Protein AF-M5EJL4-F1 (afdb_monomer)

Organism: NCBI:txid1297569

Foldseek 3Di:
DPQAAPLCVDPAPFSNVLRPFSANEDEDDPVLLVVLVVVQAKEKEWEDHDQDLLQVVLCVQARNDPVNRVLPSVHHSYYYYYCLQCVVLVLLQQLLCVVVVADDDPRWIFIGGSLRQTQDTYHDAGCPDPPNGHHPSVVSVVVSVCCVPPVVVSVVSSVVSNVVSCCVQVVVDDPDPPDPVNLVVLLVVLLVQFDLQQAAGDWPWGFLPLVNLVSLVVCCVVPVPVSSVSSSLNNLVQLLQELQAQPQQAAGAGTHRTRSNHHGQRKGFLQSLLSLLQSLLVNCVVPVDCLSVVRNVSNVSNQVPPQQAPQLFGFGIFHQDFPSDGCQLRADDLVRLCVQQPPCSVVVCLQWDFDADPPRPDHTGIGGDPNSSVVCSVCVVVVVVSSVSVVVVSVVGGGTDTRRKRFLLSSLSNLLSLLSNCQSVVPVVSLVSSVSNLCVQVVCDDPLATFRIDDPPDTHDHAWLSNLLSSLSSLVSSCVRPVDCVSVVVSVSSVVVQCVFAQDPVRAGRRHGPVVVVVSPDPDPPDPPPPDDDDDDDDDDDDDDDDDDYDDDDDDDDDDDDDDDDDDDDDDDDDDDDDDDDDDDDDDDDDDDDDDDDDDYDDDDDDDDDDDDDDDDDDDDDDDDDDDDPPVVVVVVVVVVVVVVVVCVVCVVPDPPDDPDSRPSNVVSVVVVVVVVVVVVVVVVVVPDDDDD

pLDDT: mean 76.11, std 28.87, range [20.58, 98.94]

Solvent-accessible surface area (backbone atoms only — not comparable to full-atom values): 39638 Å² total; per-residue (Å²): 123,92,85,51,45,48,21,71,75,51,86,49,66,47,45,37,75,54,30,83,30,73,31,42,34,31,56,84,44,74,63,54,44,50,48,18,48,74,69,70,25,38,28,38,38,41,36,34,50,74,38,42,58,57,37,51,53,45,35,65,61,32,43,57,31,62,72,51,14,50,52,46,58,72,62,32,44,38,31,42,41,44,35,85,82,36,47,71,57,45,53,53,53,44,46,43,40,42,74,72,72,44,80,74,60,66,23,29,34,38,37,19,43,29,87,67,38,51,63,51,68,54,39,84,62,46,56,55,67,50,96,92,39,68,15,40,61,59,50,52,54,51,51,50,49,42,52,72,76,39,41,72,61,47,51,52,50,11,52,53,45,45,54,50,38,51,44,65,72,68,56,74,64,74,93,68,79,88,51,79,61,56,54,49,54,52,28,53,56,51,57,72,51,43,27,89,88,55,17,36,53,66,52,61,66,29,51,78,54,58,72,58,43,50,43,20,42,52,38,18,76,72,74,63,43,59,69,34,41,50,49,40,52,45,20,52,54,36,42,69,26,14,26,20,24,38,85,58,61,34,42,43,26,59,28,11,62,34,52,73,23,44,50,43,46,47,20,30,39,40,51,60,40,17,47,47,39,40,52,28,47,54,49,21,76,75,65,70,45,58,60,33,51,52,52,37,55,36,27,50,52,26,40,69,72,72,31,57,29,83,73,49,28,40,24,42,33,31,20,17,37,20,92,89,32,72,34,59,60,78,39,46,50,72,69,57,47,35,72,74,49,47,85,52,30,68,59,51,54,67,40,40,43,73,46,68,60,94,92,58,88,67,63,23,34,52,26,36,53,76,68,19,47,56,50,40,56,74,43,38,82,71,44,50,64,56,30,51,53,52,37,63,58,46,70,74,48,65,68,44,52,66,42,57,38,33,35,36,34,43,40,14,42,33,25,22,24,29,11,49,43,14,50,77,71,72,34,63,71,38,32,51,49,19,52,41,21,49,49,43,57,64,68,59,42,53,94,88,35,46,40,32,35,33,47,91,91,49,67,42,74,70,42,39,40,29,27,32,23,23,40,23,40,18,22,47,27,42,23,74,53,69,69,46,63,67,28,51,56,49,22,52,52,30,51,52,43,38,51,68,50,20,40,48,98,88,69,49,71,38,58,55,43,60,69,67,46,52,73,72,74,52,93,75,83,82,67,84,79,81,78,86,74,88,80,81,83,87,80,90,83,90,83,88,87,88,90,86,92,87,86,89,84,89,85,87,82,89,87,86,88,85,88,88,85,89,79,87,84,83,85,89,82,91,84,87,84,81,91,78,91,78,88,84,88,82,84,88,80,88,80,91,87,88,86,84,91,90,92,85,91,82,86,92,81,88,79,89,76,91,77,82,86,81,89,88,82,87,82,91,83,90,83,92,84,81,91,84,70,90,65,60,63,60,57,53,55,50,53,51,52,52,52,50,54,52,51,52,63,63,54,73,76,71,74,82,82,87,67,92,65,54,73,63,46,58,60,55,48,52,54,60,47,56,58,50,55,59,46,51,60,51,52,64,60,56,76,76,68,86,84,85,134

Structure (mmCIF, N/CA/C/O backbone):
data_AF-M5EJL4-F1
#
_entry.id   AF-M5EJL4-F1
#
loop_
_atom_site.group_PDB
_atom_site.id
_atom_site.type_symbol
_atom_site.label_atom_id
_atom_site.label_alt_id
_atom_site.label_comp_id
_atom_site.label_asym_id
_atom_site.label_entity_id
_atom_site.label_seq_id
_atom_site.pdbx_PDB_ins_code
_atom_site.Cartn_x
_atom_site.Cartn_y
_atom_site.Cartn_z
_atom_site.occupancy
_atom_site.B_iso_or_equiv
_atom_site.auth_seq_id
_atom_site.auth_comp_id
_atom_site.auth_asym_id
_atom_site.auth_atom_id
_atom_site.pdbx_PDB_model_num
ATOM 1 N N . MET A 1 1 ? 9.506 -12.009 -35.880 1.00 48.28 1 MET A N 1
ATOM 2 C CA . MET A 1 1 ? 9.032 -12.085 -34.481 1.00 48.28 1 MET A CA 1
ATOM 3 C C . MET A 1 1 ? 7.639 -12.688 -34.507 1.00 48.28 1 MET A C 1
ATOM 5 O O . MET A 1 1 ? 6.907 -12.284 -35.407 1.00 48.28 1 MET A O 1
ATOM 9 N N . PRO A 1 2 ? 7.227 -13.588 -33.595 1.00 48.16 2 PRO A N 1
ATOM 10 C CA . PRO A 1 2 ? 5.810 -13.626 -33.257 1.00 48.16 2 PRO A CA 1
ATOM 11 C C . PRO A 1 2 ? 5.522 -12.269 -32.605 1.00 48.16 2 PRO A C 1
ATOM 13 O O . PRO A 1 2 ? 5.999 -11.966 -31.515 1.00 48.16 2 PRO A O 1
ATOM 16 N N . ALA A 1 3 ? 4.928 -11.379 -33.389 1.00 67.50 3 ALA A N 1
ATOM 17 C CA . ALA A 1 3 ? 4.811 -9.958 -33.106 1.00 67.50 3 ALA A CA 1
ATOM 18 C C . ALA A 1 3 ? 3.478 -9.714 -32.407 1.00 67.50 3 ALA A C 1
ATOM 20 O O . ALA A 1 3 ? 2.516 -9.297 -33.041 1.00 67.50 3 ALA A O 1
ATOM 21 N N . GLN A 1 4 ? 3.391 -10.081 -31.132 1.00 84.50 4 GLN A N 1
ATOM 22 C CA . GLN A 1 4 ? 2.156 -9.899 -30.384 1.00 84.50 4 GLN A CA 1
ATOM 23 C C . GLN A 1 4 ? 2.423 -9.655 -28.906 1.00 84.50 4 GLN A C 1
ATOM 25 O O . GLN A 1 4 ? 3.462 -10.029 -28.359 1.00 84.50 4 GLN A O 1
ATOM 30 N N . ASN A 1 5 ? 1.464 -8.990 -28.284 1.00 93.00 5 ASN A N 1
ATOM 31 C CA . ASN A 1 5 ? 1.371 -8.830 -26.848 1.00 93.00 5 ASN A CA 1
ATOM 32 C C . ASN A 1 5 ? 0.999 -10.181 -26.209 1.00 93.00 5 ASN A C 1
ATOM 34 O O . ASN A 1 5 ? 0.073 -10.845 -26.670 1.00 93.00 5 ASN A O 1
ATOM 38 N N . LEU A 1 6 ? 1.742 -10.605 -25.184 1.00 93.81 6 LEU A N 1
ATOM 39 C CA . LEU A 1 6 ? 1.560 -11.897 -24.509 1.00 93.81 6 LEU A CA 1
ATOM 40 C C . LEU A 1 6 ? 0.909 -11.772 -23.125 1.00 93.81 6 LEU A C 1
ATOM 42 O O . LEU A 1 6 ? 0.733 -12.775 -22.439 1.00 93.81 6 LEU A O 1
ATOM 46 N N . LEU A 1 7 ? 0.531 -10.564 -22.692 1.00 94.06 7 LEU A N 1
ATOM 47 C CA . LEU A 1 7 ? 0.044 -10.354 -21.324 1.00 94.06 7 LEU A CA 1
ATOM 48 C C . LEU A 1 7 ? -1.355 -10.932 -21.059 1.00 94.06 7 LEU A C 1
ATOM 50 O O . LEU A 1 7 ? -1.731 -11.089 -19.901 1.00 94.06 7 LEU A O 1
ATOM 54 N N . ALA A 1 8 ? -2.112 -11.296 -22.099 1.00 90.31 8 ALA A N 1
ATOM 55 C CA . ALA A 1 8 ? -3.403 -11.974 -21.945 1.00 90.31 8 ALA A CA 1
ATOM 56 C C . ALA A 1 8 ? -3.281 -13.338 -21.233 1.00 90.31 8 ALA A C 1
ATOM 58 O O . ALA A 1 8 ? -4.242 -13.814 -20.629 1.00 90.31 8 ALA A O 1
ATOM 59 N N . GLU A 1 9 ? -2.104 -13.968 -21.293 1.00 86.50 9 GLU A N 1
ATOM 60 C CA . GLU A 1 9 ? -1.839 -15.280 -20.692 1.00 86.50 9 GLU A CA 1
ATOM 61 C C . GLU A 1 9 ? -1.398 -15.189 -19.220 1.00 86.50 9 GLU A C 1
ATOM 63 O O . GLU A 1 9 ? -1.403 -16.193 -18.501 1.00 86.50 9 GLU A O 1
ATOM 68 N N . GLU A 1 10 ? -1.044 -13.993 -18.744 1.00 89.69 10 GLU A N 1
ATOM 69 C CA . GLU A 1 10 ? -0.500 -13.784 -17.402 1.00 89.69 10 GLU A CA 1
ATOM 70 C C . GLU A 1 10 ? -1.554 -14.005 -16.304 1.00 89.69 10 GLU A C 1
ATOM 72 O O . GLU A 1 10 ? -2.768 -13.985 -16.529 1.00 89.69 10 GLU A O 1
ATOM 77 N N . ALA A 1 11 ? -1.108 -14.262 -15.074 1.00 84.06 11 ALA A N 1
ATOM 78 C CA . ALA A 1 11 ? -2.011 -14.401 -13.928 1.00 84.06 11 ALA A CA 1
ATOM 79 C C . ALA A 1 11 ? -2.431 -13.045 -13.345 1.00 84.06 11 ALA A C 1
ATOM 81 O O . ALA A 1 11 ? -3.593 -12.891 -12.968 1.00 84.06 11 ALA A O 1
ATOM 82 N N . SER A 1 12 ? -1.504 -12.086 -13.327 1.00 88.75 12 SER A N 1
ATOM 83 C CA . SER A 1 12 ? -1.696 -10.744 -12.782 1.00 88.75 12 SER A CA 1
ATOM 84 C C . SER A 1 12 ? -2.814 -9.968 -13.500 1.00 88.75 12 SER A C 1
ATOM 86 O O . SER A 1 12 ? -2.739 -9.789 -14.722 1.00 88.75 12 SER A O 1
ATOM 88 N N . PRO A 1 13 ? -3.804 -9.431 -12.757 1.00 86.19 13 PRO A N 1
ATOM 89 C CA . PRO A 1 13 ? -4.762 -8.455 -13.274 1.00 86.19 13 PRO A CA 1
ATOM 90 C C . PRO A 1 13 ? -4.081 -7.233 -13.885 1.00 86.19 13 PRO A C 1
ATOM 92 O O . PRO A 1 13 ? -4.457 -6.820 -14.977 1.00 86.19 13 PRO A O 1
ATOM 95 N N . TYR A 1 14 ? -3.039 -6.707 -13.231 1.00 89.94 14 TYR A N 1
ATOM 96 C CA . TYR A 1 14 ? -2.269 -5.571 -13.737 1.00 89.94 14 TYR A CA 1
ATOM 97 C C . TYR A 1 14 ? -1.687 -5.856 -15.124 1.00 89.94 14 TYR A C 1
ATOM 99 O O . TYR A 1 14 ? -1.794 -5.042 -16.033 1.00 89.94 14 TYR A O 1
ATOM 107 N N . LEU A 1 15 ? -1.093 -7.033 -15.330 1.00 92.38 15 LEU A N 1
ATOM 108 C CA . LEU A 1 15 ? -0.556 -7.385 -16.645 1.00 92.38 15 LEU A CA 1
ATOM 109 C C . LEU A 1 15 ? -1.674 -7.550 -17.684 1.00 92.38 15 LEU A C 1
ATOM 111 O O . LEU A 1 15 ? -1.563 -7.013 -18.787 1.00 92.38 15 LEU A O 1
ATOM 115 N N . GLN A 1 16 ? -2.771 -8.221 -17.325 1.00 90.50 16 GLN A N 1
ATOM 116 C CA . GLN A 1 16 ? -3.914 -8.419 -18.223 1.00 90.50 16 GLN A CA 1
ATOM 117 C C . GLN A 1 16 ? -4.580 -7.101 -18.647 1.00 90.50 16 GLN A C 1
ATOM 119 O O . GLN A 1 16 ? -5.009 -7.005 -19.799 1.00 90.50 16 GLN A O 1
ATOM 124 N N . GLN A 1 17 ? -4.614 -6.078 -17.784 1.00 88.25 17 GLN A N 1
ATOM 125 C CA . GLN A 1 17 ? -5.116 -4.736 -18.126 1.00 88.25 17 GLN A CA 1
ATOM 126 C C . GLN A 1 17 ? -4.400 -4.138 -19.347 1.00 88.25 17 GLN A C 1
ATOM 128 O O . GLN A 1 17 ? -5.000 -3.385 -20.104 1.00 88.25 17 GLN A O 1
ATOM 133 N N . HIS A 1 18 ? -3.146 -4.526 -19.597 1.00 92.06 18 HIS A N 1
ATOM 134 C CA . HIS A 1 18 ? -2.348 -4.042 -20.726 1.00 92.06 18 HIS A CA 1
ATOM 135 C C . HIS A 1 18 ? -2.277 -5.019 -21.905 1.00 92.06 18 HIS A C 1
ATOM 137 O O . HIS A 1 18 ? -1.461 -4.841 -22.813 1.00 92.06 18 HIS A O 1
ATOM 143 N N . SER A 1 19 ? -3.090 -6.078 -21.903 1.00 92.56 19 SER A N 1
ATOM 144 C CA . SER A 1 19 ? -3.091 -7.096 -22.964 1.00 92.56 19 SER A CA 1
ATOM 145 C C . SER A 1 19 ? -3.595 -6.574 -24.315 1.00 92.56 19 SER A C 1
ATOM 147 O O . SER A 1 19 ? -3.202 -7.109 -25.351 1.00 92.56 19 SER A O 1
ATOM 149 N N . GLY A 1 20 ? -4.408 -5.511 -24.311 1.00 91.81 20 GLY A N 1
ATOM 150 C CA . GLY A 1 20 ? -4.917 -4.849 -25.517 1.00 91.81 20 GLY A CA 1
ATOM 151 C C . GLY A 1 20 ? -3.953 -3.843 -26.153 1.00 91.81 20 GLY A C 1
ATOM 152 O O . GLY A 1 20 ? -4.202 -3.382 -27.263 1.00 91.81 20 GLY A O 1
ATOM 153 N N . ASN A 1 21 ? -2.852 -3.498 -25.480 1.00 93.56 21 ASN A N 1
ATOM 154 C CA . ASN A 1 21 ? -1.930 -2.475 -25.964 1.00 93.56 21 ASN A CA 1
ATOM 155 C C . ASN A 1 21 ? -1.222 -2.919 -27.261 1.00 93.56 21 ASN A C 1
ATOM 157 O O . ASN A 1 21 ? -0.803 -4.080 -27.345 1.00 93.56 21 ASN A O 1
ATOM 161 N N . PRO A 1 22 ? -0.962 -1.996 -28.213 1.00 95.25 22 PRO A N 1
ATOM 162 C CA . PRO A 1 22 ? -0.206 -2.280 -29.440 1.00 95.25 22 PRO A CA 1
ATOM 163 C C . PRO A 1 22 ? 1.269 -2.641 -29.182 1.00 95.25 22 PRO A C 1
ATOM 165 O O . PRO A 1 22 ? 1.970 -3.161 -30.055 1.00 95.25 22 PRO A O 1
ATOM 168 N N . VAL A 1 23 ? 1.780 -2.391 -27.975 1.00 96.06 23 VAL A N 1
ATOM 169 C CA . VAL A 1 23 ? 3.121 -2.817 -27.563 1.00 96.06 23 VAL A CA 1
ATOM 170 C C . VAL A 1 23 ? 3.174 -4.344 -27.434 1.00 96.06 23 VAL A C 1
ATOM 172 O O . VAL A 1 23 ? 2.362 -4.960 -26.750 1.00 96.06 23 VAL A O 1
ATOM 175 N N . HIS A 1 24 ? 4.190 -4.969 -28.030 1.00 95.38 24 HIS A N 1
ATOM 176 C CA . HIS A 1 24 ? 4.459 -6.404 -27.930 1.00 95.38 24 HIS A CA 1
ATOM 177 C C . HIS A 1 24 ? 5.048 -6.747 -26.555 1.00 95.38 24 HIS A C 1
ATOM 179 O O . HIS A 1 24 ? 6.243 -7.029 -26.431 1.00 95.38 24 HIS A O 1
ATOM 185 N N . TRP A 1 25 ? 4.233 -6.665 -25.509 1.00 96.50 25 TRP A N 1
ATOM 186 C CA . TRP A 1 25 ? 4.647 -6.941 -24.140 1.00 96.50 25 TRP A CA 1
ATOM 187 C C . TRP A 1 25 ? 4.894 -8.428 -23.877 1.00 96.50 25 TRP A C 1
ATOM 189 O O . TRP A 1 25 ? 4.195 -9.301 -24.390 1.00 96.50 25 TRP A O 1
ATOM 199 N N . ARG A 1 26 ? 5.871 -8.700 -23.008 1.00 94.38 26 ARG A N 1
ATOM 200 C CA . ARG A 1 26 ? 6.121 -10.000 -22.371 1.00 94.38 26 ARG A CA 1
ATOM 201 C C . ARG A 1 26 ? 6.043 -9.842 -20.858 1.00 94.38 26 ARG A C 1
ATOM 203 O O . ARG A 1 26 ? 6.503 -8.825 -20.336 1.00 94.38 26 ARG A O 1
ATOM 210 N N . GLY A 1 27 ? 5.569 -10.865 -20.155 1.00 94.31 27 GLY A N 1
ATOM 211 C CA . GLY A 1 27 ? 5.864 -11.006 -18.733 1.00 94.31 27 GLY A CA 1
ATOM 212 C C . GLY A 1 27 ? 7.345 -11.319 -18.507 1.00 94.31 27 GLY A C 1
ATOM 213 O O . GLY A 1 27 ? 8.050 -11.833 -19.389 1.00 94.31 27 GLY A O 1
ATOM 214 N N . TRP A 1 28 ? 7.851 -11.016 -17.312 1.00 93.56 28 TRP A N 1
ATOM 215 C CA . TRP A 1 28 ? 9.226 -11.366 -16.964 1.00 93.56 28 TRP A CA 1
ATOM 216 C C . TRP A 1 28 ? 9.410 -12.881 -16.886 1.00 93.56 28 TRP A C 1
ATOM 218 O O . TRP A 1 28 ? 8.968 -13.538 -15.940 1.00 93.56 28 TRP A O 1
ATOM 228 N N . SER A 1 29 ? 10.167 -13.434 -17.831 1.00 91.31 29 SER A N 1
ATOM 229 C CA . SER A 1 29 ? 10.441 -14.867 -17.903 1.00 91.31 29 SER A CA 1
ATOM 230 C C . SER A 1 29 ? 11.840 -15.162 -18.458 1.00 91.31 29 SER A C 1
ATOM 232 O O . SER A 1 29 ? 12.418 -14.340 -19.175 1.00 91.31 29 SER A O 1
ATOM 234 N N . PRO A 1 30 ? 12.400 -16.358 -18.187 1.00 91.25 30 PRO A N 1
ATOM 235 C CA . PRO A 1 30 ? 13.624 -16.807 -18.849 1.00 91.25 30 PRO A CA 1
ATOM 236 C C . PRO A 1 30 ? 13.524 -16.782 -20.381 1.00 91.25 30 PRO A C 1
ATOM 238 O O . PRO A 1 30 ? 14.517 -16.491 -21.039 1.00 91.25 30 PRO A O 1
ATOM 241 N N . ALA A 1 31 ? 12.336 -17.044 -20.941 1.00 91.94 31 ALA A N 1
ATOM 242 C CA . ALA A 1 31 ? 12.094 -16.993 -22.380 1.00 91.94 31 ALA A CA 1
ATOM 243 C C . ALA A 1 31 ? 12.228 -15.564 -22.931 1.00 91.94 31 ALA A C 1
ATOM 245 O O . ALA A 1 31 ? 12.939 -15.367 -23.912 1.00 91.94 31 ALA A O 1
ATOM 246 N N . ALA A 1 32 ? 11.648 -14.564 -22.255 1.00 92.62 32 ALA A N 1
ATOM 247 C CA . ALA A 1 32 ? 11.776 -13.159 -22.649 1.00 92.62 32 ALA A CA 1
ATOM 248 C C . ALA A 1 32 ? 13.238 -12.673 -22.609 1.00 92.62 32 ALA A C 1
ATOM 250 O O . ALA A 1 32 ? 13.697 -11.984 -23.519 1.00 92.62 32 ALA A O 1
ATOM 251 N N . LEU A 1 33 ? 14.004 -13.081 -21.589 1.00 93.31 33 LEU A N 1
ATOM 252 C CA . LEU A 1 33 ? 15.433 -12.755 -21.491 1.00 93.31 33 LEU A CA 1
ATOM 253 C C . LEU A 1 33 ? 16.276 -13.487 -22.548 1.00 93.31 33 LEU A C 1
ATOM 255 O O . LEU A 1 33 ? 17.233 -12.928 -23.076 1.00 93.31 33 LEU A O 1
ATOM 259 N N . ALA A 1 34 ? 15.955 -14.744 -22.863 1.00 94.25 34 ALA A N 1
ATOM 260 C CA . ALA A 1 34 ? 16.632 -15.493 -23.923 1.00 94.25 34 ALA A CA 1
ATOM 261 C C . ALA A 1 34 ? 16.348 -14.902 -25.310 1.00 94.25 34 ALA A C 1
ATOM 263 O O . ALA A 1 34 ? 17.242 -14.852 -26.156 1.00 94.25 34 ALA A O 1
ATOM 264 N N . GLU A 1 35 ? 15.129 -14.414 -25.532 1.00 93.12 35 GLU A N 1
ATOM 265 C CA . GLU A 1 35 ? 14.766 -13.694 -26.746 1.00 93.12 35 GLU A CA 1
ATOM 266 C C . GLU A 1 35 ? 15.583 -12.407 -26.895 1.00 93.12 35 GLU A C 1
ATOM 268 O O . GLU A 1 35 ? 16.179 -12.202 -27.951 1.00 93.12 35 GLU A O 1
ATOM 273 N N . ALA A 1 36 ? 15.700 -11.594 -25.838 1.00 94.94 36 ALA A N 1
ATOM 274 C CA . ALA A 1 36 ? 16.528 -10.386 -25.862 1.00 94.94 36 ALA A CA 1
ATOM 275 C C . ALA A 1 36 ? 17.982 -10.686 -26.252 1.00 94.94 36 ALA A C 1
ATOM 277 O O . ALA A 1 36 ? 18.530 -10.012 -27.126 1.00 94.94 36 ALA A O 1
ATOM 278 N N . ARG A 1 37 ? 18.579 -11.747 -25.687 1.00 94.81 37 ARG A N 1
ATOM 279 C CA . ARG A 1 37 ? 19.933 -12.207 -26.049 1.00 94.81 37 ARG A CA 1
ATOM 280 C C . ARG A 1 37 ? 20.033 -12.685 -27.492 1.00 94.81 37 ARG A C 1
ATOM 282 O O . ARG A 1 37 ? 20.996 -12.358 -28.172 1.00 94.81 37 ARG A O 1
ATOM 289 N N . THR A 1 38 ? 19.049 -13.450 -27.959 1.00 94.88 38 THR A N 1
ATOM 290 C CA . THR A 1 38 ? 19.046 -14.010 -29.321 1.00 94.88 38 THR A CA 1
ATOM 291 C C . THR A 1 38 ? 18.912 -12.911 -30.372 1.00 94.88 38 THR A C 1
ATOM 293 O O . THR A 1 38 ? 19.555 -12.972 -31.416 1.00 94.88 38 THR A O 1
ATOM 296 N N . LEU A 1 39 ? 18.088 -11.900 -30.093 1.00 92.81 39 LEU A N 1
ATOM 297 C CA . LEU A 1 39 ? 17.897 -10.738 -30.961 1.00 92.81 39 LEU A CA 1
ATOM 298 C C . LEU A 1 39 ? 19.001 -9.688 -30.811 1.00 92.81 39 LEU A C 1
ATOM 300 O O . LEU A 1 39 ? 19.045 -8.754 -31.605 1.00 92.81 39 LEU A O 1
ATOM 304 N N . ASP A 1 40 ? 19.842 -9.819 -29.787 1.00 93.12 40 ASP A N 1
ATOM 305 C CA . ASP A 1 40 ? 20.853 -8.843 -29.398 1.00 93.12 40 ASP A CA 1
ATOM 306 C C . ASP A 1 40 ? 20.292 -7.419 -29.200 1.00 93.12 40 ASP A C 1
ATOM 308 O O . ASP A 1 40 ? 20.901 -6.405 -29.558 1.00 93.12 40 ASP A O 1
ATOM 312 N N . ARG A 1 41 ? 19.081 -7.346 -28.634 1.00 94.12 41 ARG A N 1
ATOM 313 C CA . ARG A 1 41 ? 18.324 -6.101 -28.454 1.00 94.12 41 ARG A CA 1
ATOM 314 C C . ARG A 1 41 ? 18.199 -5.719 -26.983 1.00 94.12 41 ARG A C 1
ATOM 316 O O . ARG A 1 41 ? 17.976 -6.598 -26.147 1.00 94.12 41 ARG A O 1
ATOM 323 N N . PRO A 1 42 ? 18.303 -4.418 -26.657 1.00 97.06 42 PRO A N 1
ATOM 324 C CA . PRO A 1 42 ? 18.094 -3.950 -25.297 1.00 97.06 42 PRO A CA 1
ATOM 325 C C . PRO A 1 42 ? 16.658 -4.230 -24.841 1.00 97.06 42 PRO A C 1
ATOM 327 O O . PRO A 1 42 ? 15.724 -4.317 -25.645 1.00 97.06 42 PRO A O 1
ATOM 330 N N . ILE A 1 43 ? 16.488 -4.360 -23.530 1.00 98.00 43 ILE A N 1
ATOM 331 C CA . ILE A 1 43 ? 15.188 -4.565 -22.895 1.00 98.00 43 ILE A CA 1
ATOM 332 C C . ILE A 1 43 ? 14.670 -3.215 -22.412 1.00 98.00 43 ILE A C 1
ATOM 334 O O . ILE A 1 43 ? 15.406 -2.468 -21.766 1.00 98.00 43 ILE A O 1
ATOM 338 N N . LEU A 1 44 ? 13.396 -2.940 -22.677 1.00 98.00 44 LEU A N 1
ATOM 339 C CA . LEU A 1 44 ? 12.644 -1.890 -21.999 1.00 98.00 44 LEU A CA 1
ATOM 340 C C . LEU A 1 44 ? 11.762 -2.571 -20.956 1.00 98.00 44 LEU A C 1
ATOM 342 O O . LEU A 1 44 ? 10.831 -3.304 -21.292 1.00 98.00 44 LEU A O 1
ATOM 346 N N . LEU A 1 45 ? 12.103 -2.363 -19.689 1.00 97.62 45 LEU A N 1
ATOM 347 C CA . LEU A 1 45 ? 11.399 -2.904 -18.538 1.00 97.62 45 LEU A CA 1
ATOM 348 C C . LEU A 1 45 ? 10.470 -1.834 -17.958 1.00 97.62 45 LEU A C 1
ATOM 350 O O . LEU A 1 45 ? 10.937 -0.775 -17.546 1.00 97.62 45 LEU A O 1
ATOM 354 N N . SER A 1 46 ? 9.174 -2.134 -17.886 1.00 96.88 46 SER A N 1
ATOM 355 C CA . SER A 1 46 ? 8.168 -1.319 -17.199 1.00 96.88 46 SER A CA 1
ATOM 356 C C . SER A 1 46 ? 7.644 -2.075 -15.978 1.00 96.88 46 SER A C 1
ATOM 358 O O . SER A 1 46 ? 7.072 -3.156 -16.124 1.00 96.88 46 SER A O 1
ATOM 360 N N . VAL A 1 47 ? 7.835 -1.521 -14.781 1.00 95.75 47 VAL A N 1
ATOM 361 C CA . VAL A 1 47 ? 7.336 -2.093 -13.522 1.00 95.75 47 VAL A CA 1
ATOM 362 C C . VAL A 1 47 ? 6.246 -1.193 -12.940 1.00 95.75 47 VAL A C 1
ATOM 364 O O . VAL A 1 47 ? 6.425 0.022 -12.837 1.00 95.75 47 VAL A O 1
ATOM 367 N N . GLY A 1 48 ? 5.126 -1.794 -12.547 1.00 93.31 48 GLY A N 1
ATOM 368 C CA . GLY A 1 48 ? 3.984 -1.123 -11.926 1.00 93.31 48 GLY A CA 1
ATOM 369 C C . GLY A 1 48 ? 3.076 -2.130 -11.223 1.00 93.31 48 GLY A C 1
ATOM 370 O O . GLY A 1 48 ? 3.510 -3.245 -10.944 1.00 93.31 48 GLY A O 1
ATOM 371 N N . TYR A 1 49 ? 1.854 -1.728 -10.889 1.00 89.94 49 TYR A N 1
ATOM 372 C CA . TYR A 1 49 ? 0.849 -2.562 -10.222 1.00 89.94 49 TYR A CA 1
ATOM 373 C C . TYR A 1 49 ? -0.544 -1.921 -10.373 1.00 89.94 49 TYR A C 1
ATOM 375 O O . TYR A 1 49 ? -0.639 -0.772 -10.805 1.00 89.94 49 TYR A O 1
ATOM 383 N N . ALA A 1 50 ? -1.608 -2.666 -10.059 1.00 84.75 50 ALA A N 1
ATOM 384 C CA . ALA A 1 50 ? -2.967 -2.390 -10.546 1.00 84.75 50 ALA A CA 1
ATOM 385 C C . ALA A 1 50 ? -3.640 -1.119 -10.007 1.00 84.75 50 ALA A C 1
ATOM 387 O O . ALA A 1 50 ? -4.541 -0.614 -10.657 1.00 84.75 50 ALA A O 1
ATOM 388 N N . ALA A 1 51 ? -3.246 -0.621 -8.835 1.00 80.38 51 ALA A N 1
ATOM 389 C CA . ALA A 1 51 ? -3.868 0.553 -8.207 1.00 80.38 51 ALA A CA 1
ATOM 390 C C . ALA A 1 51 ? -3.080 1.866 -8.442 1.00 80.38 51 ALA A C 1
ATOM 392 O O . ALA A 1 51 ? -3.404 2.927 -7.908 1.00 80.38 51 ALA A O 1
ATOM 393 N N . CYS A 1 52 ? -2.020 1.792 -9.253 1.00 83.56 52 CYS A N 1
ATOM 394 C CA . CYS A 1 52 ? -1.088 2.883 -9.510 1.00 83.56 52 CYS A CA 1
ATOM 395 C C . CYS A 1 52 ? -1.626 3.883 -10.549 1.00 83.56 52 CYS A C 1
ATOM 397 O O . CYS A 1 52 ? -1.481 3.653 -11.753 1.00 83.56 52 CYS A O 1
ATOM 399 N N . HIS A 1 53 ? -2.092 5.052 -10.101 1.00 81.38 53 HIS A N 1
ATOM 400 C CA . HIS A 1 53 ? -2.557 6.139 -10.979 1.00 81.38 53 HIS A CA 1
ATOM 401 C C . HIS A 1 53 ? -1.553 6.499 -12.095 1.00 81.38 53 HIS A C 1
ATOM 403 O O . HIS A 1 53 ? -1.847 6.404 -13.285 1.00 81.38 53 HIS A O 1
ATOM 409 N N . TRP A 1 54 ? -0.302 6.824 -11.745 1.00 84.69 54 TRP A N 1
ATOM 410 C CA . TRP A 1 54 ? 0.712 7.211 -12.740 1.00 84.69 54 TRP A CA 1
ATOM 411 C C . TRP A 1 54 ? 1.057 6.094 -13.732 1.00 84.69 54 TRP A C 1
ATOM 413 O O . TRP A 1 54 ? 1.543 6.363 -14.834 1.00 84.69 54 TRP A O 1
ATOM 423 N N . CYS A 1 55 ? 0.821 4.835 -13.356 1.00 85.56 55 CYS A N 1
ATOM 424 C CA . CYS A 1 55 ? 0.990 3.702 -14.251 1.00 85.56 55 CYS A CA 1
ATOM 425 C C . CYS A 1 55 ? -0.126 3.671 -15.308 1.00 85.56 55 CYS A C 1
ATOM 427 O O . CYS A 1 55 ? 0.175 3.382 -16.468 1.00 85.56 55 CYS A O 1
ATOM 429 N N . HIS A 1 56 ? -1.366 4.009 -14.933 1.00 81.50 56 HIS A N 1
ATOM 430 C CA . HIS A 1 56 ? -2.490 4.180 -15.860 1.00 81.50 56 HIS A CA 1
ATOM 431 C C . HIS A 1 56 ? -2.284 5.385 -16.773 1.00 81.50 56 HIS A C 1
ATOM 433 O O . HIS A 1 56 ? -2.366 5.235 -17.990 1.00 81.50 56 HIS A O 1
ATOM 439 N N . VAL A 1 57 ? -1.889 6.538 -16.221 1.00 84.50 57 VAL A N 1
ATOM 440 C CA . VAL A 1 57 ? -1.575 7.744 -17.009 1.00 84.50 57 VAL A CA 1
ATOM 441 C C . VAL A 1 57 ? -0.529 7.435 -18.080 1.00 84.50 57 VAL A C 1
ATOM 443 O O . VAL A 1 57 ? -0.744 7.694 -19.262 1.00 84.50 57 VAL A O 1
ATOM 446 N N . MET A 1 58 ? 0.588 6.802 -17.702 1.00 89.25 58 MET A N 1
ATOM 447 C CA . MET A 1 58 ? 1.623 6.438 -18.672 1.00 89.25 58 MET A CA 1
ATOM 448 C C . MET A 1 58 ? 1.128 5.414 -19.702 1.00 89.25 58 MET A C 1
ATOM 450 O O . MET A 1 58 ? 1.531 5.469 -20.866 1.00 89.25 58 MET A O 1
ATOM 454 N N . ALA A 1 59 ? 0.268 4.478 -19.301 1.00 87.81 59 ALA A N 1
ATOM 455 C CA . ALA A 1 59 ? -0.291 3.499 -20.219 1.00 87.81 59 ALA A CA 1
ATOM 456 C C . ALA A 1 59 ? -1.198 4.141 -21.272 1.00 87.81 59 ALA A C 1
ATOM 458 O O . ALA A 1 59 ? -0.951 3.924 -22.459 1.00 87.81 59 ALA A O 1
ATOM 459 N N . HIS A 1 60 ? -2.145 4.978 -20.852 1.00 87.56 60 HIS A N 1
ATOM 460 C CA . HIS A 1 60 ? -3.051 5.693 -21.747 1.00 87.56 60 HIS A CA 1
ATOM 461 C C . HIS A 1 60 ? -2.311 6.677 -22.655 1.00 87.56 60 HIS A C 1
ATOM 463 O O . HIS A 1 60 ? -2.523 6.698 -23.866 1.00 87.56 60 HIS A O 1
ATOM 469 N N . GLU A 1 61 ? -1.388 7.470 -22.104 1.00 89.69 61 GLU A N 1
ATOM 470 C CA . GLU A 1 61 ? -0.665 8.457 -22.907 1.00 89.69 61 GLU A CA 1
ATOM 471 C C . GLU A 1 61 ? 0.330 7.822 -23.884 1.00 89.69 61 GLU A C 1
ATOM 473 O O . GLU A 1 61 ? 0.532 8.344 -24.982 1.00 89.69 61 GLU A O 1
ATOM 478 N N . SER A 1 62 ? 1.001 6.737 -23.481 1.00 91.31 62 SER A N 1
ATOM 479 C CA . SER A 1 62 ? 2.152 6.199 -24.217 1.00 91.31 62 SER A CA 1
ATOM 480 C C . SER A 1 62 ? 1.951 4.774 -24.716 1.00 91.31 62 SER A C 1
ATOM 482 O O . SER A 1 62 ? 2.168 4.513 -25.894 1.00 91.31 62 SER A O 1
ATOM 484 N N . PHE A 1 63 ? 1.570 3.825 -23.861 1.00 92.56 63 PHE A N 1
ATOM 485 C CA . PHE A 1 63 ? 1.558 2.408 -24.249 1.00 92.56 63 PHE A CA 1
ATOM 486 C C . PHE A 1 63 ? 0.369 2.012 -25.133 1.00 92.56 63 PHE A C 1
ATOM 488 O O . PHE A 1 63 ? 0.435 0.965 -25.773 1.00 92.56 63 PHE A O 1
ATOM 495 N N . GLU A 1 64 ? -0.704 2.798 -25.148 1.00 93.12 64 GLU A N 1
ATOM 496 C CA . GLU A 1 64 ? -1.870 2.624 -26.030 1.00 93.12 64 GLU A CA 1
ATOM 497 C C . GLU A 1 64 ? -1.712 3.344 -27.374 1.00 93.12 64 GLU A C 1
ATOM 499 O O . GLU A 1 64 ? -2.471 3.101 -28.307 1.00 93.12 64 GLU A O 1
ATOM 504 N N . ASN A 1 65 ? -0.707 4.212 -27.503 1.00 95.50 65 ASN A N 1
ATOM 505 C CA . ASN A 1 65 ? -0.471 4.978 -28.715 1.00 95.50 65 ASN A CA 1
ATOM 506 C C . ASN A 1 65 ? 0.338 4.170 -29.747 1.00 95.50 65 ASN A C 1
ATOM 508 O O . ASN A 1 65 ? 1.463 3.748 -29.468 1.00 95.50 65 ASN A O 1
ATOM 512 N N . ASP A 1 66 ? -0.197 4.023 -30.962 1.00 95.06 66 ASP A N 1
ATOM 513 C CA . ASP A 1 66 ? 0.428 3.235 -32.035 1.00 95.06 66 ASP A CA 1
ATOM 514 C C . ASP A 1 66 ? 1.819 3.742 -32.445 1.00 95.06 66 ASP A C 1
ATOM 516 O O . ASP A 1 66 ? 2.720 2.933 -32.675 1.00 95.06 66 ASP A O 1
ATOM 520 N N . ASP A 1 67 ? 2.042 5.060 -32.488 1.00 94.81 67 ASP A N 1
ATOM 521 C CA . ASP A 1 67 ? 3.337 5.629 -32.888 1.00 94.81 67 ASP A CA 1
ATOM 522 C C . ASP A 1 67 ? 4.420 5.327 -31.845 1.00 94.81 67 ASP A C 1
ATOM 524 O O . ASP A 1 67 ? 5.539 4.918 -32.176 1.00 94.81 67 ASP A O 1
ATOM 528 N N . VAL A 1 68 ? 4.084 5.490 -30.562 1.00 95.69 68 VAL A N 1
ATOM 529 C CA . VAL A 1 68 ? 4.981 5.152 -29.450 1.00 95.69 68 VAL A CA 1
ATOM 530 C C . VAL A 1 68 ? 5.255 3.648 -29.438 1.00 95.69 68 VAL A C 1
ATOM 532 O O . VAL A 1 68 ? 6.415 3.231 -29.359 1.00 95.69 68 VAL A O 1
ATOM 535 N N . ALA A 1 69 ? 4.212 2.827 -29.579 1.00 96.06 69 ALA A N 1
ATOM 536 C CA . ALA A 1 69 ? 4.333 1.377 -29.603 1.00 96.06 69 ALA A CA 1
ATOM 537 C C . ALA A 1 69 ? 5.165 0.876 -30.789 1.00 96.06 69 ALA A C 1
ATOM 539 O O . ALA A 1 69 ? 5.983 -0.030 -30.618 1.00 96.06 69 ALA A O 1
ATOM 540 N N . ALA A 1 70 ? 5.042 1.493 -31.966 1.00 95.50 70 ALA A N 1
ATOM 541 C CA . ALA A 1 70 ? 5.863 1.173 -33.128 1.00 95.50 70 ALA A CA 1
ATOM 542 C C . ALA A 1 70 ? 7.358 1.379 -32.836 1.00 95.50 70 ALA A C 1
ATOM 544 O O . ALA A 1 70 ? 8.178 0.516 -33.165 1.00 95.50 70 ALA A O 1
ATOM 545 N N . VAL A 1 71 ? 7.724 2.474 -32.160 1.00 96.75 71 VAL A N 1
ATOM 546 C CA . VAL A 1 71 ? 9.111 2.731 -31.739 1.00 96.75 71 VAL A CA 1
ATOM 547 C C . VAL A 1 71 ? 9.561 1.707 -30.693 1.00 96.75 71 VAL A C 1
ATOM 549 O O . VAL A 1 71 ? 10.616 1.091 -30.865 1.00 96.75 71 VAL A O 1
ATOM 552 N N . MET A 1 72 ? 8.750 1.444 -29.663 1.00 97.06 72 MET A N 1
ATOM 553 C CA . MET A 1 72 ? 9.051 0.433 -28.638 1.00 97.06 72 MET A CA 1
ATOM 554 C C . MET A 1 72 ? 9.302 -0.946 -29.260 1.00 97.06 72 MET A C 1
ATOM 556 O O . MET A 1 72 ? 10.321 -1.587 -29.002 1.00 97.06 72 MET A O 1
ATOM 560 N N . ASN A 1 73 ? 8.389 -1.399 -30.118 1.00 96.38 73 ASN A N 1
ATOM 561 C CA . ASN A 1 73 ? 8.431 -2.706 -30.771 1.00 96.38 73 ASN A CA 1
ATOM 562 C C . ASN A 1 73 ? 9.584 -2.826 -31.773 1.00 96.38 73 ASN A C 1
ATOM 564 O O . ASN A 1 73 ? 10.114 -3.922 -31.983 1.00 96.38 73 ASN A O 1
ATOM 568 N N . ARG A 1 74 ? 10.008 -1.714 -32.382 1.00 95.19 74 ARG A N 1
ATOM 569 C CA . ARG A 1 74 ? 11.153 -1.675 -33.297 1.00 95.19 74 ARG A CA 1
ATOM 570 C C . ARG A 1 74 ? 12.490 -1.729 -32.565 1.00 95.19 74 ARG A C 1
ATOM 572 O O . ARG A 1 74 ? 13.400 -2.378 -33.073 1.00 95.19 74 ARG A O 1
ATOM 579 N N . LEU A 1 75 ? 12.607 -1.079 -31.408 1.00 96.44 75 LEU A N 1
ATOM 580 C CA . LEU A 1 75 ? 13.895 -0.867 -30.739 1.00 96.44 75 LEU A CA 1
ATOM 581 C C . LEU A 1 75 ? 14.175 -1.860 -29.598 1.00 96.44 75 LEU A C 1
ATOM 583 O O . LEU A 1 75 ? 15.295 -2.352 -29.477 1.00 96.44 75 LEU A O 1
ATOM 587 N N . PHE A 1 76 ? 13.165 -2.259 -28.819 1.00 97.38 76 PHE A N 1
ATOM 588 C CA . PHE A 1 76 ? 13.372 -3.009 -27.572 1.00 97.38 76 PHE A CA 1
ATOM 589 C C . PHE A 1 76 ? 12.670 -4.366 -27.536 1.00 97.38 76 PHE A C 1
ATOM 591 O O . PHE A 1 76 ? 11.719 -4.610 -28.278 1.00 97.38 76 PHE A O 1
ATOM 598 N N . VAL A 1 77 ? 13.137 -5.255 -26.660 1.00 97.25 77 VAL A N 1
ATOM 599 C CA . VAL A 1 77 ? 12.294 -6.330 -26.124 1.00 97.25 77 VAL A CA 1
ATOM 600 C C . VAL A 1 77 ? 11.541 -5.757 -24.927 1.00 97.25 77 VAL A C 1
ATOM 602 O O . VAL A 1 77 ? 12.142 -5.430 -23.907 1.00 97.25 77 VAL A O 1
ATOM 605 N N . ASN A 1 78 ? 10.228 -5.590 -25.076 1.00 97.56 78 ASN A N 1
ATOM 606 C CA . ASN A 1 78 ? 9.389 -4.933 -24.077 1.00 97.56 78 ASN A CA 1
ATOM 607 C C . ASN A 1 78 ? 8.940 -5.947 -23.019 1.00 97.56 78 ASN A C 1
ATOM 609 O O . ASN A 1 78 ? 8.286 -6.941 -23.349 1.00 97.56 78 ASN A O 1
ATOM 613 N N . ILE A 1 79 ? 9.287 -5.697 -21.755 1.00 97.38 79 ILE A N 1
ATOM 614 C CA . ILE A 1 79 ? 8.926 -6.544 -20.613 1.00 97.38 79 ILE A CA 1
ATOM 615 C C . ILE A 1 79 ? 8.133 -5.717 -19.604 1.00 97.38 79 ILE A C 1
ATOM 617 O O . ILE A 1 79 ? 8.580 -4.648 -19.188 1.00 97.38 79 ILE A O 1
ATOM 621 N N . LYS A 1 80 ? 6.974 -6.230 -19.189 1.00 96.62 80 LYS A N 1
ATOM 622 C CA . LYS A 1 80 ? 6.134 -5.622 -18.156 1.00 96.62 80 LYS A CA 1
ATOM 623 C C . LYS A 1 80 ? 6.104 -6.499 -16.911 1.00 96.62 80 LYS A C 1
ATOM 625 O O . LYS A 1 80 ? 6.074 -7.726 -17.010 1.00 96.62 80 LYS A O 1
ATOM 630 N N . VAL A 1 81 ? 6.166 -5.869 -15.742 1.00 96.00 81 VAL A N 1
ATOM 631 C CA . VAL A 1 81 ? 6.241 -6.556 -14.450 1.00 96.00 81 VAL A CA 1
ATOM 632 C C . VAL A 1 81 ? 5.260 -5.947 -13.469 1.00 96.00 81 VAL A C 1
ATOM 634 O O . VAL A 1 81 ? 5.241 -4.736 -13.263 1.00 96.00 81 VAL A O 1
ATOM 637 N N . ASP A 1 82 ? 4.492 -6.824 -12.836 1.00 94.88 82 ASP A N 1
ATOM 638 C CA . ASP A 1 82 ? 3.732 -6.511 -11.640 1.00 94.88 82 ASP A CA 1
ATOM 639 C C . ASP A 1 82 ? 4.659 -6.578 -10.417 1.00 94.88 82 ASP A C 1
ATOM 641 O O . ASP A 1 82 ? 5.187 -7.645 -10.084 1.00 94.88 82 ASP A O 1
ATOM 645 N N . ARG A 1 83 ? 4.889 -5.440 -9.752 1.00 93.12 83 ARG A N 1
ATOM 646 C CA . ARG A 1 83 ? 5.756 -5.380 -8.565 1.00 93.12 83 ARG A CA 1
ATOM 647 C C . ARG A 1 83 ? 5.202 -6.156 -7.378 1.00 93.12 83 ARG A C 1
ATOM 649 O O . ARG A 1 83 ? 5.974 -6.512 -6.495 1.00 93.12 83 ARG A O 1
ATOM 656 N N . GLU A 1 84 ? 3.892 -6.367 -7.319 1.00 91.62 84 GLU A N 1
ATOM 657 C CA . GLU A 1 84 ? 3.259 -7.086 -6.219 1.00 91.62 84 GLU A CA 1
ATOM 658 C C . GLU A 1 84 ? 3.459 -8.586 -6.368 1.00 91.62 84 GLU A C 1
ATOM 660 O O . GLU A 1 84 ? 3.602 -9.275 -5.374 1.00 91.62 84 GLU A O 1
ATOM 665 N N . GLU A 1 85 ? 3.527 -9.089 -7.601 1.00 91.81 85 GLU A N 1
ATOM 666 C CA . GLU A 1 85 ? 3.860 -10.488 -7.864 1.00 91.81 85 GLU A CA 1
ATOM 667 C C . GLU A 1 85 ? 5.369 -10.739 -7.883 1.00 91.81 85 GLU A C 1
ATOM 669 O O . GLU A 1 85 ? 5.823 -11.839 -7.566 1.00 91.81 85 GLU A O 1
ATOM 674 N N . ARG A 1 86 ? 6.159 -9.733 -8.281 1.00 91.81 86 ARG A N 1
ATOM 675 C CA . ARG A 1 86 ? 7.618 -9.819 -8.420 1.00 91.81 86 ARG A CA 1
ATOM 676 C C . ARG A 1 86 ? 8.348 -8.676 -7.706 1.00 91.81 86 ARG A C 1
ATOM 678 O O . ARG A 1 86 ? 9.139 -7.960 -8.336 1.00 91.81 86 ARG A O 1
ATOM 685 N N . PRO A 1 87 ? 8.173 -8.528 -6.379 1.00 90.75 87 PRO A N 1
ATOM 686 C CA . PRO A 1 87 ? 8.870 -7.492 -5.617 1.00 90.75 87 PRO A CA 1
ATOM 687 C C . PRO A 1 87 ? 10.391 -7.714 -5.606 1.00 90.75 87 PRO A C 1
ATOM 689 O O . PRO A 1 87 ? 11.158 -6.777 -5.404 1.00 90.75 87 PRO A O 1
ATOM 692 N N . ASP A 1 88 ? 10.848 -8.941 -5.888 1.00 88.25 88 ASP A N 1
ATOM 693 C CA . ASP A 1 88 ? 12.261 -9.273 -6.070 1.00 88.25 88 ASP A CA 1
ATOM 694 C C . ASP A 1 88 ? 12.894 -8.560 -7.276 1.00 88.25 88 ASP A C 1
ATOM 696 O O . ASP A 1 88 ? 14.062 -8.183 -7.225 1.00 88.25 88 ASP A O 1
ATOM 700 N N . ILE A 1 89 ? 12.139 -8.386 -8.363 1.00 90.88 89 ILE A N 1
ATOM 701 C CA . ILE A 1 89 ? 12.583 -7.661 -9.560 1.00 90.88 89 ILE A CA 1
ATOM 702 C C . ILE A 1 89 ? 12.548 -6.163 -9.291 1.00 90.88 89 ILE A C 1
ATOM 704 O O . ILE A 1 89 ? 13.532 -5.465 -9.535 1.00 90.88 89 ILE A O 1
ATOM 708 N N . ASP A 1 90 ? 11.420 -5.693 -8.766 1.00 91.50 90 ASP A N 1
ATOM 709 C CA . ASP A 1 90 ? 11.190 -4.295 -8.425 1.00 91.50 90 ASP A CA 1
ATOM 710 C C . ASP A 1 90 ? 12.307 -3.750 -7.521 1.00 91.50 90 ASP A C 1
ATOM 712 O O . ASP A 1 90 ? 12.928 -2.740 -7.841 1.00 91.50 90 ASP A O 1
ATOM 716 N N . GLN A 1 91 ? 12.675 -4.479 -6.461 1.00 87.44 91 GLN A N 1
ATOM 717 C CA . GLN A 1 91 ? 13.727 -4.056 -5.534 1.00 87.44 91 GLN A CA 1
ATOM 718 C C . GLN A 1 91 ? 15.102 -3.901 -6.206 1.00 87.44 91 GLN A C 1
ATOM 720 O O . GLN A 1 91 ? 15.835 -2.964 -5.883 1.00 87.44 91 GLN A O 1
ATOM 725 N N . ILE A 1 92 ? 15.461 -4.797 -7.133 1.00 87.81 92 ILE A N 1
ATOM 726 C CA . ILE A 1 92 ? 16.738 -4.735 -7.861 1.00 87.81 92 ILE A CA 1
ATOM 727 C C . ILE A 1 92 ? 16.795 -3.467 -8.706 1.00 87.81 92 ILE A C 1
ATOM 729 O O . ILE A 1 92 ? 17.774 -2.720 -8.655 1.00 87.81 92 ILE A O 1
ATOM 733 N N . TYR A 1 93 ? 15.742 -3.217 -9.479 1.00 92.06 93 TYR A N 1
ATOM 734 C CA . TYR A 1 93 ? 15.736 -2.117 -10.431 1.00 92.06 93 TYR A CA 1
ATOM 735 C C . TYR A 1 93 ? 15.460 -0.764 -9.778 1.00 92.06 93 TYR A C 1
ATOM 737 O O . TYR A 1 93 ? 16.040 0.231 -10.206 1.00 92.06 93 TYR A O 1
ATOM 745 N N . MET A 1 94 ? 14.701 -0.726 -8.683 1.00 89.69 94 MET A N 1
ATOM 746 C CA . MET A 1 94 ? 14.577 0.466 -7.846 1.00 89.69 94 MET A CA 1
ATOM 747 C C . MET A 1 94 ? 15.922 0.823 -7.201 1.00 89.69 94 MET A C 1
ATOM 749 O O . MET A 1 94 ? 16.328 1.981 -7.224 1.00 89.69 94 MET A O 1
ATOM 753 N N . ALA A 1 95 ? 16.667 -0.168 -6.690 1.00 86.69 95 ALA A N 1
ATOM 754 C CA . ALA A 1 95 ? 18.015 0.065 -6.170 1.00 86.69 95 ALA A CA 1
ATOM 755 C C . ALA A 1 95 ? 18.968 0.576 -7.263 1.00 86.69 95 ALA A C 1
ATOM 757 O O . ALA A 1 95 ? 19.759 1.480 -7.001 1.00 86.69 95 ALA A O 1
ATOM 758 N N . ALA A 1 96 ? 18.866 0.046 -8.487 1.00 88.50 96 ALA A N 1
ATOM 759 C CA . ALA A 1 96 ? 19.631 0.539 -9.629 1.00 88.50 96 ALA A CA 1
ATOM 760 C C . ALA A 1 96 ? 19.297 2.003 -9.956 1.00 88.50 96 ALA A C 1
ATOM 762 O O . ALA A 1 96 ? 20.211 2.798 -10.161 1.00 88.50 96 ALA A O 1
ATOM 763 N N . LEU A 1 97 ? 18.010 2.368 -9.957 1.00 90.31 97 LEU A N 1
ATOM 764 C CA . LEU A 1 97 ? 17.551 3.737 -10.191 1.00 90.31 97 LEU A CA 1
ATOM 765 C C . LEU A 1 97 ? 18.099 4.709 -9.135 1.00 90.31 97 LEU A C 1
ATOM 767 O O . LEU A 1 97 ? 18.717 5.714 -9.485 1.00 90.31 97 LEU A O 1
ATOM 771 N N . SER A 1 98 ? 17.982 4.364 -7.851 1.00 86.56 98 SER A N 1
ATOM 772 C CA . SER A 1 98 ? 18.535 5.179 -6.762 1.00 86.56 98 SER A CA 1
ATOM 773 C C . SER A 1 98 ? 20.057 5.328 -6.856 1.00 86.56 98 SER A C 1
ATOM 775 O O . SER A 1 98 ? 20.592 6.404 -6.600 1.00 86.56 98 SER A O 1
ATOM 777 N N . SER A 1 99 ? 20.777 4.281 -7.271 1.00 86.12 99 SER A N 1
ATOM 778 C CA . SER A 1 99 ? 22.227 4.347 -7.497 1.00 86.12 99 SER A CA 1
ATOM 779 C C . SER A 1 99 ? 22.628 5.254 -8.666 1.00 86.12 99 SER A C 1
ATOM 781 O O . SER A 1 99 ? 23.770 5.709 -8.701 1.00 86.12 99 SER A O 1
ATOM 783 N N . MET A 1 100 ? 21.710 5.555 -9.590 1.00 86.19 100 MET A N 1
ATOM 784 C CA . MET A 1 100 ? 21.901 6.566 -10.637 1.00 86.19 100 MET A CA 1
ATOM 785 C C . MET A 1 100 ? 21.595 7.996 -10.153 1.00 86.19 100 MET A C 1
ATOM 787 O O . MET A 1 100 ? 21.801 8.943 -10.906 1.00 86.19 100 MET A O 1
ATOM 791 N N . GLY A 1 101 ? 21.162 8.169 -8.898 1.00 84.88 101 GLY A N 1
ATOM 792 C CA . GLY A 1 101 ? 20.817 9.467 -8.312 1.00 84.88 101 GLY A CA 1
ATOM 793 C C . GLY A 1 101 ? 19.392 9.934 -8.615 1.00 84.88 101 GLY A C 1
ATOM 794 O O . GLY A 1 101 ? 19.056 11.077 -8.312 1.00 84.88 101 GLY A O 1
ATOM 795 N N . GLU A 1 102 ? 18.563 9.068 -9.197 1.00 84.62 102 GLU A N 1
ATOM 796 C CA . GLU A 1 102 ? 17.168 9.360 -9.515 1.00 84.62 102 GLU A CA 1
ATOM 797 C C . GLU A 1 102 ? 16.244 9.050 -8.331 1.00 84.62 102 GLU A C 1
ATOM 799 O O . GLU A 1 102 ? 16.489 8.137 -7.533 1.00 84.62 102 GLU A O 1
ATOM 804 N N . GLN A 1 103 ? 15.147 9.802 -8.232 1.00 78.88 103 GLN A N 1
ATOM 805 C CA . GLN A 1 103 ? 14.093 9.511 -7.263 1.00 78.88 103 GLN A CA 1
ATOM 806 C C . GLN A 1 103 ? 13.321 8.258 -7.690 1.00 78.88 103 GLN A C 1
ATOM 808 O O . GLN A 1 103 ? 12.886 8.140 -8.836 1.00 78.88 103 GLN A O 1
ATOM 813 N N . GLY A 1 104 ? 13.154 7.324 -6.753 1.00 81.94 104 GLY A N 1
ATOM 814 C CA . GLY A 1 104 ? 12.379 6.106 -6.969 1.00 81.94 104 GLY A CA 1
ATOM 815 C C . GLY A 1 104 ? 10.873 6.367 -7.012 1.00 81.94 104 GLY A C 1
ATOM 816 O O . GLY A 1 104 ? 10.380 7.331 -6.432 1.00 81.94 104 GLY A O 1
ATOM 817 N N . GLY A 1 105 ? 10.140 5.487 -7.688 1.00 85.75 105 GLY A N 1
ATOM 818 C CA . GLY A 1 105 ? 8.686 5.553 -7.794 1.00 85.75 105 GLY A CA 1
ATOM 819 C C . GLY A 1 105 ? 8.160 4.694 -8.936 1.00 85.75 105 GLY A C 1
ATOM 820 O O . GLY A 1 105 ? 8.937 4.161 -9.731 1.00 85.75 105 GLY A O 1
ATOM 821 N N . TRP A 1 106 ? 6.837 4.572 -9.011 1.00 89.75 106 TRP A N 1
ATOM 822 C CA . TRP A 1 106 ? 6.151 3.871 -10.094 1.00 89.75 106 TRP A CA 1
ATOM 823 C C . TRP A 1 106 ? 5.337 4.863 -10.937 1.00 89.75 106 TRP A C 1
ATOM 825 O O . TRP A 1 106 ? 4.814 5.824 -10.373 1.00 89.75 106 TRP A O 1
ATOM 835 N N . PRO A 1 107 ? 5.237 4.666 -12.265 1.00 91.88 107 PRO A N 1
ATOM 836 C CA . PRO A 1 107 ? 5.813 3.570 -13.046 1.00 91.88 107 PRO A CA 1
ATOM 837 C C . PRO A 1 107 ? 7.342 3.650 -13.088 1.00 91.88 107 PRO A C 1
ATOM 839 O O . PRO A 1 107 ? 7.909 4.730 -13.211 1.00 91.88 107 PRO A O 1
ATOM 842 N N . LEU A 1 108 ? 8.007 2.503 -12.967 1.00 94.50 108 LEU A N 1
ATOM 843 C CA . LEU A 1 108 ? 9.460 2.392 -13.082 1.00 94.50 108 LEU A CA 1
ATOM 844 C C . LEU A 1 108 ? 9.798 1.953 -14.508 1.00 94.50 108 LEU A C 1
ATOM 846 O O . LEU A 1 108 ? 9.357 0.888 -14.945 1.00 94.50 108 LEU A O 1
ATOM 850 N N . THR A 1 109 ? 10.591 2.752 -15.220 1.00 95.69 109 THR A N 1
ATOM 851 C CA . THR A 1 109 ? 10.967 2.513 -16.618 1.00 95.69 109 THR A CA 1
ATOM 852 C C . THR A 1 109 ? 12.479 2.373 -16.737 1.00 95.69 109 THR A C 1
ATOM 854 O O . THR A 1 109 ? 13.223 3.340 -16.582 1.00 95.69 109 THR A O 1
ATOM 857 N N . MET A 1 110 ? 12.950 1.166 -17.040 1.00 96.19 110 MET A N 1
ATOM 858 C CA . MET A 1 110 ? 14.373 0.831 -17.067 1.00 96.19 110 MET A CA 1
ATOM 859 C C . MET A 1 110 ? 14.807 0.301 -18.427 1.00 96.19 110 MET A C 1
ATOM 861 O O . MET A 1 110 ? 14.107 -0.489 -19.057 1.00 96.19 110 MET A O 1
ATOM 865 N N . PHE A 1 111 ? 16.011 0.682 -18.840 1.00 96.62 111 PHE A N 1
ATOM 866 C CA . PHE A 1 111 ? 16.662 0.193 -20.046 1.00 96.62 111 PHE A CA 1
ATOM 867 C C . PHE A 1 111 ? 17.811 -0.728 -19.655 1.00 96.62 111 PHE A C 1
ATOM 869 O O . PHE A 1 111 ? 18.719 -0.351 -18.902 1.00 96.62 111 PHE A O 1
ATOM 876 N N . LEU A 1 112 ? 17.731 -1.967 -20.134 1.00 96.75 112 LEU A N 1
ATOM 877 C CA . LEU A 1 112 ? 18.641 -3.038 -19.756 1.00 96.75 112 LEU A CA 1
ATOM 878 C C . LEU A 1 112 ? 19.387 -3.571 -20.972 1.00 96.75 112 LEU A C 1
ATOM 880 O O . LEU A 1 112 ? 18.879 -3.565 -22.096 1.00 96.75 112 LEU A O 1
ATOM 884 N N . THR A 1 113 ? 20.584 -4.096 -20.738 1.00 95.56 113 THR A N 1
ATOM 885 C CA . THR A 1 113 ? 21.281 -4.913 -21.732 1.00 95.56 113 THR A CA 1
ATOM 886 C C . THR A 1 113 ? 20.455 -6.171 -22.057 1.00 95.56 113 THR A C 1
ATOM 888 O O . THR A 1 113 ? 19.588 -6.552 -21.262 1.00 95.56 113 THR A O 1
ATOM 891 N N . PRO A 1 114 ? 20.737 -6.876 -23.169 1.00 94.44 114 PRO A N 1
ATOM 892 C CA . PRO A 1 114 ? 20.100 -8.163 -23.473 1.00 94.44 114 PRO A CA 1
ATOM 893 C C . PRO A 1 114 ? 20.212 -9.204 -22.344 1.00 94.44 114 PRO A C 1
ATOM 895 O O . PRO A 1 114 ? 19.371 -10.090 -22.220 1.00 94.44 114 PRO A O 1
ATOM 898 N N . ASP A 1 115 ? 21.231 -9.081 -21.489 1.00 90.31 115 ASP A N 1
ATOM 899 C CA . ASP A 1 115 ? 21.444 -9.948 -20.327 1.00 90.31 115 ASP A CA 1
ATOM 900 C C . ASP A 1 115 ? 20.650 -9.526 -19.077 1.00 90.31 115 ASP A C 1
ATOM 902 O O . ASP A 1 115 ? 20.726 -10.200 -18.049 1.00 90.31 115 ASP A O 1
ATOM 906 N N . GLY A 1 116 ? 19.891 -8.428 -19.150 1.00 92.25 116 GLY A N 1
ATOM 907 C CA . GLY A 1 116 ? 19.071 -7.900 -18.058 1.00 92.25 116 GLY A CA 1
ATOM 908 C C . GLY A 1 116 ? 19.803 -6.951 -17.104 1.00 92.25 116 GLY A C 1
ATOM 909 O O . GLY A 1 116 ? 19.261 -6.621 -16.048 1.00 92.25 116 GLY A O 1
ATOM 910 N N . LYS A 1 117 ? 21.014 -6.485 -17.438 1.00 92.94 117 LYS A N 1
ATOM 911 C CA . LYS A 1 117 ? 21.758 -5.539 -16.586 1.00 92.94 117 LYS A CA 1
ATOM 912 C C . LYS A 1 117 ? 21.264 -4.107 -16.823 1.00 92.94 117 LYS A C 1
ATOM 914 O O . LYS A 1 117 ? 21.223 -3.696 -17.983 1.00 92.94 117 LYS A O 1
ATOM 919 N N . PRO A 1 118 ? 20.901 -3.338 -15.780 1.00 93.31 118 PRO A N 1
ATOM 920 C CA . PRO A 1 118 ? 20.442 -1.964 -15.959 1.00 93.31 118 PRO A CA 1
ATOM 921 C C . PRO A 1 118 ? 21.600 -1.065 -16.386 1.00 93.31 118 PRO A C 1
ATOM 923 O O . PRO A 1 118 ? 22.693 -1.175 -15.837 1.00 93.31 118 PRO A O 1
ATOM 926 N N . PHE A 1 119 ? 21.357 -0.160 -17.334 1.00 93.06 119 PHE A N 1
ATOM 927 C CA . PHE A 1 119 ? 22.341 0.865 -17.706 1.00 93.06 119 PHE A CA 1
ATOM 928 C C . PHE A 1 119 ? 21.778 2.288 -17.693 1.00 93.06 119 PHE A C 1
ATOM 930 O O . PHE A 1 119 ? 22.552 3.239 -17.614 1.00 93.06 119 PHE A O 1
ATOM 937 N N . TRP A 1 120 ? 20.455 2.447 -17.779 1.00 93.00 120 TRP A N 1
ATOM 938 C CA . TRP A 1 120 ? 19.781 3.737 -17.663 1.00 93.00 120 TRP A CA 1
ATOM 939 C C . TRP A 1 120 ? 18.305 3.537 -17.298 1.00 93.00 120 TRP A C 1
ATOM 941 O O . TRP A 1 120 ? 17.758 2.451 -17.495 1.00 93.00 120 TRP A O 1
ATOM 951 N N . GLY A 1 121 ? 17.642 4.565 -16.777 1.00 92.69 121 GLY A N 1
ATOM 952 C CA . GLY A 1 121 ? 16.223 4.494 -16.453 1.00 92.69 121 GLY A CA 1
ATOM 953 C C . GLY A 1 121 ? 15.690 5.756 -15.798 1.00 92.69 121 GLY A C 1
ATOM 954 O O . GLY A 1 121 ? 16.420 6.718 -15.580 1.00 92.69 121 GLY A O 1
ATOM 955 N N . GLY A 1 122 ? 14.399 5.723 -15.503 1.00 92.12 122 GLY A N 1
ATOM 956 C CA . GLY A 1 122 ? 13.650 6.785 -14.852 1.00 92.12 122 GLY A CA 1
ATOM 957 C C . GLY A 1 122 ? 12.318 6.250 -14.339 1.00 92.12 122 GLY A C 1
ATOM 958 O O . GLY A 1 122 ? 12.069 5.043 -14.346 1.00 92.12 122 GLY A O 1
ATOM 959 N N . THR A 1 123 ? 11.449 7.156 -13.908 1.00 89.81 123 THR A N 1
ATOM 960 C CA . THR A 1 123 ? 10.081 6.811 -13.517 1.00 89.81 123 THR A CA 1
ATOM 961 C C . THR A 1 123 ? 9.123 7.049 -14.689 1.00 89.81 123 THR A C 1
ATOM 963 O O . THR A 1 123 ? 9.104 6.292 -15.664 1.00 89.81 123 THR A O 1
ATOM 966 N N . TYR A 1 124 ? 8.385 8.154 -14.627 1.00 90.62 124 TYR A N 1
ATOM 967 C CA . TYR A 1 124 ? 7.450 8.606 -15.641 1.00 90.62 124 TYR A CA 1
ATOM 968 C C . TYR A 1 124 ? 8.145 9.391 -16.763 1.00 90.62 124 TYR A C 1
ATOM 970 O O . TYR A 1 124 ? 8.860 10.370 -16.504 1.00 90.62 124 TYR A O 1
ATOM 978 N N . PHE A 1 125 ? 7.861 9.008 -18.010 1.00 90.62 125 PHE A N 1
ATOM 979 C CA . PHE A 1 125 ? 8.242 9.747 -19.213 1.00 90.62 125 PHE A CA 1
ATOM 980 C C . PHE A 1 125 ? 6.980 10.176 -19.975 1.00 90.62 125 PHE A C 1
ATOM 982 O O . PHE A 1 125 ? 6.214 9.300 -20.375 1.00 90.62 125 PHE A O 1
ATOM 989 N N . PRO A 1 126 ? 6.757 11.485 -20.198 1.00 89.25 126 PRO A N 1
ATOM 990 C CA . PRO A 1 126 ? 5.588 11.952 -20.935 1.00 89.25 126 PRO A CA 1
ATOM 991 C C . PRO A 1 126 ? 5.702 11.592 -22.420 1.00 89.25 126 PRO A C 1
ATOM 993 O O . PRO A 1 126 ? 6.809 11.521 -22.965 1.00 89.25 126 PRO A O 1
ATOM 996 N N . ARG A 1 127 ? 4.567 11.420 -23.109 1.00 88.81 127 ARG A N 1
ATOM 997 C CA . ARG A 1 127 ? 4.556 11.162 -24.563 1.00 88.81 127 ARG A CA 1
ATOM 998 C C . ARG A 1 127 ? 5.303 12.258 -25.330 1.00 88.81 127 ARG A C 1
ATOM 1000 O O . ARG A 1 127 ? 6.194 11.977 -26.134 1.00 88.81 127 ARG A O 1
ATOM 1007 N N . GLU A 1 128 ? 4.953 13.507 -25.044 1.00 87.62 128 GLU A N 1
ATOM 1008 C CA . GLU A 1 128 ? 5.562 14.712 -25.608 1.00 87.62 128 GLU A CA 1
ATOM 1009 C C . GLU A 1 128 ? 6.450 15.406 -24.576 1.00 87.62 128 GLU A C 1
ATOM 1011 O O . GLU A 1 128 ? 6.258 15.255 -23.372 1.00 87.62 128 GLU A O 1
ATOM 1016 N N . ALA A 1 129 ? 7.406 16.215 -25.035 1.00 88.19 129 ALA A N 1
ATOM 1017 C CA . ALA A 1 129 ? 8.265 16.964 -24.128 1.00 88.19 129 ALA A CA 1
ATOM 1018 C C . ALA A 1 129 ? 7.442 17.963 -23.293 1.00 88.19 129 ALA A C 1
ATOM 1020 O O . ALA A 1 129 ? 6.920 18.948 -23.817 1.00 88.19 129 ALA A O 1
ATOM 1021 N N . ARG A 1 130 ? 7.329 17.709 -21.986 1.00 81.31 130 ARG A N 1
ATOM 1022 C CA . ARG A 1 130 ? 6.597 18.538 -21.014 1.00 81.31 130 ARG A CA 1
ATOM 1023 C C . ARG A 1 130 ? 7.325 18.551 -19.676 1.00 81.31 130 ARG A C 1
ATOM 1025 O O . ARG A 1 130 ? 8.116 17.659 -19.381 1.00 81.31 130 ARG A O 1
ATOM 1032 N N . TYR A 1 131 ? 7.085 19.589 -18.875 1.00 74.12 131 TYR A N 1
ATOM 1033 C CA . TYR A 1 131 ? 7.675 19.754 -17.535 1.00 74.12 131 TYR A CA 1
ATOM 1034 C C . TYR A 1 131 ? 9.213 19.659 -17.506 1.00 74.12 131 TYR A C 1
ATOM 1036 O O . TYR A 1 131 ? 9.804 19.144 -16.560 1.00 74.12 131 TYR A O 1
ATOM 1044 N N . GLY A 1 132 ? 9.876 20.119 -18.574 1.00 76.75 132 GLY A N 1
ATOM 1045 C CA . GLY A 1 132 ? 11.334 20.036 -18.712 1.00 76.75 132 GLY A CA 1
ATOM 1046 C C . GLY A 1 132 ? 11.877 18.622 -18.956 1.00 76.75 132 GLY A C 1
ATOM 1047 O O . GLY A 1 132 ? 13.092 18.437 -18.929 1.00 76.75 132 GLY A O 1
ATOM 1048 N N . ARG A 1 133 ? 11.008 17.634 -19.206 1.00 80.31 133 ARG A N 1
ATOM 1049 C CA . ARG A 1 133 ? 11.382 16.259 -19.549 1.00 80.31 133 ARG A CA 1
ATOM 1050 C C . ARG A 1 133 ? 11.276 16.030 -21.062 1.00 80.31 133 ARG A C 1
ATOM 1052 O O . ARG A 1 133 ? 10.356 16.561 -21.688 1.00 80.31 133 ARG A O 1
ATOM 1059 N N . PRO A 1 134 ? 12.198 15.258 -21.664 1.00 86.94 134 PRO A N 1
ATOM 1060 C CA . PRO A 1 134 ? 12.080 14.844 -23.060 1.00 86.94 134 PRO A CA 1
ATOM 1061 C C . PRO A 1 134 ? 10.860 13.938 -23.263 1.00 86.94 134 PRO A C 1
ATOM 1063 O O . PRO A 1 134 ? 10.454 13.222 -22.348 1.00 86.94 134 PRO A O 1
ATOM 1066 N N . GLY A 1 135 ? 10.306 13.953 -24.476 1.00 92.81 135 GLY A N 1
ATOM 1067 C CA . GLY A 1 135 ? 9.231 13.034 -24.848 1.00 92.81 135 GLY A CA 1
ATOM 1068 C C . GLY A 1 135 ? 9.738 11.594 -24.939 1.00 92.81 135 GLY A C 1
ATOM 1069 O O . GLY A 1 135 ? 10.900 11.354 -25.284 1.00 92.81 135 GLY A O 1
ATOM 1070 N N . PHE A 1 136 ? 8.876 10.621 -24.665 1.00 94.94 136 PHE A N 1
ATOM 1071 C CA . PHE A 1 136 ? 9.286 9.226 -24.521 1.00 94.94 136 PHE A CA 1
ATOM 1072 C C . PHE A 1 136 ? 9.915 8.638 -25.798 1.00 94.94 136 PHE A C 1
ATOM 1074 O O . PHE A 1 136 ? 10.913 7.922 -25.723 1.00 94.94 136 PHE A O 1
ATOM 1081 N N . ILE A 1 137 ? 9.429 9.025 -26.985 1.00 94.75 137 ILE A N 1
ATOM 1082 C CA . ILE A 1 137 ? 10.057 8.653 -28.268 1.00 94.75 137 ILE A CA 1
ATOM 1083 C C . ILE A 1 137 ? 11.494 9.183 -28.360 1.00 94.75 137 ILE A C 1
ATOM 1085 O O . ILE A 1 137 ? 12.399 8.446 -28.747 1.00 94.75 137 ILE A O 1
ATOM 1089 N N . GLN A 1 138 ? 11.732 10.438 -27.965 1.00 94.31 138 GLN A N 1
ATOM 1090 C CA . GLN A 1 138 ? 13.071 11.040 -28.010 1.00 94.31 138 GLN A CA 1
ATOM 1091 C C . GLN A 1 138 ? 14.041 10.302 -27.086 1.00 94.31 138 GLN A C 1
ATOM 1093 O O . GLN A 1 138 ? 15.194 10.075 -27.451 1.00 94.31 138 GLN A O 1
ATOM 1098 N N . VAL A 1 139 ? 13.561 9.901 -25.906 1.00 95.19 139 VAL A N 1
ATOM 1099 C CA . VAL A 1 139 ? 14.320 9.086 -24.953 1.00 95.19 139 VAL A CA 1
ATOM 1100 C C . VAL A 1 139 ? 14.699 7.743 -25.574 1.00 95.19 139 VAL A C 1
ATOM 1102 O O . VAL A 1 139 ? 15.873 7.379 -25.575 1.00 95.19 139 VAL A O 1
ATOM 1105 N N . MET A 1 140 ? 13.728 7.030 -26.143 1.00 97.00 140 MET A N 1
ATOM 1106 C CA . MET A 1 140 ? 13.938 5.716 -26.752 1.00 97.00 140 MET A CA 1
ATOM 1107 C C . MET A 1 140 ? 14.946 5.746 -27.906 1.00 97.00 140 MET A C 1
ATOM 1109 O O . MET A 1 140 ? 15.864 4.927 -27.935 1.00 97.00 140 MET A O 1
ATOM 1113 N N . GLU A 1 141 ? 14.824 6.714 -28.815 1.00 96.56 141 GLU A N 1
ATOM 1114 C CA . GLU A 1 141 ? 15.758 6.892 -29.937 1.00 96.56 141 GLU A CA 1
ATOM 1115 C C . GLU A 1 141 ? 17.171 7.250 -29.449 1.00 96.56 141 GLU A C 1
ATOM 1117 O O . GLU A 1 141 ? 18.168 6.762 -29.983 1.00 96.56 141 GLU A O 1
ATOM 1122 N N . ALA A 1 142 ? 17.286 8.077 -28.404 1.00 95.50 142 ALA A N 1
ATOM 1123 C CA . ALA A 1 142 ? 18.578 8.432 -27.822 1.00 95.50 142 ALA A CA 1
ATOM 1124 C C . ALA A 1 142 ? 19.257 7.233 -27.142 1.00 95.50 142 ALA A C 1
ATOM 1126 O O . ALA A 1 142 ? 20.467 7.043 -27.304 1.00 95.50 142 ALA A O 1
ATOM 1127 N N . VAL A 1 143 ? 18.490 6.416 -26.413 1.00 95.62 143 VAL A N 1
ATOM 1128 C CA . VAL A 1 143 ? 18.983 5.191 -25.767 1.00 95.62 143 VAL A CA 1
ATOM 1129 C C . VAL A 1 143 ? 19.482 4.197 -26.807 1.00 95.62 143 VAL A C 1
ATOM 1131 O O . VAL A 1 143 ? 20.586 3.673 -26.679 1.00 95.62 143 VAL A O 1
ATOM 1134 N N . ASP A 1 144 ? 18.705 3.953 -27.854 1.00 95.00 144 ASP A N 1
ATOM 1135 C CA . ASP A 1 144 ? 19.080 3.003 -28.893 1.00 95.00 144 ASP A CA 1
ATOM 1136 C C . ASP A 1 144 ? 20.255 3.514 -29.751 1.00 95.00 144 ASP A C 1
ATOM 1138 O O . ASP A 1 144 ? 21.187 2.756 -30.025 1.00 95.00 144 ASP A O 1
ATOM 1142 N N . LYS A 1 145 ? 20.330 4.818 -30.055 1.00 95.62 145 LYS A N 1
ATOM 1143 C CA . LYS A 1 145 ? 21.544 5.410 -30.641 1.00 95.62 145 LYS A CA 1
ATOM 1144 C C . LYS A 1 145 ? 22.769 5.174 -29.753 1.00 95.62 145 LYS A C 1
ATOM 1146 O O . LYS A 1 145 ? 23.814 4.756 -30.246 1.00 95.62 145 LYS A O 1
ATOM 1151 N N . ALA A 1 146 ? 22.655 5.403 -28.444 1.00 94.62 146 ALA A N 1
ATOM 1152 C CA . ALA A 1 146 ? 23.747 5.135 -27.511 1.00 94.62 146 ALA A CA 1
ATOM 1153 C C . ALA A 1 146 ? 24.109 3.639 -27.461 1.00 94.62 146 ALA A C 1
ATOM 1155 O O . ALA A 1 146 ? 25.295 3.311 -27.393 1.00 94.62 146 ALA A O 1
ATOM 1156 N N . TRP A 1 147 ? 23.122 2.741 -27.545 1.00 94.56 147 TRP A N 1
ATOM 1157 C CA . TRP A 1 147 ? 23.336 1.294 -27.617 1.00 94.56 147 TRP A CA 1
ATOM 1158 C C . TRP A 1 147 ? 24.150 0.888 -28.844 1.00 94.56 147 TRP A C 1
ATOM 1160 O O . TRP A 1 147 ? 25.074 0.089 -28.716 1.00 94.56 147 TRP A O 1
ATOM 1170 N N . ARG A 1 148 ? 23.868 1.472 -30.013 1.00 93.44 148 ARG A N 1
ATOM 1171 C CA . ARG A 1 148 ? 24.603 1.184 -31.253 1.00 93.44 148 ARG A CA 1
ATOM 1172 C C . ARG A 1 148 ? 25.997 1.814 -31.271 1.00 93.44 148 ARG A C 1
ATOM 1174 O O . ARG A 1 148 ? 26.969 1.134 -31.586 1.00 93.44 148 ARG A O 1
ATOM 1181 N N . ASP A 1 149 ? 26.100 3.085 -30.887 1.00 95.56 149 ASP A N 1
ATOM 1182 C CA . ASP A 1 149 ? 27.326 3.875 -31.056 1.00 95.56 149 ASP A CA 1
ATOM 1183 C C . ASP A 1 149 ? 28.328 3.686 -29.901 1.00 95.56 149 ASP A C 1
ATOM 1185 O O . ASP A 1 149 ? 29.532 3.868 -30.077 1.00 95.56 149 ASP A O 1
ATOM 1189 N N . LYS A 1 150 ? 27.847 3.370 -28.689 1.00 94.19 150 LYS A N 1
ATOM 1190 C CA . LYS A 1 150 ? 28.640 3.384 -27.443 1.00 94.19 150 LYS A CA 1
ATOM 1191 C C . LYS A 1 150 ? 28.479 2.113 -26.606 1.00 94.19 150 LYS A C 1
ATOM 1193 O O . LYS A 1 150 ? 28.685 2.137 -25.390 1.00 94.19 150 LYS A O 1
ATOM 1198 N N . ARG A 1 151 ? 28.170 0.985 -27.249 1.00 92.44 151 ARG A N 1
ATOM 1199 C CA . ARG A 1 151 ? 27.909 -0.300 -26.583 1.00 92.44 151 ARG A CA 1
ATOM 1200 C C . ARG A 1 151 ? 28.953 -0.723 -25.541 1.00 92.44 151 ARG A C 1
ATOM 1202 O O . ARG A 1 151 ? 28.545 -1.091 -24.441 1.00 92.44 151 ARG A O 1
ATOM 1209 N N . PRO A 1 152 ? 30.276 -0.659 -25.811 1.00 93.62 152 PRO A N 1
ATOM 1210 C CA . PRO A 1 152 ? 31.270 -1.082 -24.822 1.00 93.62 152 PRO A CA 1
ATOM 1211 C C . PRO A 1 152 ? 31.214 -0.240 -23.541 1.00 93.62 152 PRO A C 1
ATOM 1213 O O . PRO A 1 152 ? 31.294 -0.782 -22.443 1.00 93.62 152 PRO A O 1
ATOM 1216 N N . SER A 1 153 ? 31.001 1.073 -23.683 1.00 90.62 153 SER A N 1
ATOM 1217 C CA . SER A 1 153 ? 30.848 1.989 -22.549 1.00 90.62 153 SER A CA 1
ATOM 1218 C C . SER A 1 153 ? 29.580 1.691 -21.753 1.00 90.62 153 SER A C 1
ATOM 1220 O O . SER A 1 153 ? 29.628 1.702 -20.528 1.00 90.62 153 SER A O 1
ATOM 1222 N N . LEU A 1 154 ? 28.457 1.409 -22.423 1.00 91.19 154 LEU A N 1
ATOM 1223 C CA . LEU A 1 154 ? 27.202 1.079 -21.742 1.00 91.19 154 LEU A CA 1
ATOM 1224 C C . LEU A 1 154 ? 27.291 -0.244 -20.987 1.00 91.19 154 LEU A C 1
ATOM 1226 O O . LEU A 1 154 ? 26.832 -0.316 -19.853 1.00 91.19 154 LEU A O 1
ATOM 1230 N N . ASN A 1 155 ? 27.924 -1.263 -21.570 1.00 90.44 155 ASN A N 1
ATOM 1231 C CA . ASN A 1 155 ? 28.156 -2.530 -20.878 1.00 90.44 155 ASN A CA 1
ATOM 1232 C C . ASN A 1 155 ? 29.037 -2.336 -19.637 1.00 90.44 155 ASN A C 1
ATOM 1234 O O . ASN A 1 155 ? 28.713 -2.865 -18.579 1.00 90.44 155 ASN A O 1
ATOM 1238 N N . GLN A 1 156 ? 30.090 -1.517 -19.728 1.00 89.06 156 GLN A N 1
ATOM 1239 C CA . GLN A 1 156 ? 30.928 -1.192 -18.573 1.00 89.06 156 GLN A CA 1
ATOM 1240 C C . GLN A 1 156 ? 30.138 -0.467 -17.471 1.00 89.06 156 GLN A C 1
ATOM 1242 O O . GLN A 1 156 ? 30.266 -0.806 -16.294 1.00 89.06 156 GLN A O 1
ATOM 1247 N N . SER A 1 157 ? 29.300 0.509 -17.839 1.00 86.94 157 SER A N 1
ATOM 1248 C CA . SER A 1 157 ? 28.400 1.181 -16.895 1.00 86.94 157 SER A CA 1
ATOM 1249 C C . SER A 1 157 ? 27.404 0.205 -16.265 1.00 86.94 157 SER A C 1
ATOM 1251 O O . SER A 1 157 ? 27.196 0.253 -15.054 1.00 86.94 157 SER A O 1
ATOM 1253 N N . ALA A 1 158 ? 26.844 -0.713 -17.057 1.00 89.25 158 ALA A N 1
ATOM 1254 C CA . ALA A 1 158 ? 25.908 -1.729 -16.589 1.00 89.25 158 ALA A CA 1
ATOM 1255 C C . ALA A 1 158 ? 26.558 -2.709 -15.603 1.00 89.25 158 ALA A C 1
ATOM 1257 O O . ALA A 1 158 ? 25.964 -3.034 -14.579 1.00 89.25 158 ALA A O 1
ATOM 1258 N N . ASP A 1 159 ? 27.791 -3.145 -15.872 1.00 88.31 159 ASP A N 1
ATOM 1259 C CA . ASP A 1 159 ? 28.557 -4.025 -14.984 1.00 88.31 159 ASP A CA 1
ATOM 1260 C C . ASP A 1 159 ? 28.892 -3.337 -13.655 1.00 88.31 159 ASP A C 1
ATOM 1262 O O . ASP A 1 159 ? 28.744 -3.931 -12.582 1.00 88.31 159 ASP A O 1
ATOM 1266 N N . GLY A 1 160 ? 29.293 -2.062 -13.710 1.00 85.56 160 GLY A N 1
ATOM 1267 C CA . GLY A 1 160 ? 29.544 -1.250 -12.521 1.00 85.56 160 GLY A CA 1
ATOM 1268 C C . GLY 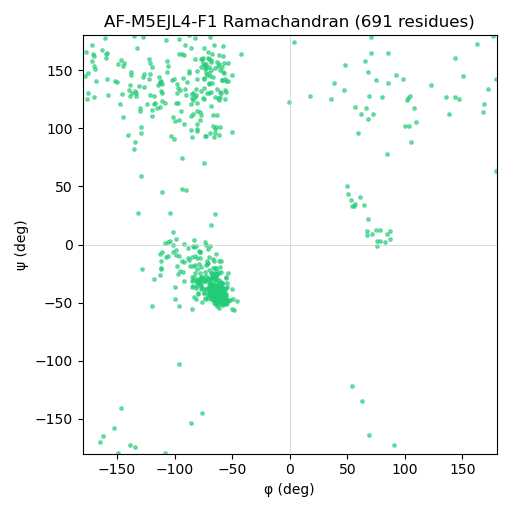A 1 160 ? 28.286 -1.058 -11.670 1.00 85.56 160 GLY A C 1
ATOM 1269 O O . GLY A 1 160 ? 28.334 -1.247 -10.451 1.00 85.56 160 GLY A O 1
ATOM 1270 N N . LEU A 1 161 ? 27.154 -0.742 -12.308 1.00 85.62 161 LEU A N 1
ATOM 1271 C CA . LEU A 1 161 ? 25.869 -0.566 -11.633 1.00 85.62 161 LEU A CA 1
ATOM 1272 C C . LEU A 1 161 ? 25.363 -1.884 -11.037 1.00 85.62 161 LEU A C 1
ATOM 1274 O O . LEU A 1 161 ? 24.986 -1.909 -9.868 1.00 85.62 161 LEU A O 1
ATOM 1278 N N . ALA A 1 162 ? 25.425 -2.987 -11.787 1.00 83.44 162 ALA A N 1
ATOM 1279 C CA . ALA A 1 162 ? 25.050 -4.314 -11.302 1.00 83.44 162 ALA A CA 1
ATOM 1280 C C . ALA A 1 162 ? 25.879 -4.717 -10.074 1.00 83.44 162 ALA A C 1
ATOM 1282 O O . ALA A 1 162 ? 25.311 -5.082 -9.049 1.00 83.44 162 ALA A O 1
ATOM 1283 N N . THR A 1 163 ? 27.203 -4.536 -10.122 1.00 83.19 163 THR A N 1
ATOM 1284 C CA . THR A 1 163 ? 28.098 -4.817 -8.985 1.00 83.19 163 THR A CA 1
ATOM 1285 C C . THR A 1 163 ? 27.754 -3.960 -7.761 1.00 83.19 163 THR A C 1
ATOM 1287 O O . THR A 1 163 ? 27.810 -4.427 -6.621 1.00 83.19 163 THR A O 1
ATOM 1290 N N . HIS A 1 164 ? 27.410 -2.685 -7.970 1.00 81.38 164 HIS A N 1
ATOM 1291 C CA . HIS A 1 164 ? 27.019 -1.790 -6.883 1.00 81.38 164 HIS A CA 1
ATOM 1292 C C . HIS A 1 164 ? 25.681 -2.209 -6.255 1.00 81.38 164 HIS A C 1
ATOM 1294 O O . HIS A 1 164 ? 25.576 -2.271 -5.028 1.00 81.38 164 HIS A O 1
ATOM 1300 N N . VAL A 1 165 ? 24.685 -2.541 -7.080 1.00 82.56 165 VAL A N 1
ATOM 1301 C CA . VAL A 1 165 ? 23.374 -3.031 -6.633 1.00 82.56 165 VAL A CA 1
ATOM 1302 C C . VAL A 1 165 ? 23.521 -4.349 -5.880 1.00 82.56 165 VAL A C 1
ATOM 1304 O O . VAL A 1 165 ? 23.004 -4.470 -4.773 1.00 82.56 165 VAL A O 1
ATOM 1307 N N . GLU A 1 166 ? 24.290 -5.303 -6.409 1.00 79.31 166 GLU A N 1
ATOM 1308 C CA . GLU A 1 166 ? 24.596 -6.565 -5.730 1.00 79.31 166 GLU A CA 1
ATOM 1309 C C . GLU A 1 166 ? 25.232 -6.324 -4.362 1.00 79.31 166 GLU A C 1
ATOM 1311 O O . GLU A 1 166 ? 24.776 -6.885 -3.372 1.00 79.31 166 GLU A O 1
ATOM 1316 N N . ARG A 1 167 ? 26.222 -5.429 -4.261 1.00 75.81 167 ARG A N 1
ATOM 1317 C CA . ARG A 1 167 ? 26.859 -5.096 -2.978 1.00 75.81 167 ARG A CA 1
ATOM 1318 C C . ARG A 1 167 ? 25.886 -4.456 -1.985 1.00 75.81 167 ARG A C 1
ATOM 1320 O O . ARG A 1 167 ? 25.954 -4.759 -0.792 1.00 75.81 167 ARG A O 1
ATOM 1327 N N . ARG A 1 168 ? 24.997 -3.577 -2.462 1.00 74.06 168 ARG A N 1
ATOM 1328 C CA . ARG A 1 168 ? 23.964 -2.927 -1.640 1.00 74.06 168 ARG A CA 1
ATOM 1329 C C . ARG A 1 168 ? 22.942 -3.947 -1.132 1.00 74.06 168 ARG A C 1
ATOM 1331 O O . ARG A 1 168 ? 22.576 -3.896 0.038 1.00 74.06 168 ARG A O 1
ATOM 1338 N N . LEU A 1 169 ? 22.518 -4.886 -1.978 1.00 73.19 169 LEU A N 1
ATOM 1339 C CA . LEU A 1 169 ? 21.526 -5.912 -1.636 1.00 73.19 169 LEU A CA 1
ATOM 1340 C C . LEU A 1 169 ? 22.107 -7.079 -0.825 1.00 73.19 169 LEU A C 1
ATOM 1342 O O . LEU A 1 169 ? 21.412 -7.625 0.026 1.00 73.19 169 LEU A O 1
ATOM 1346 N N . ALA A 1 170 ? 23.376 -7.435 -1.035 1.00 66.88 170 ALA A N 1
ATOM 1347 C CA . ALA A 1 170 ? 24.072 -8.489 -0.294 1.00 66.88 170 ALA A CA 1
ATOM 1348 C C . ALA A 1 170 ? 24.386 -8.103 1.162 1.00 66.88 170 ALA A C 1
ATOM 1350 O O . ALA A 1 170 ? 24.920 -8.919 1.907 1.00 66.88 170 ALA A O 1
ATOM 1351 N N . GLY A 1 171 ? 24.080 -6.866 1.578 1.00 57.69 171 GLY A N 1
ATOM 1352 C CA . GLY A 1 171 ? 24.316 -6.415 2.946 1.00 57.69 171 GLY A CA 1
ATOM 1353 C C . GLY A 1 171 ? 25.795 -6.471 3.321 1.00 57.69 171 GLY A C 1
ATOM 1354 O O . GLY A 1 171 ? 26.115 -6.875 4.432 1.00 57.69 171 GLY A O 1
ATOM 1355 N N . GLY A 1 172 ? 26.690 -6.077 2.401 1.00 51.75 172 GLY A N 1
ATOM 1356 C CA . GLY A 1 172 ? 28.155 -6.184 2.520 1.00 51.75 172 GLY A CA 1
ATOM 1357 C C . GLY A 1 172 ? 28.809 -5.335 3.620 1.00 51.75 172 GLY A C 1
ATOM 1358 O O . GLY A 1 172 ? 29.963 -4.934 3.489 1.00 51.75 172 GLY A O 1
ATOM 1359 N N . HIS A 1 173 ? 28.081 -5.004 4.683 1.00 53.09 173 HIS A N 1
ATOM 1360 C CA . HIS A 1 173 ? 28.666 -4.526 5.925 1.00 53.09 173 HIS A CA 1
ATOM 1361 C C . HIS A 1 173 ? 29.298 -5.725 6.636 1.00 53.09 173 HIS A C 1
ATOM 1363 O O . HIS A 1 173 ? 28.767 -6.837 6.599 1.00 53.09 173 HIS A O 1
ATOM 1369 N N . ALA A 1 174 ? 30.451 -5.512 7.274 1.00 57.38 174 ALA A N 1
ATOM 1370 C CA . ALA A 1 174 ? 31.034 -6.521 8.150 1.00 57.38 174 ALA A CA 1
ATOM 1371 C C . ALA A 1 174 ? 29.961 -7.013 9.132 1.00 57.38 174 ALA A C 1
ATOM 1373 O O . ALA A 1 174 ? 29.108 -6.219 9.530 1.00 57.38 174 ALA A O 1
ATOM 1374 N N . LYS A 1 175 ? 29.999 -8.299 9.514 1.00 59.09 175 LYS A N 1
ATOM 1375 C CA . LYS A 1 175 ? 29.089 -8.871 10.519 1.00 59.09 175 LYS A CA 1
ATOM 1376 C C . LYS A 1 175 ? 29.092 -7.982 11.764 1.00 59.09 175 LYS A C 1
ATOM 1378 O O . LYS A 1 175 ? 29.985 -8.089 12.599 1.00 59.09 175 LYS A O 1
ATOM 1383 N N . ALA A 1 176 ? 28.111 -7.094 11.861 1.00 62.38 176 ALA A N 1
ATOM 1384 C CA . ALA A 1 176 ? 27.925 -6.238 13.009 1.00 62.38 176 ALA A CA 1
ATOM 1385 C C . ALA A 1 176 ? 27.123 -7.044 14.022 1.00 62.38 176 ALA A C 1
ATOM 1387 O O . ALA A 1 176 ? 26.074 -7.607 13.696 1.00 62.38 176 ALA A O 1
ATOM 1388 N N . ALA A 1 177 ? 27.636 -7.144 15.245 1.00 69.25 177 ALA A N 1
ATOM 1389 C CA . ALA A 1 177 ? 26.801 -7.606 16.335 1.00 69.25 177 ALA A CA 1
ATOM 1390 C C . ALA A 1 177 ? 25.659 -6.594 16.477 1.00 69.25 177 ALA A C 1
ATOM 1392 O O . ALA A 1 177 ? 25.913 -5.402 16.618 1.00 69.25 177 ALA A O 1
ATOM 1393 N N . LEU A 1 178 ? 24.413 -7.063 16.401 1.00 71.75 178 LEU A N 1
ATOM 1394 C CA . LEU A 1 178 ? 23.275 -6.249 16.810 1.00 71.75 178 LEU A CA 1
ATOM 1395 C C . LEU A 1 178 ? 23.397 -6.062 18.321 1.00 71.75 178 LEU A C 1
ATOM 1397 O O . LEU A 1 178 ? 23.137 -6.992 19.088 1.00 71.75 178 LEU A O 1
ATOM 1401 N N . ASP A 1 179 ? 23.866 -4.892 18.733 1.00 79.56 179 ASP A N 1
ATOM 1402 C CA . ASP A 1 179 ? 23.968 -4.511 20.133 1.00 79.56 179 ASP A CA 1
ATOM 1403 C C . ASP A 1 179 ? 22.754 -3.681 20.568 1.00 79.56 179 ASP A C 1
ATOM 1405 O O . ASP A 1 179 ? 21.823 -3.406 19.801 1.00 79.56 179 ASP A O 1
ATOM 1409 N N . ARG A 1 180 ? 22.726 -3.335 21.856 1.00 77.56 180 ARG A N 1
ATOM 1410 C CA . ARG A 1 180 ? 21.635 -2.550 22.436 1.00 77.56 180 ARG A CA 1
ATOM 1411 C C . ARG A 1 180 ? 21.530 -1.176 21.768 1.00 77.56 180 ARG A C 1
ATOM 1413 O O . ARG A 1 180 ? 20.416 -0.739 21.464 1.00 77.56 180 ARG A O 1
ATOM 1420 N N . ASP A 1 181 ? 22.666 -0.556 21.497 1.00 85.38 181 ASP A N 1
ATOM 1421 C CA . ASP A 1 181 ? 22.761 0.828 21.043 1.00 85.38 181 ASP A CA 1
ATOM 1422 C C . ASP A 1 181 ? 22.307 0.963 19.582 1.00 85.38 181 ASP A C 1
ATOM 1424 O O . ASP A 1 181 ? 21.821 2.011 19.173 1.00 85.38 181 ASP A O 1
ATOM 1428 N N . THR A 1 182 ? 22.357 -0.118 18.796 1.00 87.88 182 THR A N 1
ATOM 1429 C CA . THR A 1 182 ? 21.910 -0.137 17.394 1.00 87.88 182 THR A CA 1
ATOM 1430 C C . THR A 1 182 ? 20.461 0.341 17.222 1.00 87.88 182 THR A C 1
ATOM 1432 O O . THR A 1 182 ? 20.189 1.191 16.372 1.00 87.88 182 THR A O 1
ATOM 1435 N N . LEU A 1 183 ? 19.516 -0.180 18.019 1.00 87.62 183 LEU A N 1
ATOM 1436 C CA . LEU A 1 183 ? 18.107 0.240 17.934 1.00 87.62 183 LEU A CA 1
ATOM 1437 C C . LEU A 1 183 ? 17.917 1.673 18.437 1.00 87.62 183 LEU A C 1
ATOM 1439 O O . LEU A 1 183 ? 17.116 2.404 17.866 1.00 87.62 183 LEU A O 1
ATOM 1443 N N . GLU A 1 184 ? 18.648 2.070 19.478 1.00 89.38 184 GLU A N 1
ATOM 1444 C CA . GLU A 1 184 ? 18.559 3.419 20.040 1.00 89.38 184 GLU A CA 1
ATOM 1445 C C . GLU A 1 184 ? 19.061 4.458 19.035 1.00 89.38 184 GLU A C 1
ATOM 1447 O O . GLU A 1 184 ? 18.358 5.415 18.732 1.00 89.38 184 GLU A O 1
ATOM 1452 N N . ASN A 1 185 ? 20.227 4.225 18.432 1.00 91.62 185 ASN A N 1
ATOM 1453 C CA . ASN A 1 185 ? 20.797 5.095 17.407 1.00 91.62 185 ASN A CA 1
ATOM 1454 C C . ASN A 1 185 ? 19.888 5.205 16.178 1.00 91.62 185 ASN A C 1
ATOM 1456 O O . ASN A 1 185 ? 19.685 6.301 15.654 1.00 91.62 185 ASN A O 1
ATOM 1460 N N . LEU A 1 186 ? 19.305 4.085 15.733 1.00 92.94 186 LEU A N 1
ATOM 1461 C CA . LEU A 1 186 ? 18.335 4.091 14.640 1.00 92.94 186 LEU A CA 1
ATOM 1462 C C . LEU A 1 186 ? 17.077 4.886 15.014 1.00 92.94 186 LEU A C 1
ATOM 1464 O O . LEU A 1 186 ? 16.623 5.709 14.222 1.00 92.94 186 LEU A O 1
ATOM 1468 N N . ALA A 1 187 ? 16.527 4.657 16.209 1.00 95.25 187 ALA A N 1
ATOM 1469 C CA . ALA A 1 187 ? 15.341 5.355 16.689 1.00 95.25 187 ALA A CA 1
ATOM 1470 C C . ALA A 1 187 ? 15.592 6.862 16.821 1.00 95.25 187 ALA A C 1
ATOM 1472 O O . ALA A 1 187 ? 14.806 7.635 16.291 1.00 95.25 187 ALA A O 1
ATOM 1473 N N . ASN A 1 188 ? 16.718 7.278 17.405 1.00 95.56 188 ASN A N 1
ATOM 1474 C CA . ASN A 1 188 ? 17.104 8.687 17.525 1.00 95.56 188 ASN A CA 1
ATOM 1475 C C . ASN A 1 188 ? 17.279 9.357 16.150 1.00 95.56 188 ASN A C 1
ATOM 1477 O O . ASN A 1 188 ? 16.870 10.501 15.952 1.00 95.56 188 ASN A O 1
ATOM 1481 N N . GLY A 1 189 ? 17.853 8.643 15.174 1.00 95.81 189 GLY A N 1
ATOM 1482 C CA . GLY A 1 189 ? 17.965 9.131 13.798 1.00 95.81 189 GLY A CA 1
ATOM 1483 C C . GLY A 1 189 ? 16.601 9.343 13.133 1.00 95.81 189 GLY A C 1
ATOM 1484 O O . GLY A 1 189 ? 16.378 10.373 12.500 1.00 95.81 189 GLY A O 1
ATOM 1485 N N . ILE A 1 190 ? 15.675 8.395 13.315 1.00 96.50 190 ILE A N 1
ATOM 1486 C CA . ILE A 1 190 ? 14.293 8.507 12.826 1.00 96.50 190 ILE A CA 1
ATOM 1487 C C . ILE A 1 190 ? 13.567 9.654 13.538 1.00 96.50 190 ILE A C 1
ATOM 1489 O O . ILE A 1 190 ? 12.936 10.482 12.893 1.00 96.50 190 ILE A O 1
ATOM 1493 N N . ASP A 1 191 ? 13.678 9.740 14.859 1.00 96.56 191 ASP A N 1
ATOM 1494 C CA . ASP A 1 191 ? 13.034 10.761 15.681 1.00 96.56 191 ASP A CA 1
ATOM 1495 C C . ASP A 1 191 ? 13.423 12.187 15.247 1.00 96.56 191 ASP A C 1
ATOM 1497 O O . ASP A 1 191 ? 12.571 13.075 15.165 1.00 96.56 191 ASP A O 1
ATOM 1501 N N . GLY A 1 192 ? 14.689 12.389 14.864 1.00 96.12 192 GLY A N 1
ATOM 1502 C CA . GLY A 1 192 ? 15.203 13.668 14.369 1.00 96.12 192 GLY A CA 1
ATOM 1503 C C . GLY A 1 192 ? 14.575 14.154 13.054 1.00 96.12 192 GLY A C 1
ATOM 1504 O O . GLY A 1 192 ? 14.531 15.368 12.816 1.00 96.12 192 GLY A O 1
ATOM 1505 N N . ILE A 1 193 ? 14.057 13.240 12.224 1.00 95.38 193 ILE A N 1
ATOM 1506 C CA . ILE A 1 193 ? 13.407 13.554 10.937 1.00 95.38 193 ILE A CA 1
ATOM 1507 C C . ILE A 1 193 ? 11.873 13.581 11.016 1.00 95.38 193 ILE A C 1
ATOM 1509 O O . ILE A 1 193 ? 11.221 13.955 10.037 1.00 95.38 193 ILE A O 1
ATOM 1513 N N . ILE A 1 194 ? 11.290 13.239 12.171 1.00 96.62 194 ILE A N 1
ATOM 1514 C CA . ILE A 1 194 ? 9.848 13.355 12.405 1.00 96.62 194 ILE A CA 1
ATOM 1515 C C . ILE A 1 194 ? 9.442 14.832 12.503 1.00 96.62 194 ILE A C 1
ATOM 1517 O O . ILE A 1 194 ? 10.122 15.687 13.090 1.00 96.62 194 ILE A O 1
ATOM 1521 N N . ASP A 1 195 ? 8.301 15.133 11.897 1.00 96.44 195 ASP A N 1
ATOM 1522 C CA . ASP A 1 195 ? 7.568 16.372 12.068 1.00 96.44 195 ASP A CA 1
ATOM 1523 C C . ASP A 1 195 ? 6.801 16.328 13.395 1.00 96.44 195 ASP A C 1
ATOM 1525 O O . ASP A 1 195 ? 5.893 15.518 13.587 1.00 96.44 195 ASP A O 1
ATOM 1529 N N . ARG A 1 196 ? 7.185 17.186 14.341 1.00 94.56 196 ARG A N 1
ATOM 1530 C CA . ARG A 1 196 ? 6.571 17.222 15.675 1.00 94.56 196 ARG A CA 1
ATOM 1531 C C . ARG A 1 196 ? 5.223 17.941 15.695 1.00 94.56 196 ARG A C 1
ATOM 1533 O O . ARG A 1 196 ? 4.480 17.765 16.655 1.00 94.56 196 ARG A O 1
ATOM 1540 N N . GLU A 1 197 ? 4.906 18.720 14.664 1.00 94.69 197 GLU A N 1
ATOM 1541 C CA . GLU A 1 197 ? 3.686 19.526 14.592 1.00 94.69 197 GLU A CA 1
ATOM 1542 C C . GLU A 1 197 ? 2.612 18.843 13.742 1.00 94.69 197 GLU A C 1
ATOM 1544 O O . GLU A 1 197 ? 1.455 18.728 14.164 1.00 94.69 197 GLU A O 1
ATOM 1549 N N . LEU A 1 198 ? 2.999 18.354 12.561 1.00 95.75 198 LEU A N 1
ATOM 1550 C CA . LEU A 1 198 ? 2.104 17.691 11.608 1.00 95.75 198 LEU A CA 1
ATOM 1551 C C . LEU A 1 198 ? 2.181 16.163 11.670 1.00 95.75 198 LEU A C 1
ATOM 1553 O O . LEU A 1 198 ? 1.361 15.488 11.049 1.00 95.75 198 LEU A O 1
ATOM 1557 N N . GLY A 1 199 ? 3.136 15.598 12.412 1.00 96.25 199 GLY A N 1
ATOM 1558 C CA . GLY A 1 199 ? 3.325 14.153 12.471 1.00 96.25 199 GLY A CA 1
ATOM 1559 C C . GLY A 1 199 ? 3.881 13.557 11.170 1.00 96.25 199 GLY A C 1
ATOM 1560 O O . GLY A 1 199 ? 3.865 14.180 10.103 1.00 96.25 199 GLY A O 1
ATOM 1561 N N . GLY A 1 200 ? 4.365 12.318 11.253 1.00 95.94 200 GLY A N 1
ATOM 1562 C CA . GLY A 1 200 ? 5.057 11.641 10.155 1.00 95.94 200 GLY A CA 1
ATOM 1563 C C . GLY A 1 200 ? 6.420 12.254 9.847 1.00 95.94 200 GLY A C 1
ATOM 1564 O O . GLY A 1 200 ? 6.984 12.998 10.645 1.00 95.94 200 GLY A O 1
ATOM 1565 N N . LEU A 1 201 ? 6.970 11.927 8.680 1.00 94.56 201 LEU A N 1
ATOM 1566 C CA . LEU A 1 201 ? 8.197 12.558 8.188 1.00 94.56 201 LEU A CA 1
ATOM 1567 C C . LEU A 1 201 ? 7.924 13.996 7.733 1.00 94.56 201 LEU A C 1
ATOM 1569 O O . LEU A 1 201 ? 6.813 14.308 7.316 1.00 94.56 201 LEU A O 1
ATOM 1573 N N . ARG A 1 202 ? 8.929 14.875 7.796 1.00 92.50 202 ARG A N 1
ATOM 1574 C CA . ARG A 1 202 ? 8.801 16.261 7.308 1.00 92.50 202 ARG A CA 1
ATOM 1575 C C . ARG A 1 202 ? 8.693 16.327 5.782 1.00 92.50 202 ARG A C 1
ATOM 1577 O O . ARG A 1 202 ? 9.398 15.607 5.081 1.00 92.50 202 ARG A O 1
ATOM 1584 N N . GLY A 1 203 ? 7.905 17.287 5.298 1.00 92.06 203 GLY A N 1
ATOM 1585 C CA . GLY A 1 203 ? 7.779 17.611 3.875 1.00 92.06 203 GLY A CA 1
ATOM 1586 C C . GLY A 1 203 ? 6.673 16.845 3.146 1.00 92.06 203 GLY A C 1
ATOM 1587 O O . GLY A 1 203 ? 5.855 16.163 3.762 1.00 92.06 203 GLY A O 1
ATOM 1588 N N . ALA A 1 204 ? 6.665 17.018 1.826 1.00 90.88 204 ALA A N 1
ATOM 1589 C CA . ALA A 1 204 ? 5.721 16.436 0.883 1.00 90.88 204 ALA A CA 1
ATOM 1590 C C . ALA A 1 204 ? 6.488 15.701 -0.240 1.00 90.88 204 ALA A C 1
ATOM 1592 O O . ALA A 1 204 ? 7.570 16.168 -0.617 1.00 90.88 204 ALA A O 1
ATOM 1593 N N . PRO A 1 205 ? 5.959 14.594 -0.796 1.00 92.12 205 PRO A N 1
ATOM 1594 C CA . PRO A 1 205 ? 4.765 13.869 -0.346 1.00 92.12 205 PRO A CA 1
ATOM 1595 C C . PRO A 1 205 ? 4.984 13.174 1.008 1.00 92.12 205 PRO A C 1
ATOM 1597 O O . PRO A 1 205 ? 6.122 12.903 1.401 1.00 92.12 205 PRO A O 1
ATOM 1600 N N . LYS A 1 206 ? 3.898 12.860 1.723 1.00 94.12 206 LYS A N 1
ATOM 1601 C CA . LYS A 1 206 ? 3.952 12.286 3.073 1.00 94.12 206 LYS A CA 1
ATOM 1602 C C . LYS A 1 206 ? 3.335 10.887 3.148 1.00 94.12 206 LYS A C 1
ATOM 1604 O O . LYS A 1 206 ? 2.157 10.690 2.868 1.00 94.12 206 LYS A O 1
ATOM 1609 N N . PHE A 1 207 ? 4.141 9.915 3.583 1.00 94.56 207 PHE A N 1
ATOM 1610 C CA . PHE A 1 207 ? 3.759 8.505 3.740 1.00 94.56 207 PHE A CA 1
ATOM 1611 C C . PHE A 1 207 ? 3.598 8.118 5.222 1.00 94.56 207 PHE A C 1
ATOM 1613 O O . PHE A 1 207 ? 4.376 8.605 6.053 1.00 94.56 207 PHE A O 1
ATOM 1620 N N . PRO A 1 208 ? 2.697 7.172 5.563 1.00 94.25 208 PRO A N 1
ATOM 1621 C CA . PRO A 1 208 ? 2.535 6.657 6.927 1.00 94.25 208 PRO A CA 1
ATOM 1622 C C . PRO A 1 208 ? 3.829 6.126 7.563 1.00 94.25 208 PRO A C 1
ATOM 1624 O O . PRO A 1 208 ? 4.051 6.319 8.752 1.00 94.25 208 PRO A O 1
ATOM 1627 N N . ASN A 1 209 ? 4.712 5.482 6.786 1.00 92.88 209 ASN A N 1
ATOM 1628 C CA . ASN A 1 209 ? 6.006 4.954 7.253 1.00 92.88 209 ASN A CA 1
ATOM 1629 C C . ASN A 1 209 ? 5.908 4.105 8.540 1.00 92.88 209 ASN A C 1
ATOM 1631 O O . ASN A 1 209 ? 6.663 4.288 9.499 1.00 92.88 209 ASN A O 1
ATOM 1635 N N . ALA A 1 210 ? 4.996 3.130 8.552 1.00 95.62 210 ALA A N 1
ATOM 1636 C CA . ALA A 1 210 ? 4.771 2.245 9.695 1.00 95.62 210 ALA A CA 1
ATOM 1637 C C . ALA A 1 210 ? 6.044 1.585 10.279 1.00 95.62 210 ALA A C 1
ATOM 1639 O O . ALA A 1 210 ? 6.154 1.555 11.505 1.00 95.62 210 ALA A O 1
ATOM 1640 N N . PRO A 1 211 ? 7.054 1.147 9.495 1.00 94.12 211 PRO A N 1
ATOM 1641 C CA . PRO A 1 211 ? 8.297 0.611 10.063 1.00 94.12 211 PRO A CA 1
ATOM 1642 C C . PRO A 1 211 ? 9.081 1.612 10.926 1.00 94.12 211 PRO A C 1
ATOM 1644 O O . PRO A 1 211 ? 9.711 1.225 11.913 1.00 94.12 211 PRO A O 1
ATOM 1647 N N . PHE A 1 212 ? 9.044 2.904 10.585 1.00 96.25 212 PHE A N 1
ATOM 1648 C CA . PHE A 1 212 ? 9.683 3.948 11.389 1.00 96.25 212 PHE A CA 1
ATOM 1649 C C . PHE A 1 212 ? 8.918 4.167 12.689 1.00 96.25 212 PHE A C 1
ATOM 1651 O O . PHE A 1 212 ? 9.524 4.151 13.759 1.00 96.25 212 PHE A O 1
ATOM 1658 N N . MET A 1 213 ? 7.587 4.256 12.616 1.00 97.38 213 MET A N 1
ATOM 1659 C CA . MET A 1 213 ? 6.746 4.342 13.813 1.00 97.38 213 MET A CA 1
ATOM 1660 C C . MET A 1 213 ? 6.913 3.117 14.721 1.00 97.38 213 MET A C 1
ATOM 1662 O O . MET A 1 213 ? 7.050 3.268 15.930 1.00 97.38 213 MET A O 1
ATOM 1666 N N . GLN A 1 214 ? 6.996 1.910 14.155 1.00 96.44 214 GLN A N 1
ATOM 1667 C CA . GLN A 1 214 ? 7.266 0.688 14.911 1.00 96.44 214 GLN A CA 1
ATOM 1668 C C . GLN A 1 214 ? 8.640 0.736 15.590 1.00 96.44 214 GLN A C 1
ATOM 1670 O O . GLN A 1 214 ? 8.759 0.348 16.748 1.00 96.44 214 GLN A O 1
ATOM 1675 N N . THR A 1 215 ? 9.673 1.231 14.906 1.00 95.81 215 THR A N 1
ATOM 1676 C CA . THR A 1 215 ? 11.023 1.352 15.481 1.00 95.81 215 THR A CA 1
ATOM 1677 C C . THR A 1 215 ? 11.037 2.303 16.679 1.00 95.81 215 THR A C 1
ATOM 1679 O O . THR A 1 215 ? 11.569 1.953 17.733 1.00 95.81 215 THR A O 1
ATOM 1682 N N . LEU A 1 216 ? 10.395 3.469 16.549 1.00 97.31 216 LEU A N 1
ATOM 1683 C CA . LEU A 1 216 ? 10.226 4.425 17.647 1.00 97.31 216 LEU A CA 1
ATOM 1684 C C . LEU A 1 216 ? 9.438 3.810 18.811 1.00 97.31 216 LEU A C 1
ATOM 1686 O O . LEU A 1 216 ? 9.848 3.916 19.966 1.00 97.31 216 LEU A O 1
ATOM 1690 N N . TRP A 1 217 ? 8.346 3.105 18.509 1.00 97.25 217 TRP A N 1
ATOM 1691 C CA . TRP A 1 217 ? 7.520 2.444 19.517 1.00 97.25 217 TRP A CA 1
ATOM 1692 C C . TRP A 1 217 ? 8.292 1.376 20.298 1.00 97.25 217 TRP A C 1
ATOM 1694 O O . TRP A 1 217 ? 8.259 1.352 21.527 1.00 97.25 217 TRP A O 1
ATOM 1704 N N . LEU A 1 218 ? 9.040 0.518 19.597 1.00 94.38 218 LEU A N 1
ATOM 1705 C CA . LEU A 1 218 ? 9.870 -0.519 20.212 1.00 94.38 218 LEU A CA 1
ATOM 1706 C C . LEU A 1 218 ? 11.008 0.077 21.047 1.00 94.38 218 LEU A C 1
ATOM 1708 O O . LEU A 1 218 ? 11.303 -0.441 22.124 1.00 94.38 218 LEU A O 1
ATOM 1712 N N . SER A 1 219 ? 11.621 1.171 20.588 1.00 94.75 219 SER A N 1
ATOM 1713 C CA . SER A 1 219 ? 12.611 1.902 21.382 1.00 94.75 219 SER A CA 1
ATOM 1714 C C . SER A 1 219 ? 11.996 2.455 22.670 1.00 94.75 219 SER A C 1
ATOM 1716 O O . SER A 1 219 ? 12.583 2.290 23.738 1.00 94.75 219 SER A O 1
ATOM 1718 N N . TRP A 1 220 ? 10.786 3.021 22.617 1.00 95.88 220 TRP A N 1
ATOM 1719 C CA . TRP A 1 220 ? 10.086 3.460 23.825 1.00 95.88 220 TRP A CA 1
ATOM 1720 C C . TRP A 1 220 ? 9.802 2.304 24.793 1.00 95.88 220 TRP A C 1
ATOM 1722 O O . TRP A 1 220 ? 10.124 2.419 25.974 1.00 95.88 220 TRP A O 1
ATOM 1732 N N . LEU A 1 221 ? 9.247 1.184 24.316 1.00 93.81 221 LEU A N 1
ATOM 1733 C CA . LEU A 1 221 ? 8.950 0.027 25.171 1.00 93.81 221 LEU A CA 1
ATOM 1734 C C . LEU A 1 221 ? 10.202 -0.544 25.845 1.00 93.81 221 LEU A C 1
ATOM 1736 O O . LEU A 1 221 ? 10.130 -1.048 26.966 1.00 93.81 221 LEU A O 1
ATOM 1740 N N . ARG A 1 222 ? 11.345 -0.482 25.159 1.00 90.75 222 ARG A N 1
ATOM 1741 C CA . ARG A 1 222 ? 12.609 -1.022 25.656 1.00 90.75 222 ARG A CA 1
ATOM 1742 C C . ARG A 1 222 ? 13.320 -0.078 26.624 1.00 90.75 222 ARG A C 1
ATOM 1744 O O . ARG A 1 222 ? 13.793 -0.537 27.662 1.00 90.75 222 ARG A O 1
ATOM 1751 N N . ASP A 1 223 ? 13.426 1.200 26.265 1.00 89.31 223 ASP A N 1
ATOM 1752 C CA . ASP A 1 223 ? 14.332 2.159 26.913 1.00 89.31 223 ASP A CA 1
ATOM 1753 C C . ASP A 1 223 ? 13.590 3.265 27.684 1.00 89.31 223 ASP A C 1
ATOM 1755 O O . ASP A 1 223 ? 14.204 4.040 28.411 1.00 89.31 223 ASP A O 1
ATOM 1759 N N . GLY A 1 224 ? 12.264 3.353 27.551 1.00 90.88 224 GLY A N 1
ATOM 1760 C CA . GLY A 1 224 ? 11.441 4.354 28.231 1.00 90.88 224 GLY A CA 1
ATOM 1761 C C . GLY A 1 224 ? 11.470 5.749 27.596 1.00 90.88 224 GLY A C 1
ATOM 1762 O O . GLY A 1 224 ? 10.973 6.694 28.206 1.00 90.88 224 GLY A O 1
ATOM 1763 N N . ALA A 1 225 ? 12.005 5.898 26.378 1.00 93.12 225 ALA A N 1
ATOM 1764 C CA . ALA A 1 225 ? 12.088 7.170 25.655 1.00 93.12 225 ALA A CA 1
ATOM 1765 C C . ALA A 1 225 ? 10.693 7.719 25.281 1.00 93.12 225 ALA A C 1
ATOM 1767 O O . ALA A 1 225 ? 10.123 7.378 24.244 1.00 93.12 225 ALA A O 1
ATOM 1768 N N . THR A 1 226 ? 10.109 8.565 26.134 1.00 95.81 226 THR A N 1
ATOM 1769 C CA . THR A 1 226 ? 8.745 9.095 25.939 1.00 95.81 226 THR A CA 1
ATOM 1770 C C . THR A 1 226 ? 8.613 9.983 24.704 1.00 95.81 226 THR A C 1
ATOM 1772 O O . THR A 1 226 ? 7.550 9.994 24.090 1.00 95.81 226 THR A O 1
ATOM 1775 N N . SER A 1 227 ? 9.689 10.648 24.271 1.00 96.31 227 SER A N 1
ATOM 1776 C CA . SER A 1 227 ? 9.721 11.414 23.017 1.00 96.31 227 SER A CA 1
ATOM 1777 C C . SER A 1 227 ? 9.406 10.554 21.789 1.00 96.31 227 SER A C 1
ATOM 1779 O O . SER A 1 227 ? 8.720 11.027 20.880 1.00 96.31 227 SER A O 1
ATOM 1781 N N . HIS A 1 228 ? 9.857 9.294 21.771 1.00 97.12 228 HIS A N 1
ATOM 1782 C CA . HIS A 1 228 ? 9.592 8.351 20.683 1.00 97.12 228 HIS A CA 1
ATOM 1783 C C . HIS A 1 228 ? 8.121 7.925 20.672 1.00 97.12 228 HIS A C 1
ATOM 1785 O O . HIS A 1 228 ? 7.485 7.931 19.618 1.00 97.12 228 HIS A O 1
ATOM 1791 N N . ARG A 1 229 ? 7.546 7.635 21.849 1.00 97.38 229 ARG A N 1
ATOM 1792 C CA . ARG A 1 229 ? 6.103 7.379 21.997 1.00 97.38 229 ARG A CA 1
ATOM 1793 C C . ARG A 1 229 ? 5.283 8.554 21.479 1.00 97.38 229 ARG A C 1
ATOM 1795 O O . ARG A 1 229 ? 4.372 8.361 20.681 1.00 97.38 229 ARG A O 1
ATOM 1802 N N . ASP A 1 230 ? 5.608 9.762 21.927 1.00 97.44 230 ASP A N 1
ATOM 1803 C CA . ASP A 1 230 ? 4.838 10.962 21.604 1.00 97.44 230 ASP A CA 1
ATOM 1804 C C . ASP A 1 230 ? 4.935 11.303 20.107 1.00 97.44 230 ASP A C 1
ATOM 1806 O O . ASP A 1 230 ? 3.937 11.698 19.510 1.00 97.44 230 ASP A O 1
ATOM 1810 N N . ALA A 1 231 ? 6.083 11.047 19.460 1.00 97.81 231 ALA A N 1
ATOM 1811 C CA . ALA A 1 231 ? 6.207 11.113 17.998 1.00 97.81 231 ALA A CA 1
ATOM 1812 C C . ALA A 1 231 ? 5.203 10.193 17.291 1.00 97.81 231 ALA A C 1
ATOM 1814 O O . ALA A 1 231 ? 4.533 10.626 16.352 1.00 97.81 231 ALA A O 1
ATOM 1815 N N . VAL A 1 232 ? 5.085 8.937 17.731 1.00 98.25 232 VAL A N 1
ATOM 1816 C CA . VAL A 1 232 ? 4.155 7.968 17.133 1.00 98.25 232 VAL A CA 1
ATOM 1817 C C . VAL A 1 232 ? 2.706 8.391 17.361 1.00 98.25 232 VAL A C 1
ATOM 1819 O O . VAL A 1 232 ? 1.927 8.418 16.411 1.00 98.25 232 VAL A O 1
ATOM 1822 N N . LEU A 1 233 ? 2.346 8.775 18.590 1.00 98.12 233 LEU A N 1
ATOM 1823 C CA . LEU A 1 233 ? 0.981 9.193 18.919 1.00 98.12 233 LEU A CA 1
ATOM 1824 C C . LEU A 1 233 ? 0.549 10.417 18.104 1.00 98.12 233 LEU A C 1
ATOM 1826 O O . LEU A 1 233 ? -0.523 10.388 17.500 1.00 98.12 233 LEU A O 1
ATOM 1830 N N . THR A 1 234 ? 1.393 11.450 18.024 1.00 97.62 234 THR A N 1
ATOM 1831 C CA . THR A 1 234 ? 1.118 12.640 17.206 1.00 97.62 234 THR A CA 1
ATOM 1832 C C . THR A 1 234 ? 1.012 12.285 15.726 1.00 97.62 234 THR A C 1
ATOM 1834 O O . THR A 1 234 ? 0.093 12.747 15.052 1.00 97.62 234 THR A O 1
ATOM 1837 N N . SER A 1 235 ? 1.902 11.425 15.219 1.00 98.19 235 SER A N 1
ATOM 1838 C CA . SER A 1 235 ? 1.872 10.980 13.819 1.00 98.19 235 SER A CA 1
ATOM 1839 C C . SER A 1 235 ? 0.561 10.289 13.466 1.00 98.19 235 SER A C 1
ATOM 1841 O O . SER A 1 235 ? -0.080 10.665 12.487 1.00 98.19 235 SER A O 1
ATOM 1843 N N . LEU A 1 236 ? 0.116 9.341 14.295 1.00 98.31 236 LEU A N 1
ATOM 1844 C CA . LEU A 1 236 ? -1.153 8.651 14.085 1.00 98.31 236 LEU A CA 1
ATOM 1845 C C . LEU A 1 236 ? -2.345 9.611 14.207 1.00 98.31 236 LEU A C 1
ATOM 1847 O O . LEU A 1 236 ? -3.224 9.588 13.355 1.00 98.31 236 LEU A O 1
ATOM 1851 N N . GLN A 1 237 ? -2.380 10.485 15.218 1.00 97.62 237 GLN A N 1
ATOM 1852 C CA . GLN A 1 237 ? -3.496 11.422 15.418 1.00 97.62 237 GLN A CA 1
ATOM 1853 C C . GLN A 1 237 ? -3.682 12.378 14.241 1.00 97.62 237 GLN A C 1
ATOM 1855 O O . GLN A 1 237 ? -4.813 12.578 13.796 1.00 97.62 237 GLN A O 1
ATOM 1860 N N . LYS A 1 238 ? -2.584 12.951 13.735 1.00 98.00 238 LYS A N 1
ATOM 1861 C CA . LYS A 1 238 ? -2.603 13.891 12.607 1.00 98.00 238 LYS A CA 1
ATOM 1862 C C . LYS A 1 238 ? -2.981 13.193 11.308 1.00 98.00 238 LYS A C 1
ATOM 1864 O O . LYS A 1 238 ? -3.887 13.647 10.618 1.00 98.00 238 LYS A O 1
ATOM 1869 N N . MET A 1 239 ? -2.369 12.045 11.034 1.00 98.12 239 MET A N 1
ATOM 1870 C CA . MET A 1 239 ? -2.680 11.241 9.855 1.00 98.12 239 MET A CA 1
ATOM 1871 C C . MET A 1 239 ? -4.152 10.792 9.838 1.00 98.12 239 MET A C 1
ATOM 1873 O O . MET A 1 239 ? -4.818 10.915 8.819 1.00 98.12 239 MET A O 1
ATOM 1877 N N . LEU A 1 240 ? -4.699 10.337 10.972 1.00 98.00 240 LEU A N 1
ATOM 1878 C CA . LEU A 1 240 ? -6.095 9.877 11.091 1.00 98.00 240 LEU A CA 1
ATOM 1879 C C . LEU A 1 240 ? -7.128 11.016 11.194 1.00 98.00 240 LEU A C 1
ATOM 1881 O O . LEU A 1 240 ? -8.335 10.747 11.240 1.00 98.00 240 LEU A O 1
ATOM 1885 N N . ALA A 1 241 ? -6.672 12.268 11.287 1.00 96.81 241 ALA A N 1
ATOM 1886 C CA . ALA A 1 241 ? -7.496 13.469 11.149 1.00 96.81 241 ALA A CA 1
ATOM 1887 C C . ALA A 1 241 ? -7.531 13.973 9.698 1.00 96.81 241 ALA A C 1
ATOM 1889 O O . ALA A 1 241 ? -8.537 14.541 9.276 1.00 96.81 241 ALA A O 1
ATOM 1890 N N . GLY A 1 242 ? -6.442 13.764 8.952 1.00 97.44 242 GLY A N 1
ATOM 1891 C CA . GLY A 1 242 ? -6.273 14.230 7.579 1.00 97.44 242 GLY A CA 1
ATOM 1892 C C . GLY A 1 242 ? -7.232 13.586 6.578 1.00 97.44 242 GLY A C 1
ATOM 1893 O O . GLY A 1 242 ? -7.956 12.638 6.894 1.00 97.44 242 GLY A O 1
ATOM 1894 N N . GLY A 1 243 ? -7.221 14.105 5.352 1.00 97.12 243 GLY A N 1
ATOM 1895 C CA . GLY A 1 243 ? -8.008 13.568 4.243 1.00 97.12 243 GLY A CA 1
ATOM 1896 C C . GLY A 1 243 ? -7.487 12.232 3.714 1.00 97.12 243 GLY A C 1
ATOM 1897 O O . GLY A 1 243 ? -8.236 11.502 3.072 1.00 97.12 243 GLY A O 1
ATOM 1898 N N . ILE A 1 244 ? -6.240 11.857 4.043 1.00 97.62 244 ILE A N 1
ATOM 1899 C CA . ILE A 1 244 ? -5.685 10.520 3.758 1.00 97.62 244 ILE A CA 1
ATOM 1900 C C . ILE A 1 244 ? -6.552 9.386 4.333 1.00 97.62 244 ILE A C 1
ATOM 1902 O O . ILE A 1 244 ? -6.580 8.288 3.770 1.00 97.62 244 ILE A O 1
ATOM 1906 N N . TYR A 1 245 ? -7.279 9.636 5.427 1.00 98.44 245 TYR A N 1
ATOM 1907 C CA . TYR A 1 245 ? -8.226 8.689 6.003 1.00 98.44 245 TYR A CA 1
ATOM 1908 C C . TYR A 1 245 ? -9.631 8.876 5.414 1.00 98.44 245 TYR A C 1
ATOM 1910 O O . TYR A 1 245 ? -10.189 9.970 5.454 1.00 98.44 245 TYR A O 1
ATOM 1918 N N . ASP A 1 246 ? -10.252 7.800 4.925 1.00 98.12 246 ASP A N 1
ATOM 1919 C CA . ASP A 1 246 ? -11.636 7.841 4.442 1.00 98.12 246 ASP A CA 1
ATOM 1920 C C . ASP A 1 246 ? -12.613 7.927 5.621 1.00 98.12 246 ASP A C 1
ATOM 1922 O O . ASP A 1 246 ? -13.050 6.922 6.185 1.00 98.12 246 ASP A O 1
ATOM 1926 N N . HIS A 1 247 ? -12.992 9.153 5.977 1.00 97.69 247 HIS A N 1
ATOM 1927 C CA . HIS A 1 247 ? -13.897 9.429 7.093 1.00 97.69 247 HIS A CA 1
ATOM 1928 C C . HIS A 1 247 ? -15.330 8.928 6.887 1.00 97.69 247 HIS A C 1
ATOM 1930 O O . HIS A 1 247 ? -16.074 8.899 7.864 1.00 97.69 247 HIS A O 1
ATOM 1936 N N . VAL A 1 248 ? -15.737 8.523 5.678 1.00 97.75 248 VAL A N 1
ATOM 1937 C CA . VAL A 1 248 ? -17.085 7.989 5.410 1.00 97.75 248 VAL A CA 1
ATOM 1938 C C . VAL A 1 248 ? -17.076 6.464 5.446 1.00 97.75 248 VAL A C 1
ATOM 1940 O O . VAL A 1 248 ? -17.854 5.868 6.188 1.00 97.75 248 VAL A O 1
ATOM 1943 N N . GLY A 1 249 ? -16.186 5.828 4.683 1.00 96.31 249 GLY A N 1
ATOM 1944 C CA . GLY A 1 249 ? -16.147 4.370 4.544 1.00 96.31 249 GLY A CA 1
ATOM 1945 C C . GLY A 1 249 ? -15.143 3.647 5.423 1.00 96.31 249 GLY A C 1
ATOM 1946 O O . GLY A 1 249 ? -15.302 2.443 5.604 1.00 96.31 249 GLY A O 1
ATOM 1947 N N . GLY A 1 250 ? -14.145 4.343 5.963 1.00 97.56 250 GLY A N 1
ATOM 1948 C CA . GLY A 1 250 ? -12.999 3.747 6.640 1.00 97.56 250 GLY A CA 1
ATOM 1949 C C . GLY A 1 250 ? -11.872 3.351 5.682 1.00 97.56 250 GLY A C 1
ATOM 1950 O O . GLY A 1 250 ? -12.037 3.258 4.461 1.00 97.56 250 GLY A O 1
ATOM 1951 N N . GLY A 1 251 ? -10.701 3.105 6.262 1.00 97.25 251 GLY A N 1
ATOM 1952 C CA . GLY A 1 251 ? -9.486 2.768 5.529 1.00 97.25 251 GLY A CA 1
ATOM 1953 C C . GLY A 1 251 ? -8.628 3.984 5.182 1.00 97.25 251 GLY A C 1
ATOM 1954 O O . GLY A 1 251 ? -9.117 5.082 4.920 1.00 97.25 251 GLY A O 1
ATOM 1955 N N . LEU A 1 252 ? -7.323 3.756 5.202 1.00 97.19 252 LEU A N 1
ATOM 1956 C CA . LEU A 1 252 ? -6.273 4.717 4.916 1.00 97.19 252 LEU A CA 1
ATOM 1957 C C . LEU A 1 252 ? -5.847 4.594 3.450 1.00 97.19 252 LEU A C 1
ATOM 1959 O O . LEU A 1 252 ? -5.603 3.481 2.969 1.00 97.19 252 LEU A O 1
ATOM 1963 N N . SER A 1 253 ? -5.746 5.735 2.776 1.00 97.31 253 SER A N 1
ATOM 1964 C CA . SER A 1 253 ? -5.119 5.842 1.459 1.00 97.31 253 SER A CA 1
ATOM 1965 C C . SER A 1 253 ? -3.594 5.794 1.597 1.00 97.31 253 SER A C 1
ATOM 1967 O O . SER A 1 253 ? -3.054 6.034 2.677 1.00 97.31 253 SER A O 1
ATOM 1969 N N . ARG A 1 254 ? -2.867 5.469 0.532 1.00 93.88 254 ARG A N 1
ATOM 1970 C CA . ARG A 1 254 ? -1.450 5.106 0.641 1.00 93.88 254 ARG A CA 1
ATOM 1971 C C . ARG A 1 254 ? -0.558 6.243 1.129 1.00 93.88 254 ARG A C 1
ATOM 1973 O O . ARG A 1 254 ? 0.337 6.010 1.944 1.00 93.88 254 ARG A O 1
ATOM 1980 N N . TYR A 1 255 ? -0.756 7.453 0.616 1.00 94.06 255 TYR A N 1
ATOM 1981 C CA . TYR A 1 255 ? 0.030 8.622 1.006 1.00 94.06 255 TYR A CA 1
ATOM 1982 C C . TYR A 1 255 ? -0.696 9.932 0.705 1.00 94.06 255 TYR A C 1
ATOM 1984 O O . TYR A 1 255 ? -1.678 9.948 -0.033 1.00 94.06 255 TYR A O 1
ATOM 1992 N N . SER A 1 256 ? -0.211 11.025 1.294 1.00 95.31 256 SER A N 1
ATOM 1993 C CA . SER A 1 256 ? -0.648 12.389 0.988 1.00 95.31 256 SER A CA 1
ATOM 1994 C C . SER A 1 256 ? 0.326 13.049 0.018 1.00 95.31 256 SER A C 1
ATOM 1996 O O . SER A 1 256 ? 1.543 12.925 0.176 1.00 95.31 256 SER A O 1
ATOM 1998 N N . THR A 1 257 ? -0.195 13.775 -0.966 1.00 93.19 257 THR A N 1
ATOM 1999 C CA . THR A 1 257 ? 0.607 14.628 -1.860 1.00 93.19 257 THR A CA 1
ATOM 2000 C C . THR A 1 257 ? 1.209 15.822 -1.131 1.00 93.19 257 THR A C 1
ATOM 2002 O O . THR A 1 257 ? 2.253 16.317 -1.547 1.00 93.19 257 THR A O 1
ATOM 2005 N N . ASP A 1 258 ? 0.581 16.256 -0.039 1.00 94.25 258 ASP A N 1
ATOM 2006 C CA . ASP A 1 258 ? 0.991 17.393 0.780 1.00 94.25 258 ASP A CA 1
ATOM 2007 C C . ASP A 1 258 ? 1.592 16.979 2.133 1.00 94.25 258 ASP A C 1
ATOM 2009 O O . ASP A 1 258 ? 1.657 15.797 2.492 1.00 94.25 258 ASP A O 1
ATOM 2013 N N . ALA A 1 259 ? 2.060 17.975 2.889 1.00 94.38 259 ALA A N 1
ATOM 2014 C CA . ALA A 1 259 ? 2.656 17.768 4.202 1.00 94.38 259 ALA A CA 1
ATOM 2015 C C . ALA A 1 259 ? 1.599 17.689 5.322 1.00 94.38 259 ALA A C 1
ATOM 2017 O O . ALA A 1 259 ? 1.878 17.206 6.419 1.00 94.38 259 ALA A O 1
ATOM 2018 N N . GLU A 1 260 ? 0.386 18.165 5.087 1.00 94.94 260 GLU A N 1
ATOM 2019 C CA . GLU A 1 260 ? -0.680 18.309 6.074 1.00 94.94 260 GLU A CA 1
ATOM 2020 C C . GLU A 1 260 ? -1.554 17.056 6.218 1.00 94.94 260 GLU A C 1
ATOM 2022 O O . GLU A 1 260 ? -2.417 17.022 7.095 1.00 94.94 260 GLU A O 1
ATOM 2027 N N . TRP A 1 261 ? -1.304 16.022 5.406 1.00 97.06 261 TRP A N 1
ATOM 2028 C CA . TRP A 1 261 ? -2.140 14.823 5.268 1.00 97.06 261 TRP A CA 1
ATOM 2029 C C . TRP A 1 261 ? -3.509 15.089 4.628 1.00 97.06 261 TRP A C 1
ATOM 2031 O O . TRP A 1 261 ? -4.447 14.316 4.851 1.00 97.06 261 TRP A O 1
ATOM 2041 N N . LEU A 1 262 ? -3.660 16.185 3.879 1.00 96.19 262 LEU A N 1
ATOM 2042 C CA . LEU A 1 262 ? -4.953 16.628 3.369 1.00 96.19 262 LEU A CA 1
ATOM 2043 C C . LEU A 1 262 ? -5.330 15.940 2.053 1.00 96.19 262 LEU A C 1
ATOM 2045 O O . LEU A 1 262 ? -6.404 15.355 2.000 1.00 96.19 262 LEU A O 1
ATOM 2049 N N . VAL A 1 263 ? -4.496 16.000 1.016 1.00 95.44 263 VAL A N 1
ATOM 2050 C CA . VAL A 1 263 ? -4.806 15.508 -0.336 1.00 95.44 263 VAL A CA 1
ATOM 2051 C C . VAL A 1 263 ? -4.191 14.127 -0.557 1.00 95.44 263 VAL A C 1
ATOM 2053 O O . VAL A 1 263 ? -2.977 14.021 -0.758 1.00 95.44 263 VAL A O 1
ATOM 2056 N N . PRO A 1 264 ? -4.999 13.056 -0.563 1.00 93.75 264 PRO A N 1
ATOM 2057 C CA . PRO A 1 264 ? -4.512 11.698 -0.749 1.00 93.75 264 PRO A CA 1
ATOM 2058 C C . PRO A 1 264 ? -4.112 11.437 -2.197 1.00 93.75 264 PRO A C 1
ATOM 2060 O O . PRO A 1 264 ? -4.715 11.973 -3.120 1.00 93.75 264 PRO A O 1
ATOM 2063 N N . HIS A 1 265 ? -3.200 10.490 -2.378 1.00 89.94 265 HIS A N 1
ATOM 2064 C CA . HIS A 1 265 ? -3.329 9.550 -3.483 1.00 89.94 265 HIS A CA 1
ATOM 2065 C C . HIS A 1 265 ? -4.254 8.424 -3.028 1.00 89.94 265 HIS A C 1
ATOM 2067 O O . HIS A 1 265 ? -3.925 7.696 -2.087 1.00 89.94 265 HIS A O 1
ATOM 2073 N N . PHE A 1 266 ? -5.439 8.339 -3.635 1.00 93.00 266 PHE A N 1
ATOM 2074 C CA . PHE A 1 266 ? -6.624 7.644 -3.098 1.00 93.00 266 PHE A CA 1
ATOM 2075 C C . PHE A 1 266 ? -6.568 6.110 -3.144 1.00 93.00 266 PHE A C 1
ATOM 2077 O O . PHE A 1 266 ? -7.508 5.431 -2.728 1.00 93.00 266 PHE A O 1
ATOM 2084 N N . GLU A 1 267 ? -5.450 5.567 -3.608 1.00 93.25 267 GLU A N 1
ATOM 2085 C CA . GLU A 1 267 ? -5.123 4.151 -3.550 1.00 93.25 267 GLU A CA 1
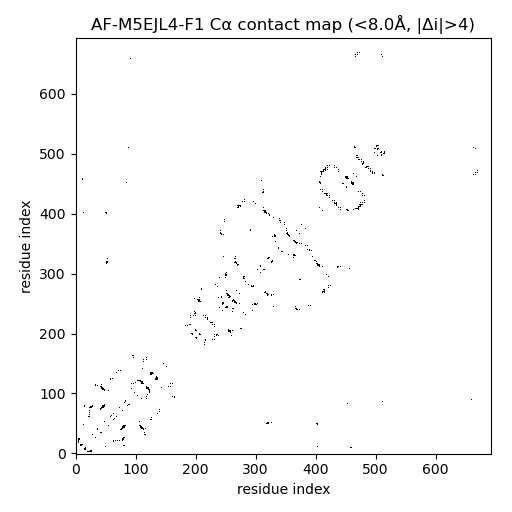ATOM 2086 C C . GLU A 1 267 ? -5.188 3.629 -2.109 1.00 93.25 267 GLU A C 1
ATOM 2088 O O . GLU A 1 267 ? -4.578 4.204 -1.205 1.00 93.25 267 GLU A O 1
ATOM 2093 N N . LYS A 1 268 ? -5.865 2.498 -1.884 1.00 96.38 268 LYS A N 1
ATOM 2094 C CA . LYS A 1 268 ? -5.910 1.844 -0.566 1.00 96.38 268 LYS A CA 1
ATOM 2095 C C . LYS A 1 268 ? -5.243 0.482 -0.618 1.00 96.38 268 LYS A C 1
ATOM 2097 O O . LYS A 1 268 ? -5.738 -0.430 -1.273 1.00 96.38 268 LYS A O 1
ATOM 2102 N N . MET A 1 269 ? -4.169 0.322 0.151 1.00 96.38 269 MET A N 1
ATOM 2103 C CA . MET A 1 269 ? -3.389 -0.917 0.197 1.00 96.38 269 MET A CA 1
ATOM 2104 C C . MET A 1 269 ? -3.711 -1.747 1.440 1.00 96.38 269 MET A C 1
ATOM 2106 O O . MET A 1 269 ? -3.846 -1.207 2.546 1.00 96.38 269 MET A O 1
ATOM 2110 N N . LEU A 1 270 ? -3.762 -3.075 1.288 1.00 98.38 270 LEU A N 1
ATOM 2111 C CA . LEU A 1 270 ? -4.003 -3.997 2.402 1.00 98.38 270 LEU A CA 1
ATOM 2112 C C . LEU A 1 270 ? -2.931 -3.870 3.493 1.00 98.38 270 LEU A C 1
ATOM 2114 O O . LEU A 1 270 ? -3.256 -3.788 4.678 1.00 98.38 270 LEU A O 1
ATOM 2118 N N . TYR A 1 271 ? -1.653 -3.822 3.104 1.00 97.12 271 TYR A N 1
ATOM 2119 C CA . TYR A 1 271 ? -0.535 -3.795 4.051 1.00 97.12 271 TYR A CA 1
ATOM 2120 C C . TYR A 1 271 ? -0.444 -2.476 4.836 1.00 97.12 271 TYR A C 1
ATOM 2122 O O . TYR A 1 271 ? -0.051 -2.493 6.005 1.00 97.12 271 TYR A O 1
ATOM 2130 N N . ASP A 1 272 ? -0.808 -1.338 4.232 1.00 97.62 272 ASP A N 1
ATOM 2131 C CA . ASP A 1 272 ? -0.832 -0.039 4.920 1.00 97.62 272 ASP A CA 1
ATOM 2132 C C . ASP A 1 272 ? -1.920 -0.035 6.000 1.00 97.62 272 ASP A C 1
ATOM 2134 O O . ASP A 1 272 ? -1.681 0.354 7.146 1.00 97.62 272 ASP A O 1
ATOM 2138 N N . ASN A 1 273 ? -3.094 -0.578 5.673 1.00 98.56 273 ASN A N 1
ATOM 2139 C CA . ASN A 1 273 ? -4.212 -0.689 6.603 1.00 98.56 273 ASN A CA 1
ATOM 2140 C C . ASN A 1 273 ? -3.968 -1.730 7.708 1.00 98.56 273 ASN A C 1
ATOM 2142 O O . ASN A 1 273 ? -4.280 -1.456 8.867 1.00 98.56 273 ASN A O 1
ATOM 2146 N N . ALA A 1 274 ? -3.340 -2.872 7.401 1.00 98.69 274 ALA A N 1
ATOM 2147 C CA . ALA A 1 274 ? -2.920 -3.858 8.403 1.00 98.69 274 ALA A CA 1
ATOM 2148 C C . ALA A 1 274 ? -1.994 -3.232 9.458 1.00 98.69 274 ALA A C 1
ATOM 2150 O O . ALA A 1 274 ? -2.204 -3.364 10.666 1.00 98.69 274 ALA A O 1
ATOM 2151 N N . GLN A 1 275 ? -0.972 -2.508 8.998 1.00 98.19 275 GLN A N 1
ATOM 2152 C CA . GLN A 1 275 ? -0.011 -1.854 9.881 1.00 98.19 275 GLN A CA 1
ATOM 2153 C C . GLN A 1 275 ? -0.644 -0.702 10.668 1.00 98.19 275 GLN A C 1
ATOM 2155 O O . GLN A 1 275 ? -0.338 -0.538 11.849 1.00 98.19 275 GLN A O 1
ATOM 2160 N N . SER A 1 276 ? -1.552 0.059 10.047 1.00 98.25 276 SER A N 1
ATOM 2161 C CA . SER A 1 276 ? -2.320 1.110 10.721 1.00 98.25 276 SER A CA 1
ATOM 2162 C C . SER A 1 276 ? -3.166 0.546 11.865 1.00 98.25 276 SER A C 1
ATOM 2164 O O . SER A 1 276 ? -3.067 1.047 12.984 1.00 98.25 276 SER A O 1
ATOM 2166 N N . ILE A 1 277 ? -3.919 -0.542 11.636 1.00 98.75 277 ILE A N 1
ATOM 2167 C CA . ILE A 1 277 ? -4.706 -1.220 12.682 1.00 98.75 277 ILE A CA 1
ATOM 2168 C C . ILE A 1 277 ? -3.803 -1.618 13.852 1.00 98.75 277 ILE A C 1
ATOM 2170 O O . ILE A 1 277 ? -4.118 -1.319 15.004 1.00 98.75 277 ILE A O 1
ATOM 2174 N N . ARG A 1 278 ? -2.660 -2.248 13.563 1.00 97.88 278 ARG A N 1
ATOM 2175 C CA . ARG A 1 278 ? -1.727 -2.721 14.593 1.00 97.88 278 ARG A CA 1
ATOM 2176 C C . ARG A 1 278 ? -1.144 -1.573 15.424 1.00 97.88 278 ARG A C 1
ATOM 2178 O O . ARG A 1 278 ? -1.176 -1.623 16.651 1.00 97.88 278 ARG A O 1
ATOM 2185 N N . LEU A 1 279 ? -0.665 -0.512 14.770 1.00 98.31 279 LEU A N 1
ATOM 2186 C CA . LEU A 1 279 ? -0.122 0.670 15.449 1.00 98.31 279 LEU A CA 1
ATOM 2187 C C . LEU A 1 279 ? -1.195 1.411 16.255 1.00 98.31 279 LEU A C 1
ATOM 2189 O O . LEU A 1 279 ? -0.933 1.818 17.386 1.00 98.31 279 LEU A O 1
ATOM 2193 N N . CYS A 1 280 ? -2.410 1.541 15.717 1.00 98.69 280 CYS A N 1
ATOM 2194 C CA . CYS A 1 280 ? -3.540 2.115 16.442 1.00 98.69 280 CYS A CA 1
ATOM 2195 C C . CYS A 1 280 ? -3.920 1.263 17.655 1.00 98.69 280 CYS A C 1
ATOM 2197 O O . CYS A 1 280 ? -4.247 1.825 18.695 1.00 98.69 280 CYS A O 1
ATOM 2199 N N . ASN A 1 281 ? -3.854 -0.069 17.562 1.00 98.50 281 ASN A N 1
ATOM 2200 C CA . ASN A 1 281 ? -4.138 -0.961 18.687 1.00 98.50 281 ASN A CA 1
ATOM 2201 C C . ASN A 1 281 ? -3.152 -0.700 19.835 1.00 98.50 281 ASN A C 1
ATOM 2203 O O . ASN A 1 281 ? -3.563 -0.465 20.968 1.00 98.50 281 ASN A O 1
ATOM 2207 N N . TRP A 1 282 ? -1.851 -0.625 19.534 1.00 97.31 282 TRP A N 1
ATOM 2208 C CA . TRP A 1 282 ? -0.839 -0.289 20.539 1.00 97.31 282 TRP A CA 1
ATOM 2209 C C . TRP A 1 282 ? -1.029 1.119 21.111 1.00 97.31 282 TRP A C 1
ATOM 2211 O O . TRP A 1 282 ? -0.956 1.310 22.327 1.00 97.31 282 TRP A O 1
ATOM 2221 N N . ALA A 1 283 ? -1.304 2.100 20.249 1.00 98.12 283 ALA A N 1
ATOM 2222 C CA . ALA A 1 283 ? -1.554 3.475 20.655 1.00 98.12 283 ALA A CA 1
ATOM 2223 C C . ALA A 1 283 ? -2.791 3.586 21.558 1.00 98.12 283 ALA A C 1
ATOM 2225 O O . ALA A 1 283 ? -2.744 4.292 22.567 1.00 98.12 283 ALA A O 1
ATOM 2226 N N . TYR A 1 284 ? -3.864 2.850 21.254 1.00 98.25 284 TYR A N 1
ATOM 2227 C CA . TYR A 1 284 ? -5.060 2.758 22.084 1.00 98.25 284 TYR A CA 1
ATOM 2228 C C . TYR A 1 284 ? -4.733 2.183 23.459 1.00 98.25 284 TYR A C 1
ATOM 2230 O O . TYR A 1 284 ? -4.982 2.841 24.466 1.00 98.25 284 TYR A O 1
ATOM 2238 N N . THR A 1 285 ? -4.101 1.006 23.514 1.00 95.19 285 THR A N 1
ATOM 2239 C CA . THR A 1 285 ? -3.747 0.351 24.781 1.00 95.19 285 THR A CA 1
ATOM 2240 C C . THR A 1 285 ? -2.842 1.223 25.655 1.00 95.19 285 THR A C 1
ATOM 2242 O O . THR A 1 285 ? -2.994 1.237 26.873 1.00 95.19 285 THR A O 1
ATOM 2245 N N . ALA A 1 286 ? -1.915 1.973 25.054 1.00 95.50 286 ALA A N 1
ATOM 2246 C CA . ALA A 1 286 ? -0.975 2.813 25.793 1.00 95.50 286 ALA A CA 1
ATOM 2247 C C . ALA A 1 286 ? -1.553 4.163 26.250 1.00 95.50 286 ALA A C 1
ATOM 2249 O O . ALA A 1 286 ? -1.089 4.706 27.252 1.00 95.50 286 ALA A O 1
ATOM 2250 N N . SER A 1 287 ? -2.505 4.738 25.507 1.00 96.00 287 SER A N 1
ATOM 2251 C CA . SER A 1 287 ? -3.000 6.105 25.750 1.00 96.00 287 SER A CA 1
ATOM 2252 C C . SER A 1 287 ? -4.442 6.185 26.250 1.00 96.00 287 SER A C 1
ATOM 2254 O O . SER A 1 287 ? -4.822 7.208 26.813 1.00 96.00 287 SER A O 1
ATOM 2256 N N . GLY A 1 288 ? -5.255 5.151 26.022 1.00 96.06 288 GLY A N 1
ATOM 2257 C CA . GLY A 1 288 ? -6.703 5.186 26.236 1.00 96.06 288 GLY A CA 1
ATOM 2258 C C . GLY A 1 288 ? -7.457 6.120 25.280 1.00 96.06 288 GLY A C 1
ATOM 2259 O O . GLY A 1 288 ? -8.619 6.420 25.524 1.00 96.06 288 GLY A O 1
ATOM 2260 N N . ASN A 1 289 ? -6.820 6.623 24.215 1.00 96.19 289 ASN A N 1
ATOM 2261 C CA . ASN A 1 289 ? -7.457 7.559 23.293 1.00 96.19 289 ASN A CA 1
ATOM 2262 C C . ASN A 1 289 ? -8.410 6.835 22.326 1.00 96.19 289 ASN A C 1
ATOM 2264 O O . ASN A 1 289 ? -7.966 6.183 21.376 1.00 96.19 289 ASN A O 1
ATOM 2268 N N . ASP A 1 290 ? -9.716 7.004 22.541 1.00 97.12 290 ASP A N 1
ATOM 2269 C CA . ASP A 1 290 ? -10.787 6.354 21.775 1.00 97.12 290 ASP A CA 1
ATOM 2270 C C . ASP A 1 290 ? -10.811 6.696 20.276 1.00 97.12 290 ASP A C 1
ATOM 2272 O O . ASP A 1 290 ? -11.415 5.950 19.504 1.00 97.12 290 ASP A O 1
ATOM 2276 N N . LEU A 1 291 ? -10.090 7.730 19.819 1.00 97.31 291 LEU A N 1
ATOM 2277 C CA . LEU A 1 291 ? -9.846 7.942 18.388 1.00 97.31 291 LEU A CA 1
ATOM 2278 C C . LEU A 1 291 ? -9.285 6.678 17.728 1.00 97.31 291 LEU A C 1
ATOM 2280 O O . LEU A 1 291 ? -9.744 6.274 16.663 1.00 97.31 291 LEU A O 1
ATOM 2284 N N . PHE A 1 292 ? -8.279 6.055 18.344 1.00 98.44 292 PHE A N 1
ATOM 2285 C CA . PHE A 1 292 ? -7.615 4.899 17.748 1.00 98.44 292 PHE A CA 1
ATOM 2286 C C . PHE A 1 292 ? -8.556 3.699 17.675 1.00 98.44 292 PHE A C 1
ATOM 2288 O O . PHE A 1 292 ? -8.598 3.024 16.651 1.00 98.44 292 PHE A O 1
ATOM 2295 N N . ARG A 1 293 ? -9.371 3.482 18.715 1.00 97.50 293 ARG A N 1
ATOM 2296 C CA . ARG A 1 293 ? -10.425 2.464 18.705 1.00 97.50 293 ARG A CA 1
ATOM 2297 C C . ARG A 1 293 ? -11.424 2.707 17.577 1.00 97.50 293 ARG A C 1
ATOM 2299 O O . ARG A 1 293 ? -11.689 1.790 16.803 1.00 97.50 293 ARG A O 1
ATOM 2306 N N . LEU A 1 294 ? -11.938 3.933 17.468 1.00 97.00 294 LEU A N 1
ATOM 2307 C CA . LEU A 1 294 ? -12.880 4.318 16.419 1.00 97.00 294 LEU A CA 1
ATOM 2308 C C . LEU A 1 294 ? -12.310 3.998 15.030 1.00 97.00 294 LEU A C 1
ATOM 2310 O O . LEU A 1 294 ? -12.966 3.342 14.225 1.00 97.00 294 LEU A O 1
ATOM 2314 N N . ARG A 1 295 ? -11.056 4.386 14.779 1.00 98.00 295 ARG A N 1
ATOM 2315 C CA . ARG A 1 295 ? -10.382 4.174 13.491 1.00 98.00 295 ARG A CA 1
ATOM 2316 C C . ARG A 1 295 ? -10.094 2.703 13.19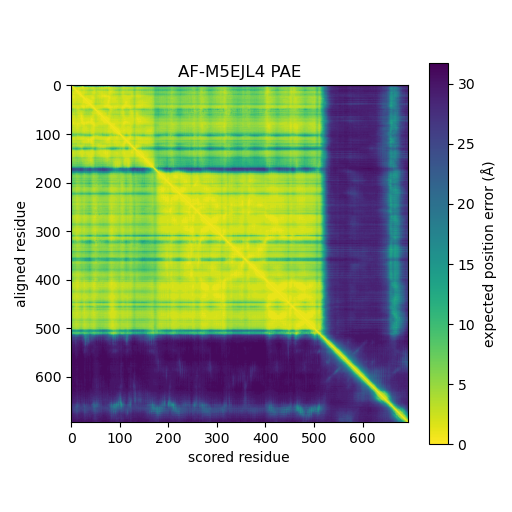8 1.00 98.00 295 ARG A C 1
ATOM 2318 O O . ARG A 1 295 ? -10.178 2.305 12.037 1.00 98.00 295 ARG A O 1
ATOM 2325 N N . ILE A 1 296 ? -9.796 1.883 14.208 1.00 98.75 296 ILE A N 1
ATOM 2326 C CA . ILE A 1 296 ? -9.663 0.424 14.053 1.00 98.75 296 ILE A CA 1
ATOM 2327 C C . ILE A 1 296 ? -11.000 -0.185 13.634 1.00 98.75 296 ILE A C 1
ATOM 2329 O O . ILE A 1 296 ? -11.056 -0.904 12.639 1.00 98.75 296 ILE A O 1
ATOM 2333 N N . GLU A 1 297 ? -12.077 0.128 14.355 1.00 98.25 297 GLU A N 1
ATOM 2334 C CA . GLU A 1 297 ? -13.410 -0.421 14.088 1.00 98.25 297 GLU A CA 1
ATOM 2335 C C . GLU A 1 297 ? -13.920 -0.013 12.694 1.00 98.25 297 GLU A C 1
ATOM 2337 O O . GLU A 1 297 ? -14.429 -0.856 11.956 1.00 98.25 297 GLU A O 1
ATOM 2342 N N . GLU A 1 298 ? -13.712 1.242 12.288 1.00 98.38 298 GLU A N 1
ATOM 2343 C CA . GLU A 1 298 ? -14.041 1.738 10.944 1.00 98.38 298 GLU A CA 1
ATOM 2344 C C . GLU A 1 298 ? -13.210 1.057 9.843 1.00 98.38 298 GLU A C 1
ATOM 2346 O O . GLU A 1 298 ? -13.751 0.648 8.815 1.00 98.38 298 GLU A O 1
ATOM 2351 N N . THR A 1 299 ? -11.901 0.890 10.058 1.00 98.75 299 THR A N 1
ATOM 2352 C CA . THR A 1 299 ? -10.998 0.273 9.071 1.00 98.75 299 THR A CA 1
ATOM 2353 C C . THR A 1 299 ? -11.270 -1.220 8.908 1.00 98.75 299 THR A C 1
ATOM 2355 O O . THR A 1 299 ? -11.283 -1.719 7.785 1.00 98.75 299 THR A O 1
ATOM 2358 N N . ILE A 1 300 ? -11.548 -1.942 9.998 1.00 98.75 300 ILE A N 1
ATOM 2359 C CA . ILE A 1 300 ? -11.963 -3.348 9.921 1.00 98.75 300 ILE A CA 1
ATOM 2360 C C . ILE A 1 300 ? -13.351 -3.451 9.276 1.00 98.75 300 ILE A C 1
ATOM 2362 O O . ILE A 1 300 ? -13.566 -4.318 8.435 1.00 98.75 300 ILE A O 1
ATOM 2366 N N . GLY A 1 301 ? -14.276 -2.533 9.575 1.00 98.25 301 GLY A N 1
ATOM 2367 C CA . GLY A 1 301 ? -15.571 -2.462 8.893 1.00 98.25 301 GLY A CA 1
ATOM 2368 C C . GLY A 1 301 ? -15.435 -2.327 7.370 1.00 98.25 301 GLY A C 1
ATOM 2369 O O . GLY A 1 301 ? -16.096 -3.054 6.628 1.00 98.25 301 GLY A O 1
ATOM 2370 N N . TRP A 1 302 ? -14.543 -1.450 6.898 1.00 98.19 302 TRP A N 1
ATOM 2371 C CA . TRP A 1 302 ? -14.174 -1.342 5.480 1.00 98.19 302 TRP A CA 1
ATOM 2372 C C . TRP A 1 302 ? -13.582 -2.644 4.931 1.00 98.19 302 TRP A C 1
ATOM 2374 O O . TRP A 1 302 ? -14.039 -3.147 3.905 1.00 98.19 302 TRP A O 1
ATOM 2384 N N . LEU A 1 303 ? -12.608 -3.220 5.638 1.00 98.12 303 LEU A N 1
ATOM 2385 C CA . LEU A 1 303 ? -11.91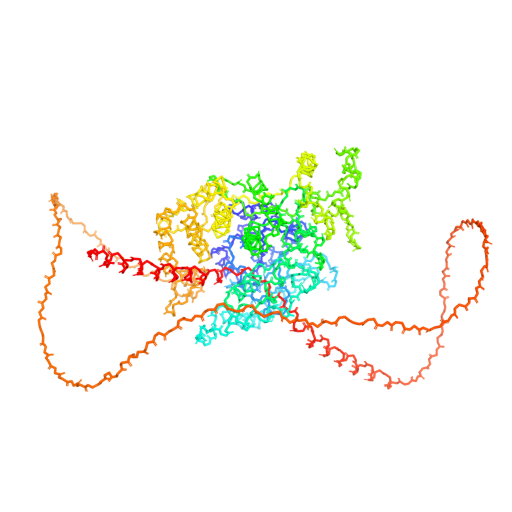9 -4.439 5.229 1.00 98.12 303 LEU A CA 1
ATOM 2386 C C . LEU A 1 303 ? -12.901 -5.594 4.986 1.00 98.12 303 LEU A C 1
ATOM 2388 O O . LEU A 1 303 ? -12.859 -6.251 3.946 1.00 98.12 303 LEU A O 1
ATOM 2392 N N . LEU A 1 304 ? -13.806 -5.834 5.938 1.00 97.69 304 LEU A N 1
ATOM 2393 C CA . LEU A 1 304 ? -14.759 -6.939 5.853 1.00 97.69 304 LEU A CA 1
ATOM 2394 C C . LEU A 1 304 ? -15.832 -6.699 4.784 1.00 97.69 304 LEU A C 1
ATOM 2396 O O . LEU A 1 304 ? -16.332 -7.672 4.223 1.00 97.69 304 LEU A O 1
ATOM 2400 N N . ARG A 1 305 ? -16.167 -5.434 4.500 1.00 96.19 305 ARG A N 1
ATOM 2401 C CA . ARG A 1 305 ? -17.166 -5.047 3.496 1.00 96.19 305 ARG A CA 1
ATOM 2402 C C . ARG A 1 305 ? -16.621 -5.092 2.068 1.00 96.19 305 ARG A C 1
ATOM 2404 O O . ARG A 1 305 ? -17.330 -5.537 1.175 1.00 96.19 305 ARG A O 1
ATOM 2411 N N . GLU A 1 306 ? -15.397 -4.618 1.841 1.00 95.62 306 GLU A N 1
ATOM 2412 C CA . GLU A 1 306 ? -14.911 -4.295 0.486 1.00 95.62 306 GLU A CA 1
ATOM 2413 C C . GLU A 1 306 ? -13.705 -5.139 0.049 1.00 95.62 306 GLU A C 1
ATOM 2415 O O . GLU A 1 306 ? -13.543 -5.447 -1.136 1.00 95.62 306 GLU A O 1
ATOM 2420 N N . MET A 1 307 ? -12.879 -5.570 1.004 1.00 97.44 307 MET A N 1
ATOM 2421 C CA . MET A 1 307 ? -11.592 -6.210 0.718 1.00 97.44 307 MET A CA 1
ATOM 2422 C C . MET A 1 307 ? -11.610 -7.730 0.853 1.00 97.44 307 MET A C 1
ATOM 2424 O O . MET A 1 307 ? -10.621 -8.363 0.498 1.00 97.44 307 MET A O 1
ATOM 2428 N N . ARG A 1 308 ? -12.695 -8.352 1.333 1.00 95.75 308 ARG A N 1
ATOM 2429 C CA . ARG A 1 308 ? -12.796 -9.822 1.341 1.00 95.75 308 ARG A CA 1
ATOM 2430 C C . ARG A 1 308 ? -12.751 -10.367 -0.094 1.00 95.75 308 ARG A C 1
ATOM 2432 O O . ARG A 1 308 ? -13.526 -9.953 -0.963 1.00 95.75 308 ARG A O 1
ATOM 2439 N N . ALA A 1 309 ? -11.828 -11.294 -0.313 1.00 92.62 309 ALA A N 1
ATOM 2440 C CA . ALA A 1 309 ? -11.609 -12.035 -1.546 1.00 92.62 309 ALA A CA 1
ATOM 2441 C C . ALA A 1 309 ? -12.045 -13.504 -1.381 1.00 92.62 309 ALA A C 1
ATOM 2443 O O . ALA A 1 309 ? -12.544 -13.919 -0.328 1.00 92.62 309 ALA A O 1
ATOM 2444 N N . ASP A 1 310 ? -11.873 -14.291 -2.442 1.00 81.75 310 ASP A N 1
ATOM 2445 C CA . ASP A 1 310 ? -12.263 -15.700 -2.470 1.0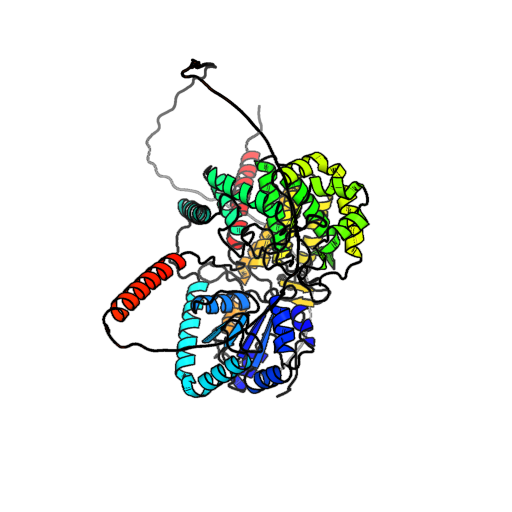0 81.75 310 ASP A CA 1
ATOM 2446 C C . ASP A 1 310 ? -11.625 -16.498 -1.326 1.00 81.75 310 ASP A C 1
ATOM 2448 O O . ASP A 1 310 ? -10.473 -16.295 -0.944 1.00 81.75 310 ASP A O 1
ATOM 2452 N N . GLY A 1 311 ? -12.402 -17.419 -0.751 1.00 88.19 311 GLY A N 1
ATOM 2453 C CA . GLY A 1 311 ? -11.958 -18.254 0.365 1.00 88.19 311 GLY A CA 1
ATOM 2454 C C . GLY A 1 311 ? -11.703 -17.505 1.678 1.00 88.19 311 GLY A C 1
ATOM 2455 O O . GLY A 1 311 ? -11.223 -18.117 2.626 1.00 88.19 311 GLY A O 1
ATOM 2456 N N . GLY A 1 312 ? -12.055 -16.216 1.751 1.00 93.44 312 GLY A N 1
ATOM 2457 C CA . GLY A 1 312 ? -12.028 -15.408 2.968 1.00 93.44 312 GLY A CA 1
ATOM 2458 C C . GLY A 1 312 ? -10.693 -14.728 3.274 1.00 93.44 312 GLY A C 1
ATOM 2459 O O . GLY A 1 312 ? -10.596 -14.063 4.302 1.00 93.44 312 GLY A O 1
ATOM 2460 N N . ALA A 1 313 ? -9.700 -14.843 2.386 1.00 96.56 313 ALA A N 1
ATOM 2461 C CA . ALA A 1 313 ? -8.534 -13.962 2.391 1.00 96.56 313 ALA A CA 1
ATOM 2462 C C . ALA A 1 313 ? -8.916 -12.531 1.969 1.00 96.56 313 ALA A C 1
ATOM 2464 O O . ALA A 1 313 ? -10.071 -12.239 1.650 1.00 96.56 313 ALA A O 1
ATOM 2465 N N . PHE A 1 314 ? -7.941 -11.629 1.960 1.00 98.25 314 PHE A N 1
ATOM 2466 C CA . PHE A 1 314 ? -8.126 -10.230 1.601 1.00 98.25 314 PHE A CA 1
ATOM 2467 C C . PHE A 1 314 ? -7.417 -9.884 0.289 1.00 98.25 314 PHE A C 1
ATOM 2469 O O . PHE A 1 314 ? -6.297 -10.334 0.031 1.00 98.25 314 PHE A O 1
ATOM 2476 N N . ALA A 1 315 ? -8.103 -9.069 -0.510 1.00 97.62 315 ALA A N 1
ATOM 2477 C CA . ALA A 1 315 ? -7.630 -8.450 -1.739 1.00 97.62 315 ALA A CA 1
ATOM 2478 C C . ALA A 1 315 ? -6.428 -7.527 -1.474 1.00 97.62 315 ALA A C 1
ATOM 2480 O O . ALA A 1 315 ? -6.264 -7.009 -0.368 1.00 97.62 315 ALA A O 1
ATOM 2481 N N . ALA A 1 316 ? -5.599 -7.304 -2.492 1.00 96.31 316 ALA A N 1
ATOM 2482 C CA . ALA A 1 316 ? -4.359 -6.549 -2.374 1.00 96.31 316 ALA A CA 1
ATOM 2483 C C . ALA A 1 316 ? -4.619 -5.044 -2.211 1.00 96.31 316 ALA A C 1
ATOM 2485 O O . ALA A 1 316 ? -4.048 -4.407 -1.315 1.00 96.31 316 ALA A O 1
ATOM 2486 N N . SER A 1 317 ? -5.494 -4.481 -3.047 1.00 96.06 317 SER A N 1
ATOM 2487 C CA . SER A 1 317 ? -5.699 -3.033 -3.114 1.00 96.06 317 SER A CA 1
ATOM 2488 C C . SER A 1 317 ? -7.035 -2.609 -3.735 1.00 96.06 317 SER A C 1
ATOM 2490 O O . SER A 1 317 ? -7.728 -3.395 -4.392 1.00 96.06 317 SER A O 1
ATOM 2492 N N . LEU A 1 318 ? -7.383 -1.340 -3.507 1.00 95.25 318 LEU A N 1
ATOM 2493 C CA . LEU A 1 318 ? -8.330 -0.570 -4.313 1.00 95.25 318 LEU A CA 1
ATOM 2494 C C . LEU A 1 318 ? -7.571 0.522 -5.065 1.00 95.25 318 LEU A C 1
ATOM 2496 O O . LEU A 1 318 ? -6.709 1.182 -4.479 1.00 95.25 318 LEU A O 1
ATOM 2500 N N . ASP A 1 319 ? -7.941 0.705 -6.327 1.00 90.38 319 ASP A N 1
ATOM 2501 C CA . ASP A 1 319 ? -7.422 1.731 -7.224 1.00 90.38 319 ASP A CA 1
ATOM 2502 C C . ASP A 1 319 ? -7.655 3.145 -6.668 1.00 90.38 319 ASP A C 1
ATOM 2504 O O . ASP A 1 319 ? -8.588 3.391 -5.892 1.00 90.38 319 ASP A O 1
ATOM 2508 N N . ALA A 1 320 ? -6.783 4.070 -7.058 1.00 85.06 320 ALA A N 1
ATOM 2509 C CA . ALA A 1 320 ? -6.964 5.492 -6.813 1.00 85.06 320 ALA A CA 1
ATOM 2510 C C . ALA A 1 320 ? -8.038 6.086 -7.740 1.00 85.06 320 ALA A C 1
ATOM 2512 O O . ALA A 1 320 ? -8.758 7.009 -7.339 1.00 85.06 320 ALA A O 1
ATOM 2513 N N . ASP A 1 321 ? -8.167 5.520 -8.944 1.00 84.44 321 ASP A N 1
ATOM 2514 C CA . ASP A 1 321 ? -9.024 6.037 -10.005 1.00 84.44 321 ASP A CA 1
ATOM 2515 C C . ASP A 1 321 ? -10.417 5.407 -9.977 1.00 84.44 321 ASP A C 1
ATOM 2517 O O . ASP A 1 321 ? -10.612 4.216 -9.720 1.00 84.44 321 ASP A O 1
ATOM 2521 N N . SER A 1 322 ? -11.414 6.226 -10.290 1.00 86.25 322 SER A N 1
ATOM 2522 C CA . SER A 1 322 ? -12.777 5.797 -10.572 1.00 86.25 322 SER A CA 1
ATOM 2523 C C . SER A 1 322 ? -13.296 6.604 -11.750 1.00 86.25 322 SER A C 1
ATOM 2525 O O . SER A 1 322 ? -13.263 7.827 -11.705 1.00 86.25 322 SER A O 1
ATOM 2527 N N . ASP A 1 323 ? -13.810 5.928 -12.779 1.00 83.88 323 ASP A N 1
ATOM 2528 C CA . ASP A 1 323 ? -14.247 6.569 -14.033 1.00 83.88 323 ASP A CA 1
ATOM 2529 C C . ASP A 1 323 ? -13.138 7.411 -14.706 1.00 83.88 323 ASP A C 1
ATOM 2531 O O . ASP A 1 323 ? -13.390 8.449 -15.305 1.00 83.88 323 ASP A O 1
ATOM 2535 N N . GLY A 1 324 ? -11.878 6.972 -14.571 1.00 79.88 324 GLY A N 1
ATOM 2536 C CA . GLY A 1 324 ? -10.704 7.664 -15.119 1.00 79.88 324 GLY A CA 1
ATOM 2537 C C . GLY A 1 324 ? -10.227 8.878 -14.314 1.00 79.88 324 GLY A C 1
ATOM 2538 O O . GLY A 1 324 ? -9.267 9.525 -14.724 1.00 79.88 324 GLY A O 1
ATOM 2539 N N . GLU A 1 325 ? -10.858 9.181 -13.175 1.00 83.69 325 GLU A N 1
ATOM 2540 C CA . GLU A 1 325 ? -10.507 10.316 -12.318 1.00 83.69 325 GLU A CA 1
ATOM 2541 C C . GLU A 1 325 ? -10.045 9.858 -10.922 1.00 83.69 325 GLU A C 1
ATOM 2543 O O . GLU A 1 325 ? -10.747 9.117 -10.220 1.00 83.69 325 GLU A O 1
ATOM 2548 N N . GLU A 1 326 ? -8.872 10.332 -10.488 1.00 86.44 326 GLU A N 1
ATOM 2549 C CA . GLU A 1 326 ? -8.319 10.036 -9.161 1.00 86.44 326 GLU A CA 1
ATOM 2550 C C . GLU A 1 326 ? -9.204 10.641 -8.054 1.00 86.44 326 GLU A C 1
ATOM 2552 O O . GLU A 1 326 ? -9.512 11.834 -8.037 1.00 86.44 326 GLU A O 1
ATOM 2557 N N . GLY A 1 327 ? -9.624 9.819 -7.088 1.00 88.94 327 GLY A N 1
ATOM 2558 C CA . GLY A 1 327 ? -10.347 10.284 -5.899 1.00 88.94 327 GLY A CA 1
ATOM 2559 C C . GLY A 1 327 ? -11.822 10.651 -6.095 1.00 88.94 327 GLY A C 1
ATOM 2560 O O . GLY A 1 327 ? -12.501 10.965 -5.106 1.00 88.94 327 GLY A O 1
ATOM 2561 N N . LEU A 1 328 ? -12.364 10.559 -7.316 1.00 91.69 328 LEU A N 1
ATOM 2562 C CA . LEU A 1 328 ? -13.763 10.891 -7.629 1.00 91.69 328 LEU A CA 1
ATOM 2563 C C . LEU A 1 328 ? -14.764 10.115 -6.757 1.00 91.69 328 LEU A C 1
ATOM 2565 O O . LEU A 1 328 ? -15.776 10.657 -6.302 1.00 91.69 328 LEU A O 1
ATOM 2569 N N . PHE A 1 329 ? -14.463 8.849 -6.462 1.00 94.62 329 PHE A N 1
ATOM 2570 C CA . PHE A 1 329 ? -15.303 8.022 -5.599 1.00 94.62 329 PHE A CA 1
ATOM 2571 C C . PHE A 1 329 ? -15.384 8.563 -4.163 1.00 94.62 329 PHE A C 1
ATOM 2573 O O . PHE A 1 329 ? -16.453 8.513 -3.554 1.00 94.62 329 PHE A O 1
ATOM 2580 N N . TYR A 1 330 ? -14.289 9.109 -3.625 1.00 95.50 330 TYR A N 1
ATOM 2581 C CA . TYR A 1 330 ? -14.126 9.404 -2.196 1.00 95.50 330 TYR A CA 1
ATOM 2582 C C . TYR A 1 330 ? -14.424 10.856 -1.802 1.00 95.50 330 TYR A C 1
ATOM 2584 O O . TYR A 1 330 ? -14.769 11.108 -0.646 1.00 95.50 330 TYR A O 1
ATOM 2592 N N . THR A 1 331 ? -14.288 11.799 -2.730 1.00 96.00 331 THR A N 1
ATOM 2593 C CA . THR A 1 331 ? -14.441 13.241 -2.480 1.00 96.00 331 THR A CA 1
ATOM 2594 C C . THR A 1 331 ? -15.905 13.695 -2.490 1.00 96.00 331 THR A C 1
ATOM 2596 O O . THR A 1 331 ? -16.789 12.997 -2.999 1.00 96.00 331 THR A O 1
ATOM 2599 N N . TRP A 1 332 ? -16.186 14.853 -1.878 1.00 96.69 332 TRP A N 1
ATOM 2600 C CA . TRP A 1 332 ? -17.555 15.331 -1.649 1.00 96.69 332 TRP A CA 1
ATOM 2601 C C . TRP A 1 332 ? -17.708 16.833 -1.883 1.00 96.69 332 TRP A C 1
ATOM 2603 O O . TRP A 1 332 ? -16.946 17.642 -1.353 1.00 96.69 332 TRP A O 1
ATOM 2613 N N . GLY A 1 333 ? -18.750 17.202 -2.626 1.00 96.75 333 GLY A N 1
ATOM 2614 C CA . GLY A 1 333 ? -19.275 18.565 -2.668 1.00 96.75 333 GLY A CA 1
ATOM 2615 C C . GLY A 1 333 ? -20.108 18.891 -1.426 1.00 96.75 333 GLY A C 1
ATOM 2616 O O . GLY A 1 333 ? -20.710 18.010 -0.808 1.00 96.75 333 GLY A O 1
ATOM 2617 N N . ARG A 1 334 ? -20.165 20.174 -1.056 1.00 97.12 334 ARG A N 1
ATOM 2618 C CA . ARG A 1 334 ? -21.024 20.647 0.044 1.00 97.12 334 ARG A CA 1
ATOM 2619 C C . ARG A 1 334 ? -22.499 20.367 -0.253 1.00 97.12 334 ARG A C 1
ATOM 2621 O O . ARG A 1 334 ? -23.204 19.815 0.580 1.00 97.12 334 ARG A O 1
ATOM 2628 N N . ASP A 1 335 ? -22.907 20.721 -1.457 1.00 97.56 335 ASP A N 1
ATOM 2629 C CA . ASP A 1 335 ? -24.203 20.478 -2.075 1.00 97.56 335 ASP A CA 1
ATOM 2630 C C . ASP A 1 335 ? -24.569 18.987 -2.119 1.00 97.56 335 ASP A C 1
ATOM 2632 O O . ASP A 1 335 ? -25.708 18.627 -1.829 1.00 97.56 335 ASP A O 1
ATOM 2636 N N . GLU A 1 336 ? -23.607 18.097 -2.384 1.00 97.56 336 GLU A N 1
ATOM 2637 C CA . GLU A 1 336 ? -23.840 16.645 -2.320 1.00 97.56 336 GLU A CA 1
ATOM 2638 C C . GLU A 1 336 ? -24.141 16.174 -0.890 1.00 97.56 336 GLU A C 1
ATOM 2640 O O . GLU A 1 336 ? -25.061 15.384 -0.674 1.00 97.56 336 GLU A O 1
ATOM 2645 N N . VAL A 1 337 ? -23.384 16.663 0.099 1.00 98.38 337 VAL A N 1
ATOM 2646 C CA . VAL A 1 337 ? -23.615 16.340 1.516 1.00 98.38 337 VAL A CA 1
ATOM 2647 C C . VAL A 1 337 ? -24.971 16.876 1.975 1.00 98.38 337 VAL A C 1
ATOM 2649 O O . VAL A 1 337 ? -25.722 16.160 2.636 1.00 98.38 337 VAL A O 1
ATOM 2652 N N . GLU A 1 338 ? -25.312 18.108 1.600 1.00 98.44 338 GLU A N 1
ATOM 2653 C CA . GLU A 1 338 ? -26.597 18.744 1.908 1.00 98.44 338 GLU A CA 1
ATOM 2654 C C . GLU A 1 338 ? -27.770 17.996 1.262 1.00 98.44 338 GLU A C 1
ATOM 2656 O O . GLU A 1 338 ? -28.768 17.736 1.932 1.00 98.44 338 GLU A O 1
ATOM 2661 N N . ALA A 1 339 ? -27.630 17.543 0.014 1.00 98.31 339 ALA A N 1
ATOM 2662 C CA . ALA A 1 339 ? -28.648 16.740 -0.662 1.00 98.31 339 ALA A CA 1
ATOM 2663 C C . ALA A 1 339 ? -28.885 15.377 0.015 1.00 98.31 339 ALA A C 1
ATOM 2665 O O . ALA A 1 339 ? -30.017 14.894 0.054 1.00 98.31 339 ALA A O 1
ATOM 2666 N N . VAL A 1 340 ? -27.837 14.745 0.555 1.00 98.38 340 VAL A N 1
ATOM 2667 C CA . VAL A 1 340 ? -27.952 13.440 1.229 1.00 98.38 340 VAL A CA 1
ATOM 2668 C C . VAL A 1 340 ? -28.477 13.579 2.657 1.00 98.38 340 VAL A C 1
ATOM 2670 O O . VAL A 1 340 ? -29.288 12.755 3.093 1.00 98.38 340 VAL A O 1
ATOM 2673 N N . LEU A 1 341 ? -28.005 14.581 3.404 1.00 98.38 341 LEU A N 1
ATOM 2674 C CA . LEU A 1 341 ? -28.273 14.721 4.837 1.00 98.38 341 LEU A CA 1
ATOM 2675 C C . LEU A 1 341 ? -29.458 15.640 5.165 1.00 98.38 341 LEU A C 1
ATOM 2677 O O . LEU A 1 341 ? -30.066 15.462 6.221 1.00 98.38 341 LEU A O 1
ATOM 2681 N N . GLY A 1 342 ? -29.834 16.563 4.278 1.00 97.88 342 GLY A N 1
ATOM 2682 C CA . GLY A 1 342 ? -30.868 17.566 4.541 1.00 97.88 342 GLY A CA 1
ATOM 2683 C C . GLY A 1 342 ? -30.472 18.489 5.696 1.00 97.88 342 GLY A C 1
ATOM 2684 O O . GLY A 1 342 ? -29.321 18.922 5.784 1.00 97.88 342 GLY A O 1
ATOM 2685 N N . ASP A 1 343 ? -31.402 18.744 6.617 1.00 95.69 343 ASP A N 1
ATOM 2686 C CA . ASP A 1 343 ? -31.201 19.634 7.774 1.00 95.69 343 ASP A CA 1
ATOM 2687 C C . ASP A 1 343 ? -30.053 19.181 8.702 1.00 95.69 343 ASP A C 1
ATOM 2689 O O . ASP A 1 343 ? -29.433 19.994 9.390 1.00 95.69 343 ASP A O 1
ATOM 2693 N N . GLU A 1 344 ? -29.706 17.888 8.693 1.00 97.12 344 GLU A N 1
ATOM 2694 C CA . GLU A 1 344 ? -28.605 17.331 9.492 1.00 97.12 344 GLU A CA 1
ATOM 2695 C C . GLU A 1 344 ? -27.213 17.610 8.898 1.00 97.12 344 GLU A C 1
ATOM 2697 O O . GLU A 1 344 ? -26.195 17.350 9.543 1.00 97.12 344 GLU A O 1
ATOM 2702 N N . SER A 1 345 ? -27.129 18.183 7.695 1.00 97.31 345 SER A N 1
ATOM 2703 C CA . SER A 1 345 ? -25.855 18.602 7.093 1.00 97.31 345 SER A CA 1
ATOM 2704 C C . SER A 1 345 ? -25.123 19.648 7.942 1.00 97.31 345 SER A C 1
ATOM 2706 O O . SER A 1 345 ? -23.907 19.562 8.118 1.00 97.31 345 SER A O 1
ATOM 2708 N N . ALA A 1 346 ? -25.853 20.588 8.554 1.00 95.56 346 ALA A N 1
ATOM 2709 C CA . ALA A 1 346 ? -25.279 21.578 9.465 1.00 95.56 346 ALA A CA 1
ATOM 2710 C C . ALA A 1 346 ? -24.615 20.911 10.679 1.00 95.56 346 ALA A C 1
ATOM 2712 O O . ALA A 1 346 ? -23.539 21.324 11.109 1.00 95.56 346 ALA A O 1
ATOM 2713 N N . LEU A 1 347 ? -25.226 19.839 11.196 1.00 95.31 347 LEU A N 1
ATOM 2714 C CA . LEU A 1 347 ? -24.644 19.032 12.262 1.00 95.31 347 LEU A CA 1
ATOM 2715 C C . LEU A 1 347 ? -23.378 18.320 11.774 1.00 95.31 347 LEU A C 1
ATOM 2717 O O . LEU A 1 347 ? -22.363 18.375 12.459 1.00 95.31 347 LEU A O 1
ATOM 2721 N N . PHE A 1 348 ? -23.404 17.706 10.589 1.00 97.56 348 PHE A N 1
ATOM 2722 C CA . PHE A 1 348 ? -22.239 17.032 10.007 1.00 97.56 348 PHE A CA 1
ATOM 2723 C C . PHE A 1 348 ? -21.019 17.961 9.883 1.00 97.56 348 PHE A C 1
ATOM 2725 O O . PHE A 1 348 ? -19.909 17.582 10.262 1.00 97.56 348 PHE A O 1
ATOM 2732 N N . PHE A 1 349 ? -21.216 19.207 9.442 1.00 97.50 349 PHE A N 1
ATOM 2733 C CA . PHE A 1 349 ? -20.129 20.184 9.311 1.00 97.50 349 PHE A CA 1
ATOM 2734 C C . PHE A 1 349 ? -19.556 20.686 10.651 1.00 97.50 349 PHE A C 1
ATOM 2736 O O . PHE A 1 349 ? -18.471 21.269 10.671 1.00 97.50 349 PHE A O 1
ATOM 2743 N N . ASN A 1 350 ? -20.197 20.390 11.788 1.00 96.31 350 ASN A N 1
ATOM 2744 C CA . ASN A 1 350 ? -19.580 20.594 13.104 1.00 96.31 350 ASN A CA 1
ATOM 2745 C C . ASN A 1 350 ? -18.479 19.565 13.408 1.00 96.31 350 ASN A C 1
ATOM 2747 O O . ASN A 1 350 ? -17.659 19.810 14.290 1.00 96.31 350 ASN A O 1
ATOM 2751 N N . TYR A 1 351 ? -18.446 18.440 12.688 1.00 97.62 351 TYR A N 1
ATOM 2752 C CA . TYR A 1 351 ? -17.509 17.327 12.895 1.00 97.62 351 TYR A CA 1
ATOM 2753 C C . TYR A 1 351 ? -16.502 17.152 11.764 1.00 97.62 351 TYR A C 1
ATOM 2755 O O . TYR A 1 351 ? -15.463 16.526 11.962 1.00 97.62 351 TYR A O 1
ATOM 2763 N N . PHE A 1 352 ? -16.800 17.686 10.583 1.00 98.19 352 PHE A N 1
ATOM 2764 C CA . PHE A 1 352 ? -15.948 17.533 9.415 1.00 98.19 352 PHE A CA 1
ATOM 2765 C C . PHE A 1 352 ? -15.818 18.827 8.631 1.00 98.19 352 PHE A C 1
ATOM 2767 O O . PHE A 1 352 ? -16.742 19.635 8.540 1.00 98.19 352 PHE A O 1
ATOM 2774 N N . THR A 1 353 ? -14.654 18.985 8.020 1.00 97.94 353 THR A N 1
ATOM 2775 C CA . THR A 1 353 ? -14.328 20.092 7.132 1.00 97.94 353 THR A CA 1
ATOM 2776 C C . THR A 1 353 ? -14.123 19.557 5.722 1.00 97.94 353 THR A C 1
ATOM 2778 O O . THR A 1 353 ? -13.474 18.534 5.526 1.00 97.94 353 THR A O 1
ATOM 2781 N N . LEU A 1 354 ? -14.666 20.267 4.735 1.00 97.38 354 LEU A N 1
ATOM 2782 C CA . LEU A 1 354 ? -14.353 20.072 3.321 1.00 97.38 354 LEU A CA 1
ATOM 2783 C C . LEU A 1 354 ? -13.319 21.118 2.905 1.00 97.38 354 LEU A C 1
ATOM 2785 O O . LEU A 1 354 ? -13.486 22.304 3.200 1.00 97.38 354 LEU A O 1
ATOM 2789 N N . SER A 1 355 ? -12.236 20.707 2.250 1.00 95.62 355 SER A N 1
ATOM 2790 C CA . SER A 1 355 ? -11.179 21.628 1.818 1.00 95.62 355 SER A CA 1
ATOM 2791 C C . SER A 1 355 ? -10.671 21.319 0.417 1.00 95.62 355 SER A C 1
ATOM 2793 O O . SER A 1 355 ? -10.608 20.169 -0.003 1.00 95.62 355 SER A O 1
ATOM 2795 N N . SER A 1 356 ? -10.307 22.372 -0.309 1.00 93.44 356 SER A N 1
ATOM 2796 C CA . SER A 1 356 ? -9.707 22.307 -1.644 1.00 93.44 356 SER A CA 1
ATOM 2797 C C . SER A 1 356 ? -8.457 23.178 -1.618 1.00 93.44 356 SER A C 1
ATOM 2799 O O . SER A 1 356 ? -8.579 24.404 -1.687 1.00 93.44 356 SER A O 1
ATOM 2801 N N . PRO A 1 357 ? -7.269 22.594 -1.389 1.00 89.50 357 PRO A N 1
ATOM 2802 C CA . PRO A 1 357 ? -6.048 23.379 -1.330 1.00 89.50 357 PRO A CA 1
ATOM 2803 C C . PRO A 1 357 ? -5.705 23.965 -2.702 1.00 89.50 357 PRO A C 1
ATOM 2805 O O . PRO A 1 357 ? -6.240 23.569 -3.737 1.00 89.50 357 PRO A O 1
ATOM 2808 N N . HIS A 1 358 ? -4.811 24.951 -2.711 1.00 84.00 358 HIS A N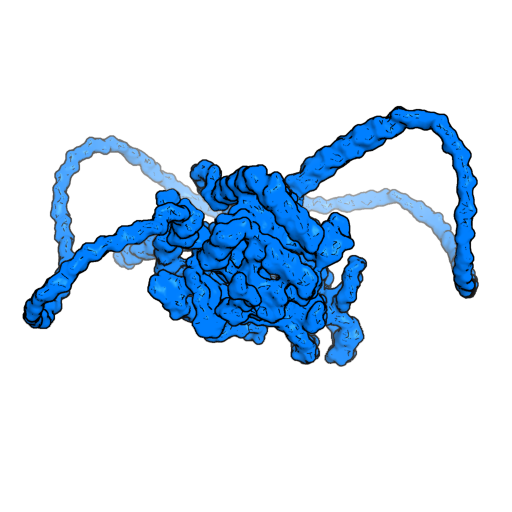 1
ATOM 2809 C CA . HIS A 1 358 ? -4.408 25.608 -3.948 1.00 84.00 358 HIS A CA 1
ATOM 2810 C C . HIS A 1 358 ? -3.786 24.605 -4.932 1.00 84.00 358 HIS A C 1
ATOM 2812 O O . HIS A 1 358 ? -2.885 23.859 -4.561 1.00 84.00 358 HIS A O 1
ATOM 2818 N N . GLY A 1 359 ? -4.255 24.613 -6.183 1.00 80.81 359 GLY A N 1
ATOM 2819 C CA . GLY A 1 359 ? -3.800 23.683 -7.221 1.00 80.81 359 GLY A CA 1
ATOM 2820 C C . GLY A 1 359 ? -4.481 22.310 -7.199 1.00 80.81 359 GLY A C 1
ATOM 2821 O O . GLY A 1 359 ? -4.140 21.471 -8.023 1.00 80.81 359 GLY A O 1
ATOM 2822 N N . TRP A 1 360 ? -5.438 22.074 -6.296 1.00 88.44 360 TRP A N 1
ATOM 2823 C CA . TRP A 1 360 ? -6.290 20.887 -6.334 1.00 88.44 360 TRP A CA 1
ATOM 2824 C C . TRP A 1 360 ? -7.422 21.070 -7.348 1.00 88.44 360 TRP A C 1
ATOM 2826 O O . TRP A 1 360 ? -8.214 22.006 -7.231 1.00 88.44 360 TRP A O 1
ATOM 2836 N N . GLU A 1 361 ? -7.491 20.176 -8.332 1.00 82.75 361 GLU A N 1
ATOM 2837 C CA . GLU A 1 361 ? -8.475 20.232 -9.424 1.00 82.75 361 GLU A CA 1
ATOM 2838 C C . GLU A 1 361 ? -9.718 19.359 -9.161 1.00 82.75 361 GLU A C 1
ATOM 2840 O O . GLU A 1 361 ? -10.714 19.477 -9.872 1.00 82.75 361 GLU A O 1
ATOM 2845 N N . GLY A 1 362 ? -9.698 18.519 -8.119 1.00 86.19 362 GLY A N 1
ATOM 2846 C CA . GLY A 1 362 ? -10.821 17.655 -7.746 1.00 86.19 362 GLY A CA 1
ATOM 2847 C C . GLY A 1 362 ? -11.844 18.306 -6.804 1.00 86.19 362 GLY A C 1
ATOM 2848 O O . GLY A 1 362 ? -11.704 19.442 -6.343 1.00 86.19 362 GLY A O 1
ATOM 2849 N N . LYS A 1 363 ? -12.886 17.544 -6.443 1.00 92.69 363 LYS A N 1
ATOM 2850 C CA . LYS A 1 363 ? -13.861 17.951 -5.413 1.00 92.69 363 LYS A CA 1
ATOM 2851 C C . LYS A 1 363 ? -13.194 18.104 -4.038 1.00 92.69 363 LYS A C 1
ATOM 2853 O O . LYS A 1 363 ? -12.167 17.472 -3.785 1.00 92.69 363 LYS A O 1
ATOM 2858 N N . PRO A 1 364 ? -13.778 18.884 -3.111 1.00 96.31 364 PRO A N 1
ATOM 2859 C CA . PRO A 1 364 ? -13.226 19.037 -1.773 1.00 96.31 364 PRO A CA 1
ATOM 2860 C C . PRO A 1 364 ? -12.974 17.706 -1.048 1.00 96.31 364 PRO A C 1
ATOM 2862 O O . PRO A 1 364 ? -13.774 16.766 -1.111 1.00 96.31 364 PRO A O 1
ATOM 2865 N N . VAL A 1 365 ? -11.859 17.655 -0.319 1.00 96.81 365 VAL A N 1
ATOM 2866 C CA . VAL A 1 365 ? -11.472 16.515 0.513 1.00 96.81 365 VAL A CA 1
ATOM 2867 C C . VAL A 1 365 ? -12.017 16.701 1.925 1.00 96.81 365 VAL A C 1
ATOM 2869 O O . VAL A 1 365 ? -11.909 17.780 2.514 1.00 96.81 365 VAL A O 1
ATOM 2872 N N . LEU A 1 366 ? -12.613 15.636 2.457 1.00 97.50 366 LEU A N 1
ATOM 2873 C CA . LEU A 1 366 ? -13.166 15.579 3.804 1.00 97.50 366 LEU A CA 1
ATOM 2874 C C . LEU A 1 366 ? -12.059 15.279 4.820 1.00 97.50 366 LEU A C 1
ATOM 2876 O O . LEU A 1 366 ? -11.353 14.286 4.685 1.00 97.50 366 LEU A O 1
ATOM 2880 N N . HIS A 1 367 ? -11.930 16.107 5.853 1.00 97.75 367 HIS A N 1
ATOM 2881 C CA . HIS A 1 367 ? -10.965 15.926 6.942 1.00 97.75 367 HIS A CA 1
ATOM 2882 C C . HIS A 1 367 ? -11.497 16.501 8.260 1.00 97.75 367 HIS A C 1
ATOM 2884 O O . HIS A 1 367 ? -12.618 17.015 8.323 1.00 97.75 367 HIS A O 1
ATOM 2890 N N . GLN A 1 368 ? -10.706 16.406 9.327 1.00 97.69 368 GLN A N 1
ATOM 2891 C CA . GLN A 1 368 ? -11.054 16.912 10.650 1.00 97.69 368 GLN A CA 1
ATOM 2892 C C . GLN A 1 368 ? -9.980 17.846 11.205 1.00 97.69 368 GLN A C 1
ATOM 2894 O O . GLN A 1 368 ? -8.791 17.534 11.225 1.00 97.69 368 GLN A O 1
ATOM 2899 N N . THR A 1 369 ? -10.419 18.964 11.780 1.00 96.31 369 THR A N 1
ATOM 2900 C CA . THR A 1 369 ? -9.585 19.740 12.707 1.00 96.31 369 THR A CA 1
ATOM 2901 C C . THR A 1 369 ? -9.416 19.000 14.040 1.00 96.31 369 THR A C 1
ATOM 2903 O O . THR A 1 369 ? -10.179 18.090 14.368 1.00 96.31 369 THR A O 1
ATOM 2906 N N . ALA A 1 370 ? -8.457 19.423 14.870 1.00 93.31 370 ALA A N 1
ATOM 2907 C CA . ALA A 1 370 ? -8.252 18.823 16.192 1.00 93.31 370 ALA A CA 1
ATOM 2908 C C . ALA A 1 370 ? -9.510 18.900 17.086 1.00 93.31 370 ALA A C 1
ATOM 2910 O O . ALA A 1 370 ? -9.847 17.931 17.762 1.00 93.31 370 ALA A O 1
ATOM 2911 N N . ALA A 1 371 ? -10.236 20.025 17.058 1.00 96.31 371 ALA A N 1
ATOM 2912 C CA . ALA A 1 371 ? -11.476 20.185 17.821 1.00 96.31 371 ALA A CA 1
ATOM 2913 C C . ALA A 1 371 ? -12.589 19.258 17.302 1.00 96.31 371 ALA A C 1
ATOM 2915 O O . ALA A 1 371 ? -13.242 18.568 18.082 1.00 96.31 371 ALA A O 1
ATOM 2916 N N . GLN A 1 372 ? -12.749 19.191 15.979 1.00 97.38 372 GLN A N 1
ATOM 2917 C CA . GLN A 1 372 ? -13.694 18.296 15.309 1.00 97.38 372 GLN A CA 1
ATOM 2918 C C . GLN A 1 372 ? -13.423 16.819 15.607 1.00 97.38 372 GLN A C 1
ATOM 2920 O O . GLN A 1 372 ? -14.361 16.054 15.822 1.00 97.38 372 GLN A O 1
ATOM 2925 N N . GLN A 1 373 ? -12.154 16.416 15.660 1.00 95.62 373 GLN A N 1
ATOM 2926 C CA . GLN A 1 373 ? -11.757 15.048 15.981 1.00 95.62 373 GLN A CA 1
ATOM 2927 C C . GLN A 1 373 ? -12.185 14.657 17.401 1.00 95.62 373 GLN A C 1
ATOM 2929 O O . GLN A 1 373 ? -12.814 13.617 17.584 1.00 95.62 373 GLN A O 1
ATOM 2934 N N . VAL A 1 374 ? -11.905 15.507 18.396 1.00 95.56 374 VAL A N 1
ATOM 2935 C CA . VAL A 1 374 ? -12.336 15.284 19.788 1.00 95.56 374 VAL A CA 1
ATOM 2936 C C . VAL A 1 374 ? -13.859 15.188 19.873 1.00 95.56 374 VAL A C 1
ATOM 2938 O O . VAL A 1 374 ? -14.388 14.254 20.474 1.00 95.56 374 VAL A O 1
ATOM 2941 N N . GLN A 1 375 ? -14.564 16.113 19.219 1.00 95.88 375 GLN A N 1
ATOM 2942 C CA . GLN A 1 375 ? -16.024 16.136 19.211 1.00 95.88 375 GLN A CA 1
ATOM 2943 C C . GLN A 1 375 ? -16.613 14.888 18.530 1.00 95.88 375 GLN A C 1
ATOM 2945 O O . GLN A 1 375 ? -17.598 14.332 19.002 1.00 95.88 375 GLN A O 1
ATOM 2950 N N . SER A 1 376 ? -15.982 14.400 17.459 1.00 94.94 376 SER A N 1
ATOM 2951 C CA . SER A 1 376 ? -16.427 13.202 16.733 1.00 94.94 376 SER A CA 1
ATOM 2952 C C . SER A 1 376 ? -16.281 11.923 17.544 1.00 94.94 376 SER A C 1
ATOM 2954 O O . SER A 1 376 ? -17.113 11.029 17.428 1.00 94.94 376 SER A O 1
ATOM 2956 N N . VAL A 1 377 ? -15.233 11.830 18.365 1.00 95.56 377 VAL A N 1
ATOM 2957 C CA . VAL A 1 377 ? -15.068 10.715 19.304 1.00 95.56 377 VAL A CA 1
ATOM 2958 C C . VAL A 1 377 ? -16.160 10.764 20.374 1.00 95.56 377 VAL A C 1
ATOM 2960 O O . VAL A 1 377 ? -16.759 9.735 20.671 1.00 95.56 377 VAL A O 1
ATOM 2963 N N . ALA A 1 378 ? -16.458 11.953 20.909 1.00 96.19 378 ALA A N 1
ATOM 2964 C CA . ALA A 1 378 ? -17.485 12.131 21.935 1.00 96.19 378 ALA A CA 1
ATOM 2965 C C . ALA A 1 378 ? -18.908 11.837 21.423 1.00 96.19 378 ALA A C 1
ATOM 2967 O O . ALA A 1 378 ? -19.691 11.201 22.122 1.00 96.19 378 ALA A O 1
ATOM 2968 N N . ASP A 1 379 ? -19.231 12.256 20.197 1.00 96.00 379 ASP A N 1
ATOM 2969 C CA . ASP A 1 379 ? -20.564 12.110 19.597 1.00 96.00 379 ASP A CA 1
ATOM 2970 C C . ASP A 1 379 ? -20.637 10.979 18.561 1.00 96.00 379 ASP A C 1
ATOM 2972 O O . ASP A 1 379 ? -21.454 11.019 17.635 1.00 96.00 379 ASP A O 1
ATOM 2976 N N . ARG A 1 380 ? -19.783 9.961 18.693 1.00 93.88 380 ARG A N 1
ATOM 2977 C CA . ARG A 1 380 ? -19.668 8.860 17.731 1.00 93.88 380 ARG A CA 1
ATOM 2978 C C . ARG A 1 380 ? -21.025 8.290 17.307 1.00 93.88 380 ARG A C 1
ATOM 2980 O O . ARG A 1 380 ? -21.276 8.147 16.113 1.00 93.88 380 ARG A O 1
ATOM 2987 N N . ASP A 1 381 ? -21.897 7.987 18.265 1.00 94.75 381 ASP A N 1
ATOM 2988 C CA . ASP A 1 381 ? -23.190 7.343 17.999 1.00 94.75 381 ASP A CA 1
ATOM 2989 C C . ASP A 1 381 ? -24.121 8.217 17.147 1.00 94.75 381 ASP A C 1
ATOM 2991 O O . ASP A 1 381 ? -24.932 7.704 16.380 1.00 94.75 381 ASP A O 1
ATOM 2995 N N . ARG A 1 382 ? -23.965 9.546 17.221 1.00 94.88 382 ARG A N 1
ATOM 2996 C CA . ARG A 1 382 ? -24.700 10.499 16.377 1.00 94.88 382 ARG A CA 1
ATOM 2997 C C . ARG A 1 382 ? -24.134 10.562 14.960 1.00 94.88 382 ARG A C 1
ATOM 2999 O O . ARG A 1 382 ? -24.872 10.849 14.024 1.00 94.88 382 ARG A O 1
ATOM 3006 N N . LEU A 1 383 ? -22.837 10.302 14.796 1.00 95.81 383 LEU A N 1
ATOM 3007 C CA . LEU A 1 383 ? -22.157 10.346 13.502 1.00 95.81 383 LEU A CA 1
ATOM 3008 C C . LEU A 1 383 ? -22.360 9.088 12.658 1.00 95.81 383 LEU A C 1
ATOM 3010 O O . LEU A 1 383 ? -22.390 9.197 11.432 1.00 95.81 383 LEU A O 1
ATOM 3014 N N . ILE A 1 384 ? -22.503 7.918 13.287 1.00 95.81 384 ILE A N 1
ATOM 3015 C CA . ILE A 1 384 ? -22.723 6.637 12.595 1.00 95.81 384 ILE A CA 1
ATOM 3016 C C . ILE A 1 384 ? -23.845 6.730 11.541 1.00 95.81 384 ILE A C 1
ATOM 3018 O O . ILE A 1 384 ? -23.540 6.508 10.367 1.00 95.81 384 ILE A O 1
ATOM 3022 N N . PRO A 1 385 ? -25.091 7.137 11.870 1.00 97.50 385 PRO A N 1
ATOM 3023 C CA . PRO A 1 385 ? -26.175 7.169 10.883 1.00 97.50 385 PRO A CA 1
ATOM 3024 C C . PRO A 1 385 ? -25.941 8.183 9.749 1.00 97.50 385 PRO A C 1
ATOM 3026 O O . PRO A 1 385 ? -26.347 7.948 8.609 1.00 97.50 385 PRO A O 1
ATOM 3029 N N . LEU A 1 386 ? -25.254 9.300 10.023 1.00 98.06 386 LEU A N 1
ATOM 3030 C CA . LEU A 1 386 ? -24.903 10.287 8.992 1.00 98.06 386 LEU A CA 1
ATOM 3031 C C . LEU A 1 386 ? -23.893 9.697 8.001 1.00 98.06 386 LEU A C 1
ATOM 3033 O O . LEU A 1 386 ? -24.070 9.799 6.785 1.00 98.06 386 LEU A O 1
ATOM 3037 N N . LYS A 1 387 ? -22.856 9.030 8.520 1.00 97.81 387 LYS A N 1
ATOM 3038 C CA . LYS A 1 387 ? -21.847 8.345 7.707 1.00 97.81 387 LYS A CA 1
ATOM 3039 C C . LYS A 1 387 ? -22.441 7.195 6.901 1.00 97.81 387 LYS A C 1
ATOM 3041 O O . LYS A 1 387 ? -22.077 7.042 5.742 1.00 97.81 387 LYS A O 1
ATOM 3046 N N . GLU A 1 388 ? -23.369 6.425 7.465 1.00 97.88 388 GLU A N 1
ATOM 3047 C CA . GLU A 1 388 ? -24.057 5.338 6.758 1.00 97.88 388 GLU A CA 1
ATOM 3048 C C . GLU A 1 388 ? -24.887 5.850 5.574 1.00 97.88 388 GLU A C 1
ATOM 3050 O O . GLU A 1 388 ? -24.827 5.270 4.490 1.00 97.88 388 GLU A O 1
ATOM 3055 N N . ARG A 1 389 ? -25.604 6.972 5.731 1.00 98.50 389 ARG A N 1
ATOM 3056 C CA . ARG A 1 389 ? -26.345 7.611 4.627 1.00 98.50 389 ARG A CA 1
ATOM 3057 C C . ARG A 1 389 ? -25.419 8.138 3.534 1.00 98.50 389 ARG A C 1
ATOM 3059 O O . ARG A 1 389 ? -25.696 7.925 2.353 1.00 98.50 389 ARG A O 1
ATOM 3066 N N . LEU A 1 390 ? -24.314 8.787 3.910 1.00 98.56 390 LEU A N 1
ATOM 3067 C CA . LEU A 1 390 ? -23.289 9.224 2.957 1.00 98.56 390 LEU A CA 1
ATOM 3068 C C . LEU A 1 390 ? -22.651 8.032 2.239 1.00 98.56 390 LEU A C 1
ATOM 3070 O O . LEU A 1 390 ? -22.505 8.060 1.020 1.00 98.56 390 LEU A O 1
ATOM 3074 N N . LEU A 1 391 ? -22.333 6.955 2.959 1.00 98.06 391 LEU A N 1
ATOM 3075 C CA . LEU A 1 391 ? -21.811 5.732 2.362 1.00 98.06 391 LEU A CA 1
ATOM 3076 C C . LEU A 1 391 ? -22.821 5.145 1.370 1.00 98.06 391 LEU A C 1
ATOM 3078 O O . LEU A 1 391 ? -22.464 4.922 0.221 1.00 98.06 391 LEU A O 1
ATOM 3082 N N . ALA A 1 392 ? -24.093 4.997 1.750 1.00 98.19 392 ALA A N 1
ATOM 3083 C CA . ALA A 1 392 ? -25.145 4.485 0.869 1.00 98.19 392 ALA A CA 1
ATOM 3084 C C . ALA A 1 392 ? -25.359 5.345 -0.392 1.00 98.19 392 ALA A C 1
ATOM 3086 O O . ALA A 1 392 ? -25.687 4.820 -1.457 1.00 98.19 392 ALA A O 1
ATOM 3087 N N . ALA A 1 393 ? -25.169 6.663 -0.299 1.00 98.31 393 ALA A N 1
ATOM 3088 C CA . ALA A 1 393 ? -25.169 7.541 -1.465 1.00 98.31 393 ALA A CA 1
ATOM 3089 C C . ALA A 1 393 ? -23.917 7.335 -2.337 1.00 98.31 393 ALA A C 1
ATOM 3091 O O . ALA A 1 393 ? -24.034 7.257 -3.561 1.00 98.31 393 ALA A O 1
ATOM 3092 N N . ARG A 1 394 ? -22.738 7.188 -1.719 1.00 97.25 394 ARG A N 1
ATOM 3093 C CA . ARG A 1 394 ? -21.461 6.930 -2.402 1.00 97.25 394 ARG A CA 1
ATOM 3094 C C . ARG A 1 394 ? -21.445 5.603 -3.153 1.00 97.25 394 ARG A C 1
ATOM 3096 O O . ARG A 1 394 ? -20.891 5.543 -4.241 1.00 97.25 394 ARG A O 1
ATOM 3103 N N . GLU A 1 395 ? -22.103 4.576 -2.624 1.00 95.25 395 GLU A N 1
ATOM 3104 C CA . GLU A 1 395 ? -22.221 3.247 -3.246 1.00 95.25 395 GLU A CA 1
ATOM 3105 C C . GLU A 1 395 ? -22.893 3.248 -4.628 1.00 95.25 395 GLU A C 1
ATOM 3107 O O . GLU A 1 395 ? -22.801 2.267 -5.360 1.00 95.25 395 GLU A O 1
ATOM 3112 N N . LYS A 1 396 ? -23.561 4.342 -5.009 1.00 96.06 396 LYS A N 1
ATOM 3113 C CA . LYS A 1 396 ? -24.165 4.506 -6.340 1.00 96.06 396 LYS A CA 1
ATOM 3114 C C . LYS A 1 396 ? -23.179 5.020 -7.394 1.00 96.06 396 LYS A C 1
ATOM 3116 O O . LYS A 1 396 ? -23.529 5.058 -8.570 1.00 96.06 396 LYS A O 1
ATOM 3121 N N . ARG A 1 397 ? -21.989 5.471 -6.983 1.00 95.38 397 ARG A N 1
ATOM 3122 C CA . ARG A 1 397 ? -20.923 5.935 -7.880 1.00 95.38 397 ARG A CA 1
ATOM 3123 C C . ARG A 1 397 ? -20.220 4.732 -8.515 1.00 95.38 397 ARG A C 1
ATOM 3125 O O . ARG A 1 397 ? -20.267 3.626 -7.975 1.00 95.38 397 ARG A O 1
ATOM 3132 N N . VAL A 1 398 ? -19.531 4.958 -9.634 1.00 94.62 398 VAL A N 1
ATOM 3133 C CA . VAL A 1 398 ? -18.567 3.976 -10.154 1.00 94.62 398 VAL A CA 1
ATOM 3134 C C . VAL A 1 398 ? -17.547 3.701 -9.049 1.00 94.62 398 VAL A C 1
ATOM 3136 O O . VAL A 1 398 ? -17.108 4.623 -8.369 1.00 94.62 398 VAL A O 1
ATOM 3139 N N . ARG A 1 399 ? -17.249 2.428 -8.791 1.00 92.88 399 ARG A N 1
ATOM 3140 C CA . ARG A 1 399 ? -16.284 2.042 -7.760 1.00 92.88 399 ARG A CA 1
ATOM 3141 C C . ARG A 1 399 ? -14.873 2.026 -8.348 1.00 92.88 399 ARG A C 1
ATOM 3143 O O . ARG A 1 399 ? -14.727 1.633 -9.507 1.00 92.88 399 ARG A O 1
ATOM 3150 N N . PRO A 1 400 ? -13.846 2.348 -7.545 1.00 93.25 400 PRO A N 1
ATOM 3151 C CA . PRO A 1 400 ? -12.473 2.090 -7.936 1.00 93.25 400 PRO A CA 1
ATOM 3152 C C . PRO A 1 400 ? -12.259 0.605 -8.221 1.00 93.25 400 PRO A C 1
ATOM 3154 O O . PRO A 1 400 ? -12.894 -0.260 -7.599 1.00 93.25 400 PRO A O 1
ATOM 3157 N N . GLY A 1 401 ? -11.355 0.311 -9.154 1.00 91.88 401 GLY A N 1
ATOM 3158 C CA . GLY A 1 401 ? -10.948 -1.057 -9.450 1.00 91.88 401 GLY A CA 1
ATOM 3159 C C . GLY A 1 401 ? -10.434 -1.761 -8.193 1.00 91.88 401 GLY A C 1
ATOM 3160 O O . GLY A 1 401 ? -9.781 -1.156 -7.347 1.00 91.88 401 GLY A O 1
ATOM 3161 N N . ARG A 1 402 ? -10.731 -3.054 -8.046 1.00 93.50 402 ARG A N 1
ATOM 3162 C CA . ARG A 1 402 ? -10.208 -3.870 -6.943 1.00 93.50 402 ARG A CA 1
ATOM 3163 C C . ARG A 1 402 ? -9.216 -4.882 -7.479 1.00 93.50 402 ARG A C 1
ATOM 3165 O O . ARG A 1 402 ? -9.594 -5.731 -8.289 1.00 93.50 402 ARG A O 1
ATOM 3172 N N . ASP A 1 403 ? -7.996 -4.862 -6.956 1.00 93.25 403 ASP A N 1
ATOM 3173 C CA . ASP A 1 403 ? -7.048 -5.939 -7.203 1.00 93.25 403 ASP A CA 1
ATOM 3174 C C . ASP A 1 403 ? -7.354 -7.117 -6.273 1.00 93.25 403 ASP A C 1
ATOM 3176 O O . ASP A 1 403 ? -6.978 -7.146 -5.100 1.00 93.25 403 ASP A O 1
ATOM 3180 N N . GLY A 1 404 ? -8.082 -8.098 -6.807 1.00 93.69 404 GLY A N 1
ATOM 3181 C CA . GLY A 1 404 ? -8.537 -9.273 -6.069 1.00 93.69 404 GLY A CA 1
ATOM 3182 C C . GLY A 1 404 ? -7.438 -10.259 -5.664 1.00 93.69 404 GLY A C 1
ATOM 3183 O O . GLY A 1 404 ? -7.769 -11.265 -5.036 1.00 93.69 404 GLY A O 1
ATOM 3184 N N . LYS A 1 405 ? -6.164 -10.027 -6.021 1.00 94.44 405 LYS A N 1
ATOM 3185 C CA . LYS A 1 405 ? -5.068 -10.922 -5.626 1.00 94.44 405 LYS A CA 1
ATOM 3186 C C . LYS A 1 405 ? -4.952 -10.997 -4.103 1.00 94.44 405 LYS A C 1
ATOM 3188 O O . LYS A 1 405 ? -4.854 -9.980 -3.422 1.00 94.44 405 LYS A O 1
ATOM 3193 N N . ALA A 1 406 ? -4.878 -12.211 -3.572 1.00 96.69 406 ALA A N 1
ATOM 3194 C CA . ALA A 1 406 ? -4.470 -12.465 -2.200 1.00 96.69 406 ALA A CA 1
ATOM 3195 C C . ALA A 1 406 ? -2.953 -12.693 -2.159 1.00 96.69 406 ALA A C 1
ATOM 3197 O O . ALA A 1 406 ? -2.462 -13.758 -2.543 1.00 96.69 406 ALA A O 1
ATOM 3198 N N . LEU A 1 407 ? -2.214 -11.681 -1.699 1.00 97.56 407 LEU A N 1
ATOM 3199 C CA . LEU A 1 407 ? -0.771 -11.768 -1.457 1.00 97.56 407 LEU A CA 1
ATOM 3200 C C . LEU A 1 407 ? -0.518 -12.354 -0.069 1.00 97.56 407 LEU A C 1
ATOM 3202 O O . LEU A 1 407 ? -1.113 -11.900 0.915 1.00 97.56 407 LEU A O 1
ATOM 3206 N N . THR A 1 408 ? 0.334 -13.374 0.008 1.00 98.19 408 THR A N 1
ATOM 3207 C CA . THR A 1 408 ? 0.575 -14.146 1.234 1.00 98.19 408 THR A CA 1
ATOM 3208 C C . THR A 1 408 ? 1.170 -13.281 2.343 1.00 98.19 408 THR A C 1
ATOM 3210 O O . THR A 1 408 ? 0.684 -13.325 3.473 1.00 98.19 408 THR A O 1
ATOM 3213 N N . ASP A 1 409 ? 2.178 -12.462 2.051 1.00 97.88 409 ASP A N 1
ATOM 3214 C CA . ASP A 1 409 ? 2.776 -11.564 3.037 1.00 97.88 409 ASP A CA 1
ATOM 3215 C C . ASP A 1 409 ? 1.800 -10.491 3.541 1.00 97.88 409 ASP A C 1
ATOM 3217 O O . ASP A 1 409 ? 1.703 -10.270 4.751 1.00 97.88 409 ASP A O 1
ATOM 3221 N N . TRP A 1 410 ? 1.023 -9.864 2.656 1.00 98.31 410 TRP A N 1
ATOM 3222 C CA . TRP A 1 410 ? 0.067 -8.823 3.051 1.00 98.31 410 TRP A CA 1
ATOM 3223 C C . TRP A 1 410 ? -1.101 -9.396 3.848 1.00 98.31 410 TRP A C 1
ATOM 3225 O O . TRP A 1 410 ? -1.518 -8.800 4.843 1.00 98.31 410 TRP A O 1
ATOM 3235 N N . ASN A 1 411 ? -1.587 -10.580 3.468 1.00 98.69 411 ASN A N 1
ATOM 3236 C CA . ASN A 1 411 ? -2.567 -11.306 4.267 1.00 98.69 411 ASN A CA 1
ATOM 3237 C C . ASN A 1 411 ? -1.981 -11.707 5.622 1.00 98.69 411 ASN A C 1
ATOM 3239 O O . ASN A 1 411 ? -2.658 -11.531 6.626 1.00 98.69 411 ASN A O 1
ATOM 3243 N N . GLY A 1 412 ? -0.721 -12.145 5.693 1.00 98.75 412 GLY A N 1
ATOM 3244 C CA . GLY A 1 412 ? -0.048 -12.419 6.965 1.00 98.75 412 GLY A CA 1
ATOM 3245 C C . GLY A 1 412 ? -0.015 -11.200 7.898 1.00 98.75 412 GLY A C 1
ATOM 3246 O O . GLY A 1 412 ? -0.324 -11.320 9.084 1.00 98.75 412 GLY A O 1
ATOM 3247 N N . LEU A 1 413 ? 0.277 -10.005 7.368 1.00 98.81 413 LEU A N 1
ATOM 3248 C CA . LEU A 1 413 ? 0.198 -8.755 8.138 1.00 98.81 413 LEU A CA 1
ATOM 3249 C C . LEU A 1 413 ? -1.229 -8.466 8.621 1.00 98.81 413 LEU A C 1
ATOM 3251 O O . LEU A 1 413 ? -1.417 -8.088 9.778 1.00 98.81 413 LEU A O 1
ATOM 3255 N N . MET A 1 414 ? -2.228 -8.646 7.754 1.00 98.88 414 MET A N 1
ATOM 3256 C CA . MET A 1 414 ? -3.624 -8.383 8.101 1.00 98.88 414 MET A CA 1
ATOM 3257 C C . MET A 1 414 ? -4.173 -9.377 9.130 1.00 98.88 414 MET A C 1
ATOM 3259 O O . MET A 1 414 ? -4.821 -8.968 10.088 1.00 98.88 414 MET A O 1
ATOM 3263 N N . ILE A 1 415 ? -3.876 -10.670 8.982 1.00 98.94 415 ILE A N 1
ATOM 3264 C CA . ILE A 1 415 ? -4.265 -11.720 9.932 1.00 98.94 415 ILE A CA 1
ATOM 3265 C C . ILE A 1 415 ? -3.711 -11.392 11.319 1.00 98.94 415 ILE A C 1
ATOM 3267 O O . ILE A 1 415 ? -4.455 -11.432 12.296 1.00 98.94 415 ILE A O 1
ATOM 3271 N N . ALA A 1 416 ? -2.432 -11.008 11.408 1.00 98.88 416 ALA A N 1
ATOM 3272 C CA . ALA A 1 416 ? -1.835 -10.598 12.676 1.00 98.88 416 ALA A CA 1
ATOM 3273 C C . ALA A 1 416 ? -2.555 -9.378 13.279 1.00 98.88 416 ALA A C 1
ATOM 3275 O O . ALA A 1 416 ? -2.890 -9.383 14.462 1.00 98.88 416 ALA A O 1
ATOM 3276 N N . ALA A 1 417 ? -2.849 -8.358 12.466 1.00 98.75 417 ALA A N 1
ATOM 3277 C CA . ALA A 1 417 ? -3.554 -7.160 12.918 1.00 98.75 417 ALA A CA 1
ATOM 3278 C C . ALA A 1 417 ? -4.976 -7.464 13.430 1.00 98.75 417 ALA A C 1
ATOM 3280 O O . ALA A 1 417 ? -5.366 -6.954 14.481 1.00 98.75 417 ALA A O 1
ATOM 3281 N N . LEU A 1 418 ? -5.731 -8.317 12.728 1.00 98.88 418 LEU A N 1
ATOM 3282 C CA . LEU A 1 418 ? -7.074 -8.746 13.125 1.00 98.88 418 LEU A CA 1
ATOM 3283 C C . LEU A 1 418 ? -7.062 -9.604 14.391 1.00 98.88 418 LEU A C 1
ATOM 3285 O O . LEU A 1 418 ? -7.889 -9.382 15.269 1.00 98.88 418 LEU A O 1
ATOM 3289 N N . ALA A 1 419 ? -6.121 -10.542 14.515 1.00 98.88 419 ALA A N 1
ATOM 3290 C CA . ALA A 1 419 ? -5.985 -11.377 15.706 1.00 98.88 419 ALA A CA 1
ATOM 3291 C C . ALA A 1 419 ? -5.610 -10.539 16.943 1.00 98.88 419 ALA A C 1
ATOM 3293 O O . ALA A 1 419 ? -6.237 -10.665 17.996 1.00 98.88 419 ALA A O 1
ATOM 3294 N N . GLU A 1 420 ? -4.639 -9.626 16.809 1.00 98.50 420 GLU A N 1
ATOM 3295 C CA . GLU A 1 420 ? -4.226 -8.729 17.894 1.00 98.50 420 GLU A CA 1
ATOM 3296 C C . GLU A 1 420 ? -5.354 -7.778 18.316 1.00 98.50 420 GLU A C 1
ATOM 3298 O O . GLU A 1 420 ? -5.632 -7.652 19.510 1.00 98.50 420 GLU A O 1
ATOM 3303 N N . ALA A 1 421 ? -6.019 -7.118 17.360 1.00 98.62 421 ALA A N 1
ATOM 3304 C CA . ALA A 1 421 ? -7.141 -6.231 17.656 1.00 98.62 421 ALA A CA 1
ATOM 3305 C C . ALA A 1 421 ? -8.334 -7.019 18.219 1.00 98.62 421 ALA A C 1
ATOM 3307 O O . ALA A 1 421 ? -8.917 -6.631 19.228 1.00 98.62 421 ALA A O 1
ATOM 3308 N N . GLY A 1 422 ? -8.666 -8.165 17.624 1.00 98.56 422 GLY A N 1
ATOM 3309 C CA . GLY A 1 422 ? -9.744 -9.039 18.078 1.00 98.56 422 GLY A CA 1
ATOM 3310 C C . GLY A 1 422 ? -9.569 -9.456 19.534 1.00 98.56 422 GLY A C 1
ATOM 3311 O O . GLY A 1 422 ? -10.506 -9.344 20.325 1.00 98.56 422 GLY A O 1
ATOM 3312 N N . ARG A 1 423 ? -8.340 -9.812 19.927 1.00 98.00 423 ARG A N 1
ATOM 3313 C CA . ARG A 1 423 ? -7.988 -10.079 21.324 1.00 98.00 423 ARG A CA 1
ATOM 3314 C C . ARG A 1 423 ? -8.128 -8.837 22.211 1.00 98.00 423 ARG A C 1
ATOM 3316 O O . ARG A 1 423 ? -8.771 -8.924 23.253 1.00 98.00 423 ARG A O 1
ATOM 3323 N N . SER A 1 424 ? -7.557 -7.694 21.817 1.00 97.44 424 SER A N 1
ATOM 3324 C CA . SER A 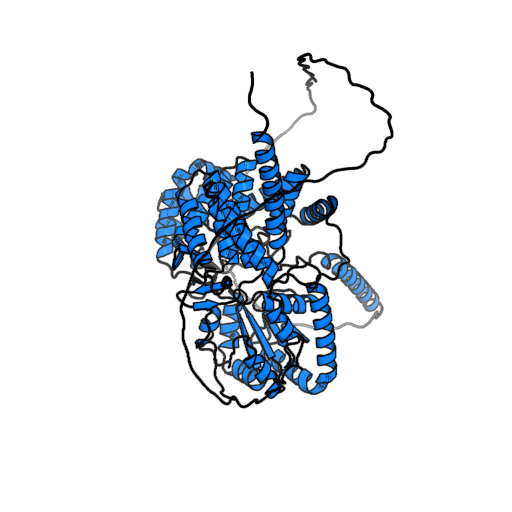1 424 ? -7.601 -6.451 22.612 1.00 97.44 424 SER A CA 1
ATOM 3325 C C . SER A 1 424 ? -9.024 -5.951 22.877 1.00 97.44 424 SER A C 1
ATOM 3327 O O . SER A 1 424 ? -9.305 -5.434 23.956 1.00 97.44 424 SER A O 1
ATOM 3329 N N . PHE A 1 425 ? -9.918 -6.089 21.895 1.00 97.50 425 PHE A N 1
ATOM 3330 C CA . PHE A 1 425 ? -11.284 -5.559 21.947 1.00 97.50 425 PHE A CA 1
ATOM 3331 C C . PHE A 1 425 ? -12.347 -6.615 22.286 1.00 97.50 425 PHE A C 1
ATOM 3333 O O . PHE A 1 425 ? -13.527 -6.276 22.357 1.00 97.50 425 PHE A O 1
ATOM 3340 N N . GLY A 1 426 ? -11.963 -7.881 22.487 1.00 97.44 426 GLY A N 1
ATOM 3341 C CA . GLY A 1 426 ? -12.907 -8.977 22.733 1.00 97.44 426 GLY A CA 1
ATOM 3342 C C . GLY A 1 426 ? -13.837 -9.259 21.545 1.00 97.44 426 GLY A C 1
ATOM 3343 O O . GLY A 1 426 ? -15.005 -9.590 21.735 1.00 97.44 426 GLY A O 1
ATOM 3344 N N . ARG A 1 427 ? -13.341 -9.087 20.314 1.00 98.38 427 ARG A N 1
ATOM 3345 C CA . ARG A 1 427 ? -14.096 -9.248 19.063 1.00 98.38 427 ARG A CA 1
ATOM 3346 C C . ARG A 1 427 ? -13.807 -10.601 18.421 1.00 98.38 427 ARG A C 1
ATOM 3348 O O . ARG A 1 427 ? -12.875 -10.744 17.630 1.00 98.38 427 ARG A O 1
ATOM 3355 N N . ALA A 1 428 ? -14.626 -11.593 18.772 1.00 98.44 428 ALA A N 1
ATOM 3356 C CA . ALA A 1 428 ? -14.516 -12.957 18.252 1.00 98.44 428 ALA A CA 1
ATOM 3357 C C . ALA A 1 428 ? -14.681 -13.027 16.725 1.00 98.44 428 ALA A C 1
ATOM 3359 O O . ALA A 1 428 ? -13.983 -13.790 16.069 1.00 98.44 428 ALA A O 1
ATOM 3360 N N . ASP A 1 429 ? -15.528 -12.174 16.151 1.00 98.56 429 ASP A N 1
ATOM 3361 C CA . ASP A 1 429 ? -15.749 -12.082 14.706 1.00 98.56 429 ASP A CA 1
ATOM 3362 C C . ASP A 1 429 ? -14.506 -11.598 13.934 1.00 98.56 429 ASP A C 1
ATOM 3364 O O . ASP A 1 429 ? -14.307 -11.958 12.773 1.00 98.56 429 ASP A O 1
ATOM 3368 N N . TRP A 1 430 ? -13.634 -10.806 14.569 1.00 98.75 430 TRP A N 1
ATOM 3369 C CA . TRP A 1 430 ? -12.361 -10.390 13.967 1.00 98.75 430 TRP A CA 1
ATOM 3370 C C . TRP A 1 430 ? -11.322 -11.508 14.009 1.00 98.75 430 TRP A C 1
ATOM 3372 O O . TRP A 1 430 ? -10.585 -11.689 13.040 1.00 98.75 430 TRP A O 1
ATOM 3382 N N . ILE A 1 431 ? -11.291 -12.272 15.104 1.00 98.88 431 ILE A N 1
ATOM 3383 C CA . ILE A 1 431 ? -10.434 -13.456 15.234 1.00 98.88 431 ILE A CA 1
ATOM 3384 C C . ILE A 1 431 ? -10.856 -14.503 14.200 1.00 98.88 431 ILE A C 1
ATOM 3386 O O . ILE A 1 431 ? -10.016 -14.952 13.431 1.00 98.88 431 ILE A O 1
ATOM 3390 N N . GLU A 1 432 ? -12.152 -14.799 14.084 1.00 98.69 432 GLU A N 1
ATOM 3391 C CA . GLU A 1 432 ? -12.680 -15.744 13.092 1.00 98.69 432 GLU A CA 1
ATOM 3392 C C . GLU A 1 432 ? -12.301 -15.338 11.656 1.00 98.69 432 GLU A C 1
ATOM 3394 O O . GLU A 1 432 ? -11.851 -16.164 10.860 1.00 98.69 432 GLU A O 1
ATOM 3399 N N . ALA A 1 433 ? -12.407 -14.048 11.315 1.00 98.75 433 ALA A N 1
ATOM 3400 C CA . ALA A 1 433 ? -11.969 -13.554 10.009 1.00 98.75 433 ALA A CA 1
ATOM 3401 C C . ALA A 1 433 ? -10.464 -13.792 9.765 1.00 98.75 433 ALA A C 1
ATOM 3403 O O . ALA A 1 433 ? -10.070 -14.141 8.650 1.00 98.75 433 ALA A O 1
ATOM 3404 N N . ALA A 1 434 ? -9.635 -13.634 10.800 1.00 98.81 434 ALA A N 1
ATOM 3405 C CA . ALA A 1 434 ? -8.203 -13.907 10.744 1.00 98.81 434 ALA A CA 1
ATOM 3406 C C . ALA A 1 434 ? -7.912 -15.410 10.554 1.00 98.81 434 ALA A C 1
ATOM 3408 O O . ALA A 1 434 ? -7.065 -15.767 9.734 1.00 98.81 434 ALA A O 1
ATOM 3409 N N . GLU A 1 435 ? -8.636 -16.290 11.249 1.00 98.88 435 GLU A N 1
ATOM 3410 C CA . GLU A 1 435 ? -8.498 -17.749 11.134 1.00 98.88 435 GLU A CA 1
ATOM 3411 C C . GLU A 1 435 ? -8.878 -18.260 9.740 1.00 98.88 435 GLU A C 1
ATOM 3413 O O . GLU A 1 435 ? -8.139 -19.047 9.145 1.00 98.88 435 GLU A O 1
ATOM 3418 N N . ILE A 1 436 ? -9.989 -17.767 9.180 1.00 98.75 436 ILE A N 1
ATOM 3419 C CA . ILE A 1 436 ? -10.437 -18.121 7.826 1.00 98.75 436 ILE A CA 1
ATOM 3420 C C . ILE A 1 436 ? -9.379 -17.714 6.792 1.00 98.75 436 ILE A C 1
ATOM 3422 O O . ILE A 1 436 ? -8.971 -18.536 5.966 1.00 98.75 436 ILE A O 1
ATOM 3426 N N . ALA A 1 437 ? -8.898 -16.468 6.856 1.00 98.69 437 ALA A N 1
ATOM 3427 C CA . ALA A 1 437 ? -7.857 -15.983 5.956 1.00 98.69 437 ALA A CA 1
ATOM 3428 C C . ALA A 1 437 ? -6.562 -16.802 6.105 1.00 98.69 437 ALA A C 1
ATOM 3430 O O . ALA A 1 437 ? -5.981 -17.232 5.107 1.00 98.69 437 ALA A O 1
ATOM 3431 N N . PHE A 1 438 ? -6.136 -17.092 7.339 1.00 98.75 438 PHE A N 1
ATOM 3432 C CA . PHE A 1 438 ? -4.952 -17.910 7.607 1.00 98.75 438 PHE A CA 1
ATOM 3433 C C . PHE A 1 438 ? -5.070 -19.309 7.007 1.00 98.75 438 PHE A C 1
ATOM 3435 O O . PHE A 1 438 ? -4.151 -19.763 6.319 1.00 98.75 438 PHE A O 1
ATOM 3442 N N . ALA A 1 439 ? -6.203 -19.980 7.225 1.00 98.38 439 ALA A N 1
ATOM 3443 C CA . ALA A 1 439 ? -6.467 -21.305 6.684 1.00 98.38 439 ALA A CA 1
ATOM 3444 C C . ALA A 1 439 ? -6.445 -21.295 5.150 1.00 98.38 439 ALA A C 1
ATOM 3446 O O . ALA A 1 439 ? -5.837 -22.180 4.546 1.00 98.38 439 ALA A O 1
ATOM 3447 N N . HIS A 1 440 ? -7.039 -20.282 4.511 1.00 97.62 440 HIS A N 1
ATOM 3448 C CA . HIS A 1 440 ? -7.033 -20.150 3.055 1.00 97.62 440 HIS A CA 1
ATOM 3449 C C . HIS A 1 440 ? -5.609 -20.101 2.481 1.00 97.62 440 HIS A C 1
ATOM 3451 O O . HIS A 1 440 ? -5.263 -20.906 1.611 1.00 97.62 440 HIS A O 1
ATOM 3457 N N . ILE A 1 441 ? -4.760 -19.213 3.012 1.00 97.50 441 ILE A N 1
ATOM 3458 C CA . ILE A 1 441 ? -3.362 -19.079 2.581 1.00 97.50 441 ILE A CA 1
ATOM 3459 C C . ILE A 1 441 ? -2.570 -20.361 2.886 1.00 97.50 441 ILE A C 1
ATOM 3461 O O . ILE A 1 441 ? -1.880 -20.907 2.022 1.00 97.50 441 ILE A O 1
ATOM 3465 N N . ALA A 1 442 ? -2.683 -20.884 4.110 1.00 97.19 442 ALA A N 1
ATOM 3466 C CA . ALA A 1 442 ? -1.916 -22.039 4.565 1.00 97.19 442 ALA A CA 1
ATOM 3467 C C . ALA A 1 442 ? -2.255 -23.324 3.789 1.00 97.19 442 ALA A C 1
ATOM 3469 O O . ALA A 1 442 ? -1.356 -24.130 3.531 1.00 97.19 442 ALA A O 1
ATOM 3470 N N . ASN A 1 443 ? -3.520 -23.511 3.405 1.00 96.06 443 ASN A N 1
ATOM 3471 C CA . ASN A 1 443 ? -3.990 -24.669 2.640 1.00 96.06 443 ASN A CA 1
ATOM 3472 C C . ASN A 1 443 ? -3.651 -24.576 1.148 1.00 96.06 443 ASN A C 1
ATOM 3474 O O . ASN A 1 443 ? -3.755 -25.567 0.425 1.00 96.06 443 ASN A O 1
ATOM 3478 N N . ALA A 1 444 ? -3.215 -23.411 0.668 1.00 95.69 444 ALA A N 1
ATOM 3479 C CA . ALA A 1 444 ? -2.803 -23.246 -0.716 1.00 95.69 444 ALA A CA 1
ATOM 3480 C C . ALA A 1 444 ? -1.397 -23.790 -1.015 1.00 95.69 444 ALA A C 1
ATOM 3482 O O . ALA A 1 444 ? -1.016 -23.826 -2.189 1.00 95.69 444 ALA A O 1
ATOM 3483 N N . ALA A 1 445 ? -0.654 -24.219 0.011 1.00 95.50 445 ALA A N 1
ATOM 3484 C CA . ALA A 1 445 ? 0.693 -24.752 -0.121 1.00 95.50 445 ALA A CA 1
ATOM 3485 C C . ALA A 1 445 ? 0.759 -25.982 -1.044 1.00 95.50 445 ALA A C 1
ATOM 3487 O O . ALA A 1 445 ? -0.091 -26.870 -1.001 1.00 95.50 445 ALA A O 1
ATOM 3488 N N . GLN A 1 446 ? 1.823 -26.070 -1.840 1.00 94.50 446 GLN A N 1
ATOM 3489 C CA . GLN A 1 446 ? 2.137 -27.226 -2.679 1.00 94.50 446 GLN A CA 1
ATOM 3490 C C . GLN A 1 446 ? 3.595 -27.620 -2.467 1.00 94.50 446 GLN A C 1
ATOM 3492 O O . GLN A 1 446 ? 4.467 -26.757 -2.412 1.00 94.50 446 GLN A O 1
ATOM 3497 N N . ASN A 1 447 ? 3.872 -28.921 -2.336 1.00 90.06 447 ASN A N 1
ATOM 3498 C CA . ASN A 1 447 ? 5.228 -29.439 -2.108 1.00 90.06 447 ASN A CA 1
ATOM 3499 C C . ASN A 1 447 ? 5.960 -28.727 -0.945 1.00 90.06 447 ASN A C 1
ATOM 3501 O O . ASN A 1 447 ? 7.128 -28.364 -1.071 1.00 90.06 447 ASN A O 1
ATOM 3505 N N . ASN A 1 448 ? 5.258 -28.499 0.176 1.00 87.62 448 ASN A N 1
ATOM 3506 C CA . ASN A 1 448 ? 5.750 -27.753 1.349 1.00 87.62 448 ASN A CA 1
ATOM 3507 C C . ASN A 1 448 ? 6.226 -26.325 1.040 1.00 87.62 448 ASN A C 1
ATOM 3509 O O . ASN A 1 448 ? 7.180 -25.826 1.643 1.00 87.62 448 ASN A O 1
ATOM 3513 N N . ARG A 1 449 ? 5.564 -25.670 0.086 1.00 92.88 449 ARG A N 1
ATOM 3514 C CA . ARG A 1 449 ? 5.864 -24.301 -0.309 1.00 92.88 449 ARG A CA 1
ATOM 3515 C C . ARG A 1 449 ? 4.583 -23.499 -0.427 1.00 92.88 449 ARG A C 1
ATOM 3517 O O . ARG A 1 449 ? 3.634 -23.969 -1.047 1.00 92.88 449 ARG A O 1
ATOM 3524 N N . LEU A 1 450 ? 4.552 -22.310 0.166 1.00 96.62 450 LEU A N 1
ATOM 3525 C CA . LEU A 1 450 ? 3.441 -21.376 -0.017 1.00 96.62 450 LEU A CA 1
ATOM 3526 C C . LEU A 1 450 ? 3.508 -20.735 -1.418 1.00 96.62 450 LEU A C 1
ATOM 3528 O O . LEU A 1 450 ? 4.607 -20.618 -1.979 1.00 96.62 450 LEU A O 1
ATOM 3532 N N . PRO A 1 451 ? 2.366 -20.339 -2.002 1.00 96.19 451 PRO A N 1
ATOM 3533 C CA . PRO A 1 451 ? 2.347 -19.377 -3.097 1.00 96.19 451 PRO A CA 1
ATOM 3534 C C . PRO A 1 451 ? 2.616 -17.963 -2.561 1.00 96.19 451 PRO A C 1
ATOM 3536 O O . PRO A 1 451 ? 2.336 -17.678 -1.398 1.00 96.19 451 PRO A O 1
ATOM 3539 N N . HIS A 1 452 ? 3.140 -17.079 -3.404 1.00 95.94 452 HIS A N 1
ATOM 3540 C CA . HIS A 1 452 ? 3.257 -15.653 -3.087 1.00 95.94 452 HIS A CA 1
ATOM 3541 C C . HIS A 1 452 ? 1.944 -14.905 -3.375 1.00 95.94 452 HIS A C 1
ATOM 3543 O O . HIS A 1 452 ? 1.468 -14.148 -2.538 1.00 95.94 452 HIS A O 1
ATOM 3549 N N . SER A 1 453 ? 1.332 -15.172 -4.536 1.00 95.12 453 SER A N 1
ATOM 3550 C CA . SER A 1 453 ? 0.101 -14.524 -5.020 1.00 95.12 453 SER A CA 1
ATOM 3551 C C . SER A 1 453 ? -0.946 -15.567 -5.407 1.00 95.12 453 SER A C 1
ATOM 3553 O O . SER A 1 453 ? -0.606 -16.638 -5.927 1.00 95.12 453 SER A O 1
ATOM 3555 N N . MET A 1 454 ? -2.221 -15.267 -5.163 1.00 94.75 454 MET A N 1
ATOM 3556 C CA . MET A 1 454 ? -3.356 -16.107 -5.546 1.00 94.75 454 MET A CA 1
ATOM 3557 C C . MET A 1 454 ? -4.508 -15.271 -6.090 1.00 94.75 454 MET A C 1
ATOM 3559 O O . MET A 1 454 ? -4.870 -14.257 -5.503 1.00 94.75 454 MET A O 1
ATOM 3563 N N . LEU A 1 455 ? -5.125 -15.737 -7.173 1.00 92.06 455 LEU A N 1
ATOM 3564 C CA . LEU A 1 455 ? -6.335 -15.146 -7.737 1.00 92.06 455 LEU A CA 1
ATOM 3565 C C . LEU A 1 455 ? -7.223 -16.249 -8.317 1.00 92.06 455 LEU A C 1
ATOM 3567 O O . LEU A 1 455 ? -6.887 -16.874 -9.330 1.00 92.06 455 LEU A O 1
ATOM 3571 N N . GLY A 1 456 ? -8.351 -16.515 -7.656 1.00 87.69 456 GLY A N 1
ATOM 3572 C CA . GLY A 1 456 ? -9.193 -17.668 -7.960 1.00 87.69 456 GLY A CA 1
ATOM 3573 C C . GLY A 1 456 ? -8.378 -18.968 -7.928 1.00 87.69 456 GLY A C 1
ATOM 3574 O O . GLY A 1 456 ? -7.746 -19.307 -6.929 1.00 87.69 456 GLY A O 1
ATOM 3575 N N . ALA A 1 457 ? -8.353 -19.699 -9.046 1.00 87.88 457 ALA A N 1
ATOM 3576 C CA . ALA A 1 457 ? -7.566 -20.928 -9.172 1.00 87.88 457 ALA A CA 1
ATOM 3577 C C . ALA A 1 457 ? -6.075 -20.694 -9.501 1.00 87.88 457 ALA A C 1
ATOM 3579 O O . ALA A 1 457 ? -5.267 -21.612 -9.329 1.00 87.88 457 ALA A O 1
ATOM 3580 N N . LYS A 1 458 ? -5.695 -19.503 -9.991 1.00 90.19 458 LYS A N 1
ATOM 3581 C CA . LYS A 1 458 ? -4.308 -19.192 -10.368 1.00 90.19 458 LYS A CA 1
ATOM 3582 C C . LYS A 1 458 ? -3.482 -18.929 -9.107 1.00 90.19 458 LYS A C 1
ATOM 3584 O O . LYS A 1 458 ? -3.894 -18.173 -8.231 1.00 90.19 458 LYS A O 1
ATOM 3589 N N . LYS A 1 459 ? -2.304 -19.551 -9.023 1.00 92.50 459 LYS A N 1
ATOM 3590 C CA . LYS A 1 459 ? -1.366 -19.410 -7.901 1.00 92.50 459 LYS A CA 1
ATOM 3591 C C . LYS A 1 459 ? 0.037 -19.177 -8.433 1.00 92.50 459 LYS A C 1
ATOM 3593 O O . LYS A 1 459 ? 0.524 -19.969 -9.241 1.00 92.50 459 LYS A O 1
ATOM 3598 N N . LEU A 1 460 ? 0.692 -18.129 -7.952 1.00 91.75 460 LEU A N 1
ATOM 3599 C CA . LEU A 1 460 ? 2.075 -17.832 -8.282 1.00 91.75 460 LEU A CA 1
ATOM 3600 C C . LEU A 1 460 ? 2.995 -18.425 -7.219 1.00 91.75 460 LEU A C 1
ATOM 3602 O O . LEU A 1 460 ? 2.992 -18.005 -6.062 1.00 91.75 460 LEU A O 1
ATOM 3606 N N . PHE A 1 461 ? 3.810 -19.387 -7.636 1.00 92.44 461 PHE A N 1
ATOM 3607 C CA . PHE A 1 461 ? 4.890 -19.935 -6.830 1.00 92.44 461 PHE A CA 1
ATOM 3608 C C . PHE A 1 461 ? 6.246 -19.428 -7.336 1.00 92.44 461 PHE A C 1
ATOM 3610 O O . PHE A 1 461 ? 6.412 -19.200 -8.536 1.00 92.44 461 PHE A O 1
ATOM 3617 N N . PRO A 1 462 ? 7.258 -19.368 -6.462 1.00 92.62 462 PRO A N 1
ATOM 3618 C CA . PRO A 1 462 ? 7.181 -19.669 -5.035 1.00 92.62 462 PRO A CA 1
ATOM 3619 C C . PRO A 1 462 ? 6.921 -18.456 -4.135 1.00 92.62 462 PRO A C 1
ATOM 3621 O O . PRO A 1 462 ? 7.194 -17.331 -4.532 1.00 92.62 462 PRO A O 1
ATOM 3624 N N . ALA A 1 463 ? 6.525 -18.715 -2.885 1.00 93.88 463 ALA A N 1
ATOM 3625 C CA . ALA A 1 463 ? 6.620 -17.740 -1.803 1.00 93.88 463 ALA A CA 1
ATOM 3626 C C . ALA A 1 463 ? 8.057 -17.236 -1.580 1.00 93.88 463 ALA A C 1
ATOM 3628 O O . ALA A 1 463 ? 9.044 -17.970 -1.751 1.00 93.88 463 ALA A O 1
ATOM 3629 N N . LEU A 1 464 ? 8.128 -15.978 -1.164 1.00 93.56 464 LEU A N 1
ATOM 3630 C CA . LEU A 1 464 ? 9.295 -15.203 -0.776 1.00 93.56 464 LEU A CA 1
ATOM 3631 C C . LEU A 1 464 ? 9.570 -15.332 0.726 1.00 93.56 464 LEU A C 1
ATOM 3633 O O . LEU A 1 464 ? 8.765 -15.851 1.499 1.00 93.56 464 LEU A O 1
ATOM 3637 N N . SER A 1 465 ? 10.712 -14.814 1.182 1.00 93.88 465 SER A N 1
ATOM 3638 C CA . SER A 1 465 ? 11.010 -14.816 2.619 1.00 93.88 465 SER A CA 1
ATOM 3639 C C . SER A 1 465 ? 10.068 -13.925 3.439 1.00 93.88 465 SER A C 1
ATOM 3641 O O . SER A 1 465 ? 9.814 -14.241 4.605 1.00 93.88 465 SER A O 1
ATOM 3643 N N . SER A 1 466 ? 9.516 -12.861 2.840 1.00 94.44 466 SER A N 1
ATOM 3644 C CA . SER A 1 466 ? 8.506 -11.996 3.465 1.00 94.44 466 SER A CA 1
ATOM 3645 C C . SER A 1 466 ? 7.215 -12.753 3.773 1.00 94.44 466 SER A C 1
ATOM 3647 O O . SER A 1 466 ? 6.679 -12.592 4.867 1.00 94.44 466 SER A O 1
ATOM 3649 N N . ASP A 1 467 ? 6.777 -13.627 2.864 1.00 97.81 467 ASP A N 1
ATOM 3650 C CA . ASP A 1 467 ? 5.573 -14.452 3.009 1.00 97.81 467 ASP A CA 1
ATOM 3651 C C . ASP A 1 467 ? 5.657 -15.340 4.248 1.00 97.81 467 ASP A C 1
ATOM 3653 O O . ASP A 1 467 ? 4.777 -15.319 5.108 1.00 97.81 467 ASP A O 1
ATOM 3657 N N . TYR A 1 468 ? 6.762 -16.077 4.388 1.00 97.81 468 TYR A N 1
ATOM 3658 C CA . TYR A 1 468 ? 6.964 -16.936 5.552 1.00 97.81 468 TYR A CA 1
ATOM 3659 C C . TYR A 1 468 ? 7.086 -16.134 6.843 1.00 97.81 468 TYR A C 1
ATOM 3661 O O . TYR A 1 468 ? 6.546 -16.549 7.865 1.00 97.81 468 TYR A O 1
ATOM 3669 N N . ALA A 1 469 ? 7.776 -14.991 6.822 1.00 96.62 469 ALA A N 1
ATOM 3670 C CA . ALA A 1 469 ? 7.920 -14.154 8.008 1.00 96.62 469 ALA A CA 1
ATOM 3671 C C . ALA A 1 469 ? 6.568 -13.582 8.469 1.00 96.62 469 ALA A C 1
ATOM 3673 O O . ALA A 1 469 ? 6.242 -13.652 9.654 1.00 96.62 469 ALA A O 1
ATOM 3674 N N . ALA A 1 470 ? 5.757 -13.077 7.538 1.00 98.31 470 ALA A N 1
ATOM 3675 C CA . ALA A 1 470 ? 4.431 -12.553 7.832 1.00 98.31 470 ALA A CA 1
ATOM 3676 C C . ALA A 1 470 ? 3.474 -13.655 8.311 1.00 98.31 470 ALA A C 1
ATOM 3678 O O . ALA A 1 470 ? 2.813 -13.478 9.330 1.00 98.31 470 ALA A O 1
ATOM 3679 N N . MET A 1 471 ? 3.457 -14.819 7.653 1.00 98.69 471 MET A N 1
ATOM 3680 C CA . MET A 1 471 ? 2.619 -15.954 8.065 1.00 98.69 471 MET A CA 1
ATOM 3681 C C . MET A 1 471 ? 3.062 -16.582 9.392 1.00 98.69 471 MET A C 1
ATOM 3683 O O . MET A 1 471 ? 2.229 -17.094 10.138 1.00 98.69 471 MET A O 1
ATOM 3687 N N . THR A 1 472 ? 4.353 -16.512 9.729 1.00 98.69 472 THR A N 1
ATOM 3688 C CA . THR A 1 472 ? 4.849 -16.901 11.060 1.00 98.69 472 THR A CA 1
ATOM 3689 C C . THR A 1 472 ? 4.283 -15.972 12.134 1.00 98.69 472 THR A C 1
ATOM 3691 O O . THR A 1 472 ? 3.734 -16.454 13.121 1.00 98.69 472 THR A O 1
ATOM 3694 N N . ASN A 1 473 ? 4.359 -14.653 11.926 1.00 98.31 473 ASN A N 1
ATOM 3695 C CA . ASN A 1 473 ? 3.798 -13.676 12.867 1.00 98.31 473 ASN A CA 1
ATOM 3696 C C . ASN A 1 473 ? 2.273 -13.813 12.982 1.00 98.31 473 ASN A C 1
ATOM 3698 O O . ASN A 1 473 ? 1.735 -13.752 14.081 1.00 98.31 473 ASN A O 1
ATOM 3702 N N . ALA A 1 474 ? 1.581 -14.059 11.867 1.00 98.81 474 ALA A N 1
ATOM 3703 C CA . ALA A 1 474 ? 0.145 -14.323 11.844 1.00 98.81 474 ALA A CA 1
ATOM 3704 C C . ALA A 1 474 ? -0.236 -15.530 12.713 1.00 98.81 474 ALA A C 1
ATOM 3706 O O . ALA A 1 474 ? -1.164 -15.452 13.514 1.00 98.81 474 ALA A O 1
ATOM 3707 N N . ALA A 1 475 ? 0.513 -16.630 12.597 1.00 98.88 475 ALA A N 1
ATOM 3708 C CA . ALA A 1 475 ? 0.295 -17.821 13.408 1.00 98.88 475 ALA A CA 1
ATOM 3709 C C . ALA A 1 475 ? 0.536 -17.543 14.905 1.00 98.88 475 ALA A C 1
ATOM 3711 O O . ALA A 1 475 ? -0.265 -17.938 15.746 1.00 98.88 475 ALA A O 1
ATOM 3712 N N . ILE A 1 476 ? 1.596 -16.807 15.253 1.00 98.75 476 ILE A N 1
ATOM 3713 C CA . ILE A 1 476 ? 1.861 -16.417 16.648 1.00 98.75 476 ILE A CA 1
ATOM 3714 C C . ILE A 1 476 ? 0.718 -15.550 17.197 1.00 98.75 476 ILE A C 1
ATOM 3716 O O . ILE A 1 476 ? 0.222 -15.824 18.288 1.00 98.75 476 ILE A O 1
ATOM 3720 N N . ALA A 1 477 ? 0.249 -14.563 16.430 1.00 98.75 477 ALA A N 1
ATOM 3721 C CA . ALA A 1 477 ? -0.862 -13.701 16.828 1.00 98.75 477 ALA A CA 1
ATOM 3722 C C . ALA A 1 477 ? -2.176 -14.483 17.023 1.00 98.75 477 ALA A C 1
ATOM 3724 O O . ALA A 1 477 ? -2.920 -14.216 17.966 1.00 98.75 477 ALA A O 1
ATOM 3725 N N . LEU A 1 478 ? -2.448 -15.487 16.181 1.00 98.88 478 LEU A N 1
ATOM 3726 C CA . LEU A 1 478 ? -3.605 -16.374 16.334 1.00 98.88 478 LEU A CA 1
ATOM 3727 C C . LEU A 1 478 ? -3.492 -17.278 17.563 1.00 98.88 478 LEU A C 1
ATOM 3729 O O . LEU A 1 478 ? -4.462 -17.398 18.309 1.00 98.88 478 LEU A O 1
ATOM 3733 N N . PHE A 1 479 ? -2.318 -17.858 17.834 1.00 98.75 479 PHE A N 1
ATOM 3734 C CA . PHE A 1 479 ? -2.077 -18.587 19.085 1.00 98.75 479 PHE A CA 1
ATOM 3735 C C . PHE A 1 479 ? -2.341 -17.693 20.299 1.00 98.75 479 PHE A C 1
ATOM 3737 O O . PHE A 1 479 ? -3.014 -18.089 21.243 1.00 98.75 479 PHE A O 1
ATOM 3744 N N . GLU A 1 480 ? -1.840 -16.465 20.259 1.00 98.38 480 GLU A N 1
ATOM 3745 C CA . GLU A 1 480 ? -2.018 -15.483 21.319 1.00 98.38 480 GLU A CA 1
ATOM 3746 C C . GLU A 1 480 ? -3.480 -15.069 21.549 1.00 98.38 480 GLU A C 1
ATOM 3748 O O . GLU A 1 480 ? -3.836 -14.718 22.677 1.00 98.38 480 GLU A O 1
ATOM 3753 N N . ALA A 1 481 ? -4.305 -15.083 20.500 1.00 98.44 481 ALA A N 1
ATOM 3754 C CA . ALA A 1 481 ? -5.725 -14.746 20.557 1.00 98.44 481 ALA A CA 1
ATOM 3755 C C . ALA A 1 481 ? -6.620 -15.927 20.970 1.00 98.44 481 ALA A C 1
ATOM 3757 O O . ALA A 1 481 ? -7.645 -15.709 21.612 1.00 98.44 481 ALA A O 1
ATOM 3758 N N . THR A 1 482 ? -6.240 -17.159 20.622 1.00 98.31 482 THR A N 1
ATOM 3759 C CA . THR A 1 482 ? -7.102 -18.354 20.747 1.00 98.31 482 THR A CA 1
ATOM 3760 C C . THR A 1 482 ? -6.625 -19.360 21.795 1.00 98.31 482 THR A C 1
ATOM 3762 O O . THR A 1 482 ? -7.422 -20.127 22.329 1.00 98.31 482 THR A O 1
ATOM 3765 N N . GLY A 1 483 ? -5.324 -19.383 22.092 1.00 97.88 483 GLY A N 1
ATOM 3766 C CA . GLY A 1 483 ? -4.673 -20.428 22.879 1.00 97.88 483 GLY A CA 1
ATOM 3767 C C . GLY A 1 483 ? -4.437 -21.745 22.126 1.00 97.88 483 GLY A C 1
ATOM 3768 O O . GLY A 1 483 ? -3.922 -22.686 22.734 1.00 97.88 483 GLY A O 1
ATOM 3769 N N . ASP A 1 484 ? -4.771 -21.846 20.833 1.00 98.25 484 ASP A N 1
ATOM 3770 C CA . ASP A 1 484 ? -4.608 -23.088 20.067 1.00 98.25 484 ASP A CA 1
ATOM 3771 C C . ASP A 1 484 ? -3.144 -23.323 19.655 1.00 98.25 484 ASP A C 1
ATOM 3773 O O . ASP A 1 484 ? -2.573 -22.635 18.801 1.00 98.25 484 ASP A O 1
ATOM 3777 N N . SER A 1 485 ? -2.527 -24.346 20.250 1.00 97.75 485 SER A N 1
ATOM 3778 C CA . SER A 1 485 ? -1.133 -24.721 20.002 1.00 97.75 485 SER A CA 1
ATOM 3779 C C . SER A 1 485 ? -0.827 -25.113 18.552 1.00 97.75 485 SER A C 1
ATOM 3781 O O . SER A 1 485 ? 0.340 -25.051 18.162 1.00 97.75 485 SER A O 1
ATOM 3783 N N . GLN A 1 486 ? -1.827 -25.471 17.737 1.00 98.19 486 GLN A N 1
ATOM 3784 C CA . GLN A 1 486 ? -1.616 -25.796 16.321 1.00 98.19 486 GLN A CA 1
ATOM 3785 C C . GLN A 1 486 ? -0.981 -24.633 15.550 1.00 98.19 486 GLN A C 1
ATOM 3787 O O . GLN A 1 486 ? -0.165 -24.848 14.649 1.00 98.19 486 GLN A O 1
ATOM 3792 N N . TYR A 1 487 ? -1.291 -23.392 15.929 1.00 98.62 487 TYR A N 1
ATOM 3793 C CA . TYR A 1 487 ? -0.678 -22.223 15.311 1.00 98.62 487 TYR A CA 1
ATOM 3794 C C . TYR A 1 487 ? 0.813 -22.089 15.659 1.00 98.62 487 TYR A C 1
ATOM 3796 O O . TYR A 1 487 ? 1.606 -21.698 14.804 1.00 98.62 487 TYR A O 1
ATOM 3804 N N . VAL A 1 488 ? 1.243 -22.493 16.860 1.00 98.19 488 VAL A N 1
ATOM 3805 C CA . VAL A 1 488 ? 2.675 -22.529 17.223 1.00 98.19 488 VAL A CA 1
ATOM 3806 C C . VAL A 1 488 ? 3.420 -23.563 16.382 1.00 98.19 488 VAL A C 1
ATOM 3808 O O . VAL A 1 488 ? 4.503 -23.277 15.865 1.00 98.19 488 VAL A O 1
ATOM 3811 N N . ASP A 1 489 ? 2.827 -24.742 16.192 1.00 97.81 489 ASP A N 1
ATOM 3812 C CA . ASP A 1 489 ? 3.403 -25.780 15.335 1.00 97.81 489 ASP A CA 1
ATOM 3813 C C . ASP A 1 489 ? 3.517 -25.288 13.885 1.00 97.81 489 ASP A C 1
ATOM 3815 O O . ASP A 1 489 ? 4.542 -25.487 13.224 1.00 97.81 489 ASP A O 1
ATOM 3819 N N . ARG A 1 490 ? 2.498 -24.570 13.397 1.00 97.75 490 ARG A N 1
ATOM 3820 C CA . ARG A 1 490 ? 2.499 -23.983 12.054 1.00 97.75 490 ARG A CA 1
ATOM 3821 C C . ARG A 1 490 ? 3.546 -22.877 11.898 1.00 97.75 490 ARG A C 1
ATOM 3823 O O . ARG A 1 490 ? 4.236 -22.847 10.879 1.00 97.75 490 ARG A O 1
ATOM 3830 N N . ALA A 1 491 ? 3.729 -22.030 12.910 1.00 98.31 491 ALA A N 1
ATOM 3831 C CA . ALA A 1 491 ? 4.804 -21.038 12.952 1.00 98.31 491 ALA A CA 1
ATOM 3832 C C . ALA A 1 491 ? 6.187 -21.708 12.850 1.00 98.31 491 ALA A C 1
ATOM 3834 O O . ALA A 1 491 ? 7.028 -21.282 12.057 1.00 98.31 491 ALA A O 1
ATOM 3835 N N . GLY A 1 492 ? 6.404 -22.802 13.592 1.00 97.62 492 GLY A N 1
ATOM 3836 C CA . GLY A 1 492 ? 7.626 -23.606 13.507 1.00 97.62 492 GLY A CA 1
ATOM 3837 C C . GLY A 1 492 ? 7.885 -24.133 12.092 1.00 97.62 492 GLY A C 1
ATOM 3838 O O . GLY A 1 492 ? 8.977 -23.947 11.555 1.00 97.62 492 GLY A O 1
ATOM 3839 N N . GLN A 1 493 ? 6.859 -24.696 11.447 1.00 96.88 493 GLN A N 1
ATOM 3840 C CA . GLN A 1 493 ? 6.946 -25.187 10.064 1.00 96.88 493 GLN A CA 1
ATOM 3841 C C . GLN A 1 493 ? 7.300 -24.075 9.065 1.00 96.88 493 GLN A C 1
ATOM 3843 O O . GLN A 1 493 ? 8.119 -24.289 8.171 1.00 96.88 493 GLN A O 1
ATOM 3848 N N . PHE A 1 494 ? 6.721 -22.878 9.203 1.00 97.38 494 PHE A N 1
ATOM 3849 C CA . PHE A 1 494 ? 7.048 -21.749 8.327 1.00 97.38 494 PHE A CA 1
ATOM 3850 C C . PHE A 1 494 ? 8.482 -21.251 8.523 1.00 97.38 494 PHE A C 1
ATOM 3852 O O . PHE A 1 494 ? 9.151 -20.939 7.538 1.00 97.38 494 PHE A O 1
ATOM 3859 N N . ILE A 1 495 ? 8.999 -21.236 9.756 1.00 95.75 495 ILE A N 1
ATOM 3860 C CA . ILE A 1 495 ? 10.406 -20.904 10.028 1.00 95.75 495 ILE A CA 1
ATOM 3861 C C . ILE A 1 495 ? 11.344 -21.940 9.398 1.00 95.75 495 ILE A C 1
ATOM 3863 O O . ILE A 1 495 ? 12.359 -21.567 8.806 1.00 95.75 495 ILE A O 1
ATOM 3867 N N . GLU A 1 496 ? 11.016 -23.229 9.496 1.00 94.94 496 GLU A N 1
ATOM 3868 C CA . GLU A 1 496 ? 11.791 -24.298 8.859 1.00 94.94 496 GLU A CA 1
ATOM 3869 C C . GLU A 1 496 ? 11.800 -24.157 7.332 1.00 94.94 496 GLU A C 1
ATOM 3871 O O . GLU A 1 496 ? 12.860 -24.263 6.715 1.00 94.94 496 GLU A O 1
ATOM 3876 N N . GLN A 1 497 ? 10.653 -23.853 6.718 1.00 94.31 497 GLN A N 1
ATOM 3877 C CA . GLN A 1 497 ? 10.542 -23.609 5.275 1.00 94.31 497 GLN A CA 1
ATOM 3878 C C . GLN A 1 497 ? 11.327 -22.361 4.851 1.00 94.31 497 GLN A C 1
ATOM 3880 O O . GLN A 1 497 ? 12.078 -22.406 3.874 1.00 94.31 497 GLN A O 1
ATOM 3885 N N . LEU A 1 498 ? 11.225 -21.273 5.615 1.00 93.00 498 LEU A N 1
ATOM 3886 C CA . LEU A 1 498 ? 12.015 -20.063 5.414 1.00 93.00 498 LEU A CA 1
ATOM 3887 C C . LEU A 1 498 ? 13.520 -20.372 5.441 1.00 93.00 498 LEU A C 1
ATOM 3889 O O . LEU A 1 498 ? 14.256 -19.978 4.533 1.00 93.00 498 LEU A O 1
ATOM 3893 N N . ASP A 1 499 ? 13.986 -21.098 6.459 1.00 91.00 499 ASP A N 1
ATOM 3894 C CA . ASP A 1 499 ? 15.393 -21.476 6.595 1.00 91.00 499 ASP A CA 1
ATOM 3895 C C . ASP A 1 499 ? 15.836 -22.439 5.484 1.00 91.00 499 ASP A C 1
ATOM 3897 O O . ASP A 1 499 ? 16.945 -22.315 4.966 1.00 91.00 499 ASP A O 1
ATOM 3901 N N . HIS A 1 500 ? 14.983 -23.374 5.075 1.00 90.94 500 HIS A N 1
ATOM 3902 C CA . HIS A 1 500 ? 15.293 -24.322 4.012 1.00 90.94 500 HIS A CA 1
ATOM 3903 C C . HIS A 1 500 ? 15.491 -23.617 2.658 1.00 90.94 500 HIS A C 1
ATOM 3905 O O . HIS A 1 500 ? 16.528 -23.793 2.005 1.00 90.94 500 HIS A O 1
ATOM 3911 N N . TRP A 1 501 ? 14.536 -22.775 2.255 1.00 88.81 501 TRP A N 1
ATOM 3912 C CA . TRP A 1 501 ? 14.502 -22.180 0.915 1.00 88.81 501 TRP A CA 1
ATOM 3913 C C . TRP A 1 501 ? 15.370 -20.923 0.768 1.00 88.81 501 TRP A C 1
ATOM 3915 O O . TRP A 1 501 ? 15.980 -20.722 -0.287 1.00 88.81 501 TRP A O 1
ATOM 3925 N N . HIS A 1 502 ? 15.462 -20.096 1.814 1.00 87.94 502 HIS A N 1
ATOM 3926 C CA . HIS A 1 502 ? 16.014 -18.740 1.704 1.00 87.94 502 HIS A CA 1
ATOM 3927 C C . HIS A 1 502 ? 17.342 -18.537 2.428 1.00 87.94 502 HIS A C 1
ATOM 3929 O O . HIS A 1 502 ? 18.005 -17.531 2.176 1.00 87.94 502 HIS A O 1
ATOM 3935 N N . ARG A 1 503 ? 17.757 -19.449 3.316 1.00 84.81 503 ARG A N 1
ATOM 3936 C CA . ARG A 1 503 ? 18.996 -19.269 4.081 1.00 84.81 503 ARG A CA 1
ATOM 3937 C C . ARG A 1 503 ? 20.233 -19.502 3.218 1.00 84.81 503 ARG A C 1
ATOM 3939 O O . ARG A 1 503 ? 20.371 -20.578 2.655 1.00 84.81 503 ARG A O 1
ATOM 3946 N N . ASP A 1 504 ? 21.159 -18.557 3.142 1.00 77.12 504 ASP A N 1
ATOM 3947 C CA . ASP A 1 504 ? 22.433 -18.752 2.440 1.00 77.12 504 ASP A CA 1
ATOM 3948 C C . ASP A 1 504 ? 23.484 -19.491 3.303 1.00 77.12 504 ASP A C 1
ATOM 3950 O O . ASP A 1 504 ? 23.246 -19.842 4.465 1.00 77.12 504 ASP A O 1
ATOM 3954 N N . GLY A 1 505 ? 24.662 -19.761 2.724 1.00 71.19 505 GLY A N 1
ATOM 3955 C CA . GLY A 1 505 ? 25.781 -20.403 3.430 1.00 71.19 505 GLY A CA 1
ATOM 3956 C C . GLY A 1 505 ? 26.346 -19.570 4.589 1.00 71.19 505 GLY A C 1
ATOM 3957 O O . GLY A 1 505 ? 26.953 -20.123 5.507 1.00 71.19 505 GLY A O 1
ATOM 3958 N N . GLU A 1 506 ? 26.092 -18.261 4.597 1.00 68.12 506 GLU A N 1
ATOM 3959 C CA . GLU A 1 506 ? 26.500 -17.329 5.650 1.00 68.12 506 GLU A CA 1
ATOM 3960 C C . GLU A 1 506 ? 25.438 -17.145 6.743 1.00 68.12 506 GLU A C 1
ATOM 3962 O O . GLU A 1 506 ? 25.693 -16.471 7.744 1.00 68.12 506 GLU A O 1
ATOM 3967 N N . LYS A 1 507 ? 24.301 -17.844 6.613 1.00 70.88 507 LYS A N 1
ATOM 3968 C CA . LYS A 1 507 ? 23.120 -17.806 7.485 1.00 70.88 507 LYS A CA 1
ATOM 3969 C C . LYS A 1 507 ? 22.246 -16.551 7.329 1.00 70.88 507 LYS A C 1
ATOM 3971 O O . LYS A 1 507 ? 21.347 -16.386 8.157 1.00 70.88 507 LYS A O 1
ATOM 3976 N N . ASN A 1 508 ? 22.440 -15.732 6.295 1.00 68.12 508 ASN A N 1
ATOM 3977 C CA . ASN A 1 508 ? 21.483 -14.688 5.915 1.00 68.12 508 ASN A CA 1
ATOM 3978 C C . ASN A 1 508 ? 20.269 -15.315 5.231 1.00 68.12 508 ASN A C 1
ATOM 3980 O O . ASN A 1 508 ? 20.283 -16.501 4.910 1.00 68.12 508 ASN A O 1
ATOM 3984 N N . ARG A 1 509 ? 19.207 -14.533 5.013 1.00 75.25 509 ARG A N 1
ATOM 3985 C CA . ARG A 1 509 ? 18.017 -14.985 4.284 1.00 75.25 509 ARG A CA 1
ATOM 3986 C C . ARG A 1 509 ? 17.731 -14.072 3.108 1.00 75.25 509 ARG A C 1
ATOM 3988 O O . ARG A 1 509 ? 17.530 -12.876 3.293 1.00 75.25 509 ARG A O 1
ATOM 3995 N N . LEU A 1 510 ? 17.715 -14.653 1.917 1.00 78.38 510 LEU A N 1
ATOM 3996 C CA . LEU A 1 510 ? 17.470 -13.952 0.664 1.00 78.38 510 LEU A CA 1
ATOM 3997 C C . LEU A 1 510 ? 15.966 -13.722 0.459 1.00 78.38 510 LEU A C 1
ATOM 3999 O O . LEU A 1 510 ? 15.142 -14.515 0.918 1.00 78.38 510 LEU A O 1
ATOM 4003 N N . LEU A 1 511 ? 15.595 -12.637 -0.228 1.00 77.50 511 LEU A N 1
ATOM 4004 C CA . LEU A 1 511 ? 14.188 -12.358 -0.541 1.00 77.50 511 LEU A CA 1
ATOM 4005 C C . LEU A 1 511 ? 13.594 -13.453 -1.438 1.00 77.50 511 LEU A C 1
ATOM 4007 O O . LEU A 1 511 ? 12.594 -14.077 -1.090 1.00 77.50 511 LEU A O 1
ATOM 4011 N N . SER A 1 512 ? 14.268 -13.730 -2.552 1.00 78.69 512 SER A N 1
ATOM 4012 C CA . SER A 1 512 ? 13.981 -14.851 -3.445 1.00 78.69 512 SER A CA 1
ATOM 4013 C C . SER A 1 512 ? 14.806 -16.085 -3.071 1.00 78.69 512 SER A C 1
ATOM 4015 O O . SER A 1 512 ? 15.766 -16.006 -2.303 1.00 78.69 512 SER A O 1
ATOM 4017 N N . ASP A 1 513 ? 14.403 -17.255 -3.562 1.00 65.81 513 ASP A N 1
ATOM 4018 C CA . ASP A 1 513 ? 15.091 -18.502 -3.242 1.00 65.81 513 ASP A CA 1
ATOM 4019 C C . ASP A 1 513 ? 16.471 -18.630 -3.902 1.00 65.81 513 ASP A C 1
ATOM 4021 O O . ASP A 1 513 ? 16.802 -17.988 -4.903 1.00 65.81 513 ASP A O 1
ATOM 4025 N N . ARG A 1 514 ? 17.294 -19.524 -3.344 1.00 54.66 514 ARG A N 1
ATOM 4026 C CA . ARG A 1 514 ? 18.645 -19.804 -3.860 1.00 54.66 514 ARG A CA 1
ATOM 4027 C C . ARG A 1 514 ? 18.645 -20.314 -5.307 1.00 54.66 514 ARG A C 1
ATOM 4029 O O . ARG A 1 514 ? 19.574 -20.039 -6.065 1.00 54.66 514 ARG A O 1
ATOM 4036 N N . ILE A 1 515 ? 17.603 -21.045 -5.710 1.00 45.38 515 ILE A N 1
ATOM 4037 C CA . ILE A 1 515 ? 17.488 -21.632 -7.056 1.00 45.38 515 ILE A CA 1
ATOM 4038 C C . ILE A 1 515 ? 17.247 -20.535 -8.107 1.00 45.38 515 ILE A C 1
ATOM 4040 O O . ILE A 1 515 ? 17.825 -20.584 -9.197 1.00 45.38 515 ILE A O 1
ATOM 4044 N N . GLY A 1 516 ? 16.464 -19.508 -7.768 1.00 43.53 516 GLY A N 1
ATOM 4045 C CA . GLY A 1 516 ? 16.224 -18.337 -8.602 1.00 43.53 516 GLY A CA 1
ATOM 4046 C C . GLY A 1 516 ? 17.469 -17.481 -8.835 1.00 43.53 516 GLY A C 1
ATOM 4047 O O . GLY A 1 516 ? 17.561 -16.851 -9.885 1.00 43.53 516 GLY A O 1
ATOM 4048 N N . GLN A 1 517 ? 18.444 -17.494 -7.918 1.00 41.69 517 GLN A N 1
ATOM 4049 C CA . GLN A 1 517 ? 19.731 -16.808 -8.093 1.00 41.69 517 GLN A CA 1
ATOM 4050 C C . GLN A 1 517 ? 20.770 -17.640 -8.855 1.00 41.69 517 GLN A C 1
ATOM 4052 O O . GLN A 1 517 ? 21.477 -17.085 -9.690 1.00 41.69 517 GLN A O 1
ATOM 4057 N N . HIS A 1 518 ? 20.836 -18.966 -8.678 1.00 29.80 518 HIS A N 1
ATOM 4058 C CA . HIS A 1 518 ? 21.764 -19.793 -9.468 1.00 29.80 518 HIS A CA 1
ATOM 4059 C C . HIS A 1 518 ? 21.430 -19.810 -10.968 1.00 29.80 518 HIS A C 1
ATOM 4061 O O . HIS A 1 518 ? 22.341 -19.835 -11.789 1.00 29.80 518 HIS A O 1
ATOM 4067 N N . ARG A 1 519 ? 20.150 -19.677 -11.352 1.00 33.03 519 ARG A N 1
ATOM 4068 C CA . ARG A 1 519 ? 19.775 -19.403 -12.756 1.00 33.03 519 ARG A CA 1
ATOM 4069 C C . ARG A 1 519 ? 20.120 -17.982 -13.230 1.00 33.03 519 ARG A C 1
ATOM 4071 O O . ARG A 1 519 ? 20.104 -17.743 -14.433 1.00 33.03 519 ARG A O 1
ATOM 4078 N N . ARG A 1 520 ? 20.400 -17.044 -12.317 1.00 43.06 520 ARG A N 1
ATOM 4079 C CA . ARG A 1 520 ? 20.827 -15.665 -12.623 1.00 43.06 520 ARG A CA 1
ATOM 4080 C C . ARG A 1 520 ? 22.354 -15.508 -12.659 1.00 43.06 520 ARG A C 1
ATOM 4082 O O . ARG A 1 520 ? 22.822 -14.602 -13.335 1.00 43.06 520 ARG A O 1
ATOM 4089 N N . ALA A 1 521 ? 23.110 -16.379 -11.986 1.00 27.95 521 ALA A N 1
ATOM 4090 C CA . ALA A 1 521 ? 24.561 -16.243 -11.813 1.00 27.95 521 ALA A CA 1
ATOM 4091 C C . ALA A 1 521 ? 25.431 -17.206 -12.653 1.00 27.95 521 ALA A C 1
ATOM 4093 O O . ALA A 1 521 ? 26.640 -17.002 -12.711 1.00 27.95 521 ALA A O 1
ATOM 4094 N N . ASP A 1 522 ? 24.870 -18.223 -13.322 1.00 28.70 522 ASP A N 1
ATOM 4095 C CA . ASP A 1 522 ? 25.650 -19.141 -14.175 1.00 28.70 522 ASP A CA 1
ATOM 4096 C C . ASP A 1 522 ? 25.036 -19.292 -15.586 1.00 28.70 522 ASP A C 1
ATOM 4098 O O . ASP A 1 522 ? 24.070 -20.040 -15.769 1.00 28.70 522 ASP A O 1
ATOM 4102 N N . PRO A 1 523 ? 25.582 -18.605 -16.610 1.00 36.28 523 PRO A N 1
ATOM 4103 C CA . PRO A 1 523 ? 25.183 -18.790 -18.003 1.00 36.28 523 PRO A CA 1
ATOM 4104 C C . PRO A 1 523 ? 25.881 -19.977 -18.700 1.00 36.28 523 PRO A C 1
ATOM 4106 O O . PRO A 1 523 ? 25.656 -20.192 -19.891 1.00 36.28 523 PRO A O 1
ATOM 4109 N N . HIS A 1 524 ? 26.709 -20.775 -18.011 1.00 32.38 524 HIS A N 1
ATOM 4110 C CA . HIS A 1 524 ? 27.539 -21.811 -18.642 1.00 32.38 524 HIS A CA 1
ATOM 4111 C C . HIS A 1 524 ? 27.162 -23.264 -18.340 1.00 32.38 524 HIS A C 1
ATOM 4113 O O . HIS A 1 524 ? 27.651 -24.159 -19.034 1.00 32.38 524 HIS A O 1
ATOM 4119 N N . GLN A 1 525 ? 26.217 -23.549 -17.443 1.00 31.34 525 GLN A N 1
ATOM 4120 C CA . GLN A 1 525 ? 25.704 -24.919 -17.266 1.00 31.34 525 GLN A CA 1
ATOM 4121 C C . GLN A 1 525 ? 24.494 -25.248 -18.151 1.00 31.34 525 GLN A C 1
ATOM 4123 O O . GLN A 1 525 ? 23.520 -25.872 -17.744 1.00 31.34 525 GLN A O 1
ATOM 4128 N N . GLY A 1 526 ? 24.611 -24.900 -19.431 1.00 29.34 526 GLY A N 1
ATOM 4129 C CA . GLY A 1 526 ? 23.815 -25.446 -20.529 1.00 29.34 526 GLY A CA 1
ATOM 4130 C C . GLY A 1 526 ? 24.507 -26.631 -21.207 1.00 29.34 526 GLY A C 1
ATOM 4131 O O . GLY A 1 526 ? 24.615 -26.658 -22.427 1.00 29.34 526 GLY A O 1
ATOM 4132 N N . ARG A 1 527 ? 25.027 -27.609 -20.453 1.00 25.94 527 ARG A N 1
ATOM 4133 C CA . ARG A 1 527 ? 25.428 -28.915 -21.012 1.00 25.94 527 ARG A CA 1
ATOM 4134 C C . ARG A 1 527 ? 24.948 -30.036 -20.110 1.00 25.94 527 ARG A C 1
ATOM 4136 O O . ARG A 1 527 ? 25.693 -30.605 -19.319 1.00 25.94 527 ARG A O 1
ATOM 4143 N N . CYS A 1 528 ? 23.680 -30.382 -20.288 1.00 24.78 528 CYS A N 1
ATOM 4144 C CA . CYS A 1 528 ? 23.160 -31.675 -19.882 1.00 24.78 528 CYS A CA 1
ATOM 4145 C C . CYS A 1 528 ? 23.947 -32.749 -20.659 1.00 24.78 528 CYS A C 1
ATOM 4147 O O . CYS A 1 528 ? 23.724 -32.950 -21.856 1.00 24.78 528 CYS A O 1
ATOM 4149 N N . ARG A 1 529 ? 24.930 -33.397 -20.016 1.00 24.59 529 ARG A N 1
ATOM 4150 C CA . ARG A 1 529 ? 25.549 -34.612 -20.556 1.00 24.59 529 ARG A CA 1
ATOM 4151 C C . ARG A 1 529 ? 24.461 -35.685 -20.592 1.00 24.59 529 ARG A C 1
ATOM 4153 O O . ARG A 1 529 ? 24.165 -36.305 -19.578 1.00 24.59 529 ARG A O 1
ATOM 4160 N N . ARG A 1 530 ? 23.870 -35.900 -21.769 1.00 24.91 530 ARG A N 1
ATOM 4161 C CA . ARG A 1 530 ? 23.139 -37.132 -22.076 1.00 24.91 530 ARG A CA 1
ATOM 4162 C C . ARG A 1 530 ? 24.142 -38.283 -22.057 1.00 24.91 530 ARG A C 1
ATOM 4164 O O . ARG A 1 530 ? 24.821 -38.529 -23.048 1.00 24.91 530 ARG A O 1
ATOM 4171 N N . SER A 1 531 ? 24.249 -38.979 -20.935 1.00 24.30 531 SER A N 1
ATOM 4172 C CA . SER A 1 531 ? 24.755 -40.348 -20.923 1.00 24.30 531 SER A CA 1
ATOM 4173 C C . SER A 1 531 ? 23.601 -41.261 -21.329 1.00 24.30 531 SER A C 1
ATOM 4175 O O . SER A 1 531 ? 22.709 -41.541 -20.531 1.00 24.30 531 SER A O 1
ATOM 4177 N N . TYR A 1 532 ? 23.594 -41.666 -22.599 1.00 25.52 532 TYR A N 1
ATOM 4178 C CA . TYR A 1 532 ? 22.835 -42.827 -23.042 1.00 25.52 532 TYR A CA 1
ATOM 4179 C C . TYR A 1 532 ? 23.486 -44.070 -22.436 1.00 25.52 532 TYR A C 1
ATOM 4181 O O . TYR A 1 532 ? 24.644 -44.365 -22.724 1.00 25.52 532 TYR A O 1
ATOM 4189 N N . SER A 1 533 ? 22.734 -44.812 -21.635 1.00 23.41 533 SER A N 1
ATOM 4190 C CA . SER A 1 533 ? 23.053 -46.193 -21.290 1.00 23.41 533 SER A CA 1
ATOM 4191 C C . SER A 1 533 ? 21.808 -47.039 -21.534 1.00 23.41 533 SER A C 1
ATOM 4193 O O . SER A 1 533 ? 20.757 -46.842 -20.928 1.00 23.41 533 SER A O 1
ATOM 4195 N N . PHE A 1 534 ? 21.942 -47.939 -22.506 1.00 24.16 534 PHE A N 1
ATOM 4196 C CA . PHE A 1 534 ? 20.973 -48.959 -22.881 1.00 24.16 534 PHE A CA 1
ATOM 4197 C C . PHE A 1 534 ? 20.621 -49.833 -21.671 1.00 24.16 534 PHE A C 1
ATOM 4199 O O . PHE A 1 534 ? 21.503 -50.420 -21.049 1.00 24.16 534 PHE A O 1
ATOM 4206 N N . GLY A 1 535 ? 19.328 -49.944 -21.365 1.00 23.97 535 GLY A N 1
ATOM 4207 C CA . GLY A 1 535 ? 18.800 -50.921 -20.419 1.00 23.97 535 GLY A CA 1
ATOM 4208 C C . GLY A 1 535 ? 18.285 -52.154 -21.156 1.00 23.97 535 GLY A C 1
ATOM 4209 O O . GLY A 1 535 ? 17.221 -52.105 -21.771 1.00 23.97 535 GLY A O 1
ATOM 4210 N N . HIS A 1 536 ? 19.017 -53.263 -21.061 1.00 25.59 536 HIS A N 1
ATOM 4211 C CA . HIS A 1 536 ? 18.456 -54.600 -21.241 1.00 25.59 536 HIS A CA 1
ATOM 4212 C C . HIS A 1 536 ? 17.655 -54.969 -19.981 1.00 25.59 536 HIS A C 1
ATOM 4214 O O . HIS A 1 536 ? 18.186 -54.917 -18.874 1.00 25.59 536 HIS A O 1
ATOM 4220 N N . ARG A 1 537 ? 16.383 -55.353 -20.149 1.00 25.12 537 ARG A N 1
ATOM 4221 C CA . ARG A 1 537 ? 15.643 -56.177 -19.170 1.00 25.12 537 ARG A CA 1
ATOM 4222 C C . ARG A 1 537 ? 16.170 -57.617 -19.231 1.00 25.12 537 ARG A C 1
ATOM 4224 O O . ARG A 1 537 ? 16.600 -58.034 -20.308 1.00 25.12 537 ARG A O 1
ATOM 4231 N N . PRO A 1 538 ? 16.176 -58.351 -18.108 1.00 30.80 538 PRO A N 1
ATOM 4232 C CA . PRO A 1 538 ? 15.013 -59.124 -17.621 1.00 30.80 538 PRO A CA 1
ATOM 4233 C C . PRO A 1 538 ? 14.867 -58.982 -16.087 1.00 30.80 538 PRO A C 1
ATOM 4235 O O . PRO A 1 538 ? 15.644 -58.273 -15.466 1.00 30.80 538 PRO A O 1
ATOM 4238 N N . ASP A 1 539 ? 14.016 -59.667 -15.334 1.00 25.05 539 ASP A N 1
ATOM 4239 C CA . ASP A 1 539 ? 12.641 -60.161 -15.419 1.00 25.05 539 ASP A CA 1
ATOM 4240 C C . ASP A 1 539 ? 12.343 -60.705 -13.993 1.00 25.05 539 ASP A C 1
ATOM 4242 O O . ASP A 1 539 ? 13.265 -61.053 -13.257 1.00 25.05 539 ASP A O 1
ATOM 4246 N N . HIS A 1 540 ? 11.065 -60.800 -13.627 1.00 25.97 540 HIS A N 1
ATOM 4247 C CA . HIS A 1 540 ? 10.498 -61.661 -12.573 1.00 25.97 540 HIS A CA 1
ATOM 4248 C C . HIS A 1 540 ? 10.732 -61.475 -11.040 1.00 25.97 540 HIS A C 1
ATOM 4250 O O . HIS A 1 540 ? 11.819 -61.629 -10.499 1.00 25.97 540 HIS A O 1
ATOM 4256 N N . ARG A 1 541 ? 9.560 -61.438 -10.361 1.00 25.23 541 ARG A N 1
ATOM 4257 C CA . ARG A 1 541 ? 9.137 -62.120 -9.102 1.00 25.23 541 ARG A CA 1
ATOM 4258 C C . ARG A 1 541 ? 9.144 -61.361 -7.758 1.00 25.23 541 ARG A C 1
ATOM 4260 O O . ARG A 1 541 ? 10.143 -61.249 -7.069 1.00 25.23 541 ARG A O 1
ATOM 4267 N N . SER A 1 542 ? 7.920 -60.964 -7.379 1.00 23.75 542 SER A N 1
ATOM 4268 C CA . SER A 1 542 ? 7.179 -61.302 -6.142 1.00 23.75 542 SER A CA 1
ATOM 4269 C C . SER A 1 542 ? 7.933 -61.474 -4.814 1.00 23.75 542 SER A C 1
ATOM 4271 O O . SER A 1 542 ? 8.702 -62.419 -4.675 1.00 23.75 542 SER A O 1
ATOM 4273 N N . LEU A 1 543 ? 7.518 -60.721 -3.785 1.00 25.92 543 LEU A N 1
ATOM 4274 C CA . LEU A 1 543 ? 6.817 -61.212 -2.577 1.00 25.92 543 LEU A CA 1
ATOM 4275 C C . LEU A 1 543 ? 6.528 -60.033 -1.622 1.00 25.92 543 LEU A C 1
ATOM 4277 O O . LEU A 1 543 ? 7.305 -59.088 -1.533 1.00 25.92 543 LEU A O 1
ATOM 4281 N N . GLY A 1 544 ? 5.364 -60.077 -0.970 1.00 21.84 544 GLY A N 1
ATOM 4282 C CA . GLY A 1 544 ? 4.869 -59.062 -0.034 1.00 21.84 544 GLY A CA 1
ATOM 4283 C C . GLY A 1 544 ? 5.358 -59.244 1.421 1.00 21.84 544 GLY A C 1
ATOM 4284 O O . GLY A 1 544 ? 6.440 -59.782 1.633 1.00 21.84 544 GLY A O 1
ATOM 4285 N N . PRO A 1 545 ? 4.609 -58.765 2.436 1.00 35.25 545 PRO A N 1
ATOM 4286 C CA . PRO A 1 545 ? 5.101 -57.735 3.361 1.00 35.25 545 PRO A CA 1
ATOM 4287 C C . PRO A 1 545 ? 5.105 -58.166 4.839 1.00 35.25 545 PRO A C 1
ATOM 4289 O O . PRO A 1 545 ? 4.261 -58.969 5.228 1.00 35.25 545 PRO A O 1
ATOM 4292 N N . THR A 1 546 ? 5.933 -57.568 5.718 1.00 23.00 546 THR A N 1
ATOM 4293 C CA . THR A 1 546 ? 5.611 -57.509 7.168 1.00 23.00 546 THR A CA 1
ATOM 4294 C C . THR A 1 546 ? 6.331 -56.406 7.973 1.00 23.00 546 THR A C 1
ATOM 4296 O O . THR A 1 546 ? 7.494 -56.082 7.766 1.00 23.00 546 THR A O 1
ATOM 4299 N N . VAL A 1 547 ? 5.535 -55.877 8.906 1.00 22.02 547 VAL A N 1
ATOM 4300 C CA . VAL A 1 547 ? 5.644 -54.923 10.032 1.00 22.02 547 VAL A CA 1
ATOM 4301 C C . VAL A 1 547 ? 6.742 -55.219 11.084 1.00 22.02 547 VAL A C 1
ATOM 4303 O O . VAL A 1 547 ? 7.071 -56.380 11.251 1.00 22.02 547 VAL A O 1
ATOM 4306 N N . PHE A 1 548 ? 7.226 -54.197 11.834 1.00 22.61 548 PHE A N 1
ATOM 4307 C CA . PHE A 1 548 ? 7.459 -54.109 13.321 1.00 22.61 548 PHE A CA 1
ATOM 4308 C C . PHE A 1 548 ? 8.310 -52.845 13.650 1.00 22.61 548 PHE A C 1
ATOM 4310 O O . PHE A 1 548 ? 9.356 -52.646 13.052 1.00 22.61 548 PHE A O 1
ATOM 4317 N N . ARG A 1 549 ? 7.843 -51.797 14.361 1.00 20.58 549 ARG A N 1
ATOM 4318 C CA . ARG A 1 549 ? 7.669 -51.529 15.820 1.00 20.58 549 ARG A CA 1
ATOM 4319 C C . ARG A 1 549 ? 8.917 -51.641 16.745 1.00 20.58 549 ARG A C 1
ATOM 4321 O O . ARG A 1 549 ? 9.362 -52.734 17.048 1.00 20.58 549 ARG A O 1
ATOM 4328 N N . TYR A 1 550 ? 9.234 -50.487 17.369 1.00 22.44 550 TYR A N 1
ATOM 4329 C CA . TYR A 1 550 ? 9.518 -50.216 18.807 1.00 22.44 550 TYR A CA 1
ATOM 4330 C C . TYR A 1 550 ? 10.956 -50.029 19.386 1.00 22.44 550 TYR A C 1
ATOM 4332 O O . TYR A 1 550 ? 11.761 -50.944 19.435 1.00 22.44 550 TYR A O 1
ATOM 4340 N N . ARG A 1 551 ? 11.096 -48.857 20.047 1.00 21.98 551 ARG A N 1
ATOM 4341 C CA . ARG A 1 551 ? 11.634 -48.528 21.401 1.00 21.98 551 ARG A CA 1
ATOM 4342 C C . ARG A 1 551 ? 13.129 -48.292 21.722 1.00 21.98 551 ARG A C 1
ATOM 4344 O O . ARG A 1 551 ? 14.033 -49.019 21.352 1.00 21.98 551 ARG A O 1
ATOM 4351 N N . ARG A 1 552 ? 13.269 -47.257 22.575 1.00 25.25 552 ARG A N 1
ATOM 4352 C CA . ARG A 1 552 ? 14.400 -46.727 23.367 1.00 25.25 552 ARG A CA 1
ATOM 4353 C C . ARG A 1 552 ? 15.046 -47.732 24.336 1.00 25.25 552 ARG A C 1
ATOM 4355 O O . ARG A 1 552 ? 14.323 -48.499 24.967 1.00 25.25 552 ARG A O 1
ATOM 4362 N N . SER A 1 553 ? 16.315 -47.482 24.682 1.00 23.78 553 SER A N 1
ATOM 4363 C CA . SER A 1 553 ? 16.861 -47.720 26.031 1.00 23.78 553 SER A CA 1
ATOM 4364 C C . SER A 1 553 ? 18.023 -46.775 26.380 1.00 23.78 553 SER A C 1
ATOM 4366 O O . SER A 1 553 ? 18.863 -46.461 25.543 1.00 23.78 553 SER A O 1
ATOM 4368 N N . ARG A 1 554 ? 18.034 -46.330 27.645 1.00 26.41 554 ARG A N 1
ATOM 4369 C CA . ARG A 1 554 ? 19.129 -45.656 28.368 1.00 26.41 554 ARG A CA 1
ATOM 4370 C C . ARG A 1 554 ? 20.209 -46.669 28.767 1.00 26.41 554 ARG A C 1
ATOM 4372 O O . ARG A 1 554 ? 19.846 -47.793 29.091 1.00 26.41 554 ARG A O 1
ATOM 4379 N N . THR A 1 555 ? 21.441 -46.201 28.969 1.00 28.38 555 THR A N 1
ATOM 4380 C CA . THR A 1 555 ? 22.378 -46.754 29.968 1.00 28.38 555 THR A CA 1
ATOM 4381 C C . THR A 1 555 ? 23.321 -45.668 30.490 1.00 28.38 555 THR A C 1
ATOM 4383 O O . THR A 1 555 ? 23.778 -44.812 29.737 1.00 28.38 555 THR A O 1
ATOM 4386 N N . ALA A 1 556 ? 23.566 -45.721 31.799 1.00 26.61 556 ALA A N 1
ATOM 4387 C CA . ALA A 1 556 ? 24.515 -44.927 32.572 1.00 26.61 556 ALA A CA 1
ATOM 4388 C C . ALA A 1 556 ? 25.845 -45.689 32.755 1.00 26.61 556 ALA A C 1
ATOM 4390 O O . ALA A 1 556 ? 25.869 -46.910 32.615 1.00 26.61 556 ALA A O 1
ATOM 4391 N N . GLY A 1 557 ? 26.913 -44.986 33.144 1.00 24.61 557 GLY A N 1
ATOM 4392 C CA . GLY A 1 557 ? 28.169 -45.584 33.613 1.00 24.61 557 GLY A CA 1
ATOM 4393 C C . GLY A 1 557 ? 29.189 -44.539 34.082 1.00 24.61 557 GLY A C 1
ATOM 4394 O O . GLY A 1 557 ? 29.488 -43.612 33.341 1.00 24.61 557 GLY A O 1
ATOM 4395 N N . ALA A 1 558 ? 29.651 -44.712 35.327 1.00 28.02 558 ALA A N 1
ATOM 4396 C CA . ALA A 1 558 ? 30.668 -43.995 36.119 1.00 28.02 558 ALA A CA 1
ATOM 4397 C C . ALA A 1 558 ? 31.962 -43.599 35.363 1.00 28.02 558 ALA A C 1
ATOM 4399 O O . ALA A 1 558 ? 32.265 -44.172 34.328 1.00 28.02 558 ALA A O 1
ATOM 4400 N N . GLY A 1 559 ? 32.839 -42.694 35.809 1.00 24.09 559 GLY A N 1
ATOM 4401 C CA . GLY A 1 559 ? 33.083 -42.008 37.084 1.00 24.09 559 GLY A CA 1
ATOM 4402 C C . GLY A 1 559 ? 34.594 -41.710 37.157 1.00 24.09 559 GLY A C 1
ATOM 4403 O O . GLY A 1 559 ? 35.367 -42.508 36.641 1.00 24.09 559 GLY A O 1
ATOM 4404 N N . LEU A 1 560 ? 35.021 -40.580 37.740 1.00 28.30 560 LEU A N 1
ATOM 4405 C CA . LEU A 1 560 ? 36.359 -40.394 38.339 1.00 28.30 560 LEU A CA 1
ATOM 4406 C C . LEU A 1 560 ? 36.478 -39.023 39.026 1.00 28.30 560 LEU A C 1
ATOM 4408 O O . LEU A 1 560 ? 36.140 -37.981 38.468 1.00 28.30 560 LEU A O 1
ATOM 4412 N N . GLU A 1 561 ? 36.950 -39.074 40.268 1.00 27.75 561 GLU A N 1
ATOM 4413 C CA . GLU A 1 561 ? 37.248 -37.974 41.184 1.00 27.75 561 GLU A CA 1
ATOM 4414 C C . GLU A 1 561 ? 38.479 -37.158 40.745 1.00 27.75 561 GLU A C 1
ATOM 4416 O O . GLU A 1 561 ? 39.464 -37.738 40.296 1.00 27.75 561 GLU A O 1
ATOM 4421 N N . ASN A 1 562 ? 38.515 -35.845 41.022 1.00 27.56 562 ASN A N 1
ATOM 4422 C CA . ASN A 1 562 ? 39.407 -35.329 42.071 1.00 27.56 562 ASN A CA 1
ATOM 4423 C C . ASN A 1 562 ? 39.171 -33.856 42.452 1.00 27.56 562 ASN A C 1
ATOM 4425 O O . ASN A 1 562 ? 38.691 -33.026 41.689 1.00 27.56 562 ASN A O 1
ATOM 4429 N N . ARG A 1 563 ? 39.541 -33.588 43.704 1.00 28.61 563 ARG A N 1
ATOM 4430 C CA . ARG A 1 563 ? 39.321 -32.415 44.561 1.00 28.61 563 ARG A CA 1
ATOM 4431 C C . ARG A 1 563 ? 39.898 -31.090 44.033 1.00 28.61 563 ARG A C 1
ATOM 4433 O O . ARG A 1 563 ? 41.035 -31.067 43.577 1.00 28.61 563 ARG A O 1
ATOM 4440 N N . ARG A 1 564 ? 39.246 -29.967 44.382 1.00 27.62 564 ARG A N 1
ATOM 4441 C CA . ARG A 1 564 ? 39.817 -28.934 45.284 1.00 27.62 564 ARG A CA 1
ATOM 4442 C C . ARG A 1 564 ? 38.775 -27.901 45.740 1.00 27.62 564 ARG A C 1
ATOM 4444 O O . ARG A 1 564 ? 37.878 -27.496 45.018 1.00 27.62 564 ARG A O 1
ATOM 4451 N N . THR A 1 565 ? 38.927 -27.555 47.009 1.00 27.98 565 THR A N 1
ATOM 4452 C CA . THR A 1 565 ? 38.081 -26.790 47.934 1.00 27.98 565 THR A CA 1
ATOM 4453 C C . THR A 1 565 ? 38.266 -25.268 47.874 1.00 27.98 565 THR A C 1
ATOM 4455 O O . THR A 1 565 ? 39.331 -24.817 47.459 1.00 27.98 565 THR A O 1
ATOM 4458 N N . ARG A 1 566 ? 37.329 -24.564 48.548 1.00 28.58 566 ARG A N 1
ATOM 4459 C CA . ARG A 1 566 ? 37.318 -23.168 49.078 1.00 28.58 566 ARG A CA 1
ATOM 4460 C C . ARG A 1 566 ? 36.494 -22.203 48.208 1.00 28.58 566 ARG A C 1
ATOM 4462 O O . ARG A 1 566 ? 36.748 -22.102 47.025 1.00 28.58 566 ARG A O 1
ATOM 4469 N N . GLY A 1 567 ? 35.514 -21.448 48.700 1.00 25.55 567 GLY A N 1
ATOM 4470 C CA . GLY A 1 567 ? 34.958 -21.248 50.038 1.00 25.55 567 GLY A CA 1
ATOM 4471 C C . GLY A 1 567 ? 33.784 -20.256 49.931 1.00 25.55 567 GLY A C 1
ATOM 4472 O O . GLY A 1 567 ? 33.812 -19.361 49.092 1.00 25.55 567 GLY A O 1
ATOM 4473 N N . ARG A 1 568 ? 32.738 -20.442 50.747 1.00 26.78 568 ARG A N 1
ATOM 4474 C CA . ARG A 1 568 ? 31.682 -19.436 50.995 1.00 26.78 568 ARG A CA 1
ATOM 4475 C C . ARG A 1 568 ? 32.225 -18.328 51.918 1.00 26.78 568 ARG A C 1
ATOM 4477 O O . ARG A 1 568 ? 33.168 -18.597 52.662 1.00 26.78 568 ARG A O 1
ATOM 4484 N N . PRO A 1 569 ? 31.596 -17.140 51.947 1.00 31.91 569 PRO A N 1
ATOM 4485 C CA . PRO A 1 569 ? 30.618 -16.851 53.018 1.00 31.91 569 PRO A CA 1
ATOM 4486 C C . PRO A 1 569 ? 29.344 -16.157 52.476 1.00 31.91 569 PRO A C 1
ATOM 4488 O O . PRO A 1 569 ? 29.415 -15.355 51.558 1.00 31.91 569 PRO A O 1
ATOM 4491 N N . ARG A 1 570 ? 28.136 -16.630 52.821 1.00 25.14 570 ARG A N 1
ATOM 4492 C CA . ARG A 1 570 ? 27.258 -16.216 53.949 1.00 25.14 570 ARG A CA 1
ATOM 4493 C C . ARG A 1 570 ? 26.584 -14.835 53.774 1.00 25.14 570 ARG A C 1
ATOM 4495 O O . ARG A 1 570 ? 27.243 -13.812 53.889 1.00 25.14 570 ARG A O 1
ATOM 4502 N N . CYS A 1 571 ? 25.252 -14.855 53.612 1.00 30.14 571 CYS A N 1
ATOM 4503 C CA . CYS A 1 571 ? 24.310 -13.808 54.059 1.00 30.14 571 CYS A CA 1
ATOM 4504 C C . CYS A 1 571 ? 24.425 -13.588 55.585 1.00 30.14 571 CYS A C 1
ATOM 4506 O O . CYS A 1 571 ? 24.952 -14.480 56.266 1.00 30.14 571 CYS A O 1
ATOM 4508 N N . PRO A 1 572 ? 23.933 -12.462 56.146 1.00 32.53 572 PRO A N 1
ATOM 4509 C CA . PRO A 1 572 ? 22.530 -12.381 56.624 1.00 32.53 572 PRO A CA 1
ATOM 4510 C C . PRO A 1 572 ? 21.964 -10.916 56.585 1.00 32.53 572 PRO A C 1
ATOM 4512 O O . PRO A 1 572 ? 22.491 -10.129 55.804 1.00 32.53 572 PRO A O 1
ATOM 4515 N N . PRO A 1 573 ? 20.922 -10.513 57.351 1.00 42.44 573 PRO A N 1
ATOM 4516 C CA . PRO A 1 573 ? 19.498 -10.606 56.992 1.00 42.44 573 PRO A CA 1
ATOM 4517 C C . PRO A 1 573 ? 18.722 -9.261 57.128 1.00 42.44 573 PRO A C 1
ATOM 4519 O O . PRO A 1 573 ? 19.286 -8.264 57.557 1.00 42.44 573 PRO A O 1
ATOM 4522 N N . ASP A 1 574 ? 17.428 -9.299 56.777 1.00 27.53 574 ASP A N 1
ATOM 4523 C CA . ASP A 1 574 ? 16.275 -8.490 57.238 1.00 27.53 574 ASP A CA 1
ATOM 4524 C C . ASP A 1 574 ? 16.353 -6.951 57.351 1.00 27.53 574 ASP A C 1
ATOM 4526 O O . ASP A 1 574 ? 17.222 -6.395 58.010 1.00 27.53 574 ASP A O 1
ATOM 4530 N N . LEU A 1 575 ? 15.324 -6.266 56.816 1.00 25.83 575 LEU A N 1
ATOM 4531 C CA . LEU A 1 575 ? 14.410 -5.373 57.567 1.00 25.83 575 LEU A CA 1
ATOM 4532 C C . LEU A 1 575 ? 13.526 -4.530 56.621 1.00 25.83 575 LEU A C 1
ATOM 4534 O O . LEU A 1 575 ? 14.002 -3.702 55.849 1.00 25.83 575 LEU A O 1
ATOM 4538 N N . TRP A 1 576 ? 12.209 -4.693 56.757 1.00 26.59 576 TRP A N 1
ATOM 4539 C CA . TRP A 1 576 ? 11.197 -3.675 56.437 1.00 26.59 576 TRP A CA 1
ATOM 4540 C C . TRP A 1 576 ? 10.978 -2.847 57.719 1.00 26.59 576 TRP A C 1
ATOM 4542 O O . TRP A 1 576 ? 10.984 -3.432 58.804 1.00 26.59 576 TRP A O 1
ATOM 4552 N N . PRO A 1 577 ? 10.820 -1.512 57.657 1.00 35.09 577 PRO A N 1
ATOM 4553 C CA . PRO A 1 577 ? 9.473 -0.914 57.679 1.00 35.09 577 PRO A CA 1
ATOM 4554 C C . PRO A 1 577 ? 9.404 0.351 56.787 1.00 35.09 577 PRO A C 1
ATOM 4556 O O . PRO A 1 577 ? 10.406 0.962 56.454 1.00 35.09 577 PRO A O 1
ATOM 4559 N N . GLY A 1 578 ? 8.261 0.747 56.236 1.00 24.95 578 GLY A N 1
ATOM 4560 C CA . GLY A 1 578 ? 7.312 1.590 56.953 1.00 24.95 578 GLY A CA 1
ATOM 4561 C C . GLY A 1 578 ? 7.049 2.869 56.146 1.00 24.95 578 GLY A C 1
ATOM 4562 O O . GLY A 1 578 ? 7.945 3.458 55.553 1.00 24.95 578 GLY A O 1
ATOM 4563 N N . ARG A 1 579 ? 5.776 3.257 56.080 1.00 27.80 579 ARG A N 1
ATOM 4564 C CA . ARG A 1 579 ? 5.252 4.439 55.385 1.00 27.80 579 ARG A CA 1
ATOM 4565 C C . ARG A 1 579 ? 5.888 5.726 55.919 1.00 27.80 579 ARG A C 1
ATOM 4567 O O . ARG A 1 579 ? 5.918 5.900 57.129 1.00 27.80 579 ARG A O 1
ATOM 4574 N N . HIS A 1 580 ? 6.174 6.697 55.050 1.00 25.92 580 HIS A N 1
ATOM 4575 C CA . HIS A 1 580 ? 6.051 8.110 55.417 1.00 25.92 580 HIS A CA 1
ATOM 4576 C C . HIS A 1 580 ? 5.630 8.984 54.232 1.00 25.92 580 HIS A C 1
ATOM 4578 O O . HIS A 1 580 ? 6.298 9.078 53.208 1.00 25.92 580 HIS A O 1
ATOM 4584 N N . ARG A 1 581 ? 4.486 9.649 54.422 1.00 28.12 581 ARG A N 1
ATOM 4585 C CA . ARG A 1 581 ? 4.070 10.854 53.703 1.00 28.12 581 ARG A CA 1
ATOM 4586 C C . ARG A 1 581 ? 5.068 11.971 54.012 1.00 28.12 581 ARG A C 1
ATOM 4588 O O . ARG A 1 581 ? 5.285 12.254 55.189 1.00 28.12 581 ARG A O 1
ATOM 4595 N N . GLN A 1 582 ? 5.527 12.698 52.998 1.00 26.28 582 GLN A N 1
ATOM 4596 C CA . GLN A 1 582 ? 5.954 14.085 53.172 1.00 26.28 582 GLN A CA 1
ATOM 4597 C C . GLN A 1 582 ? 5.297 14.977 52.122 1.00 26.28 582 GLN A C 1
ATOM 4599 O O . GLN A 1 582 ? 5.462 14.822 50.918 1.00 26.28 582 GLN A O 1
ATOM 4604 N N . ARG A 1 583 ? 4.499 15.908 52.648 1.00 25.28 583 ARG A N 1
ATOM 4605 C CA . ARG A 1 583 ? 4.029 17.114 51.981 1.00 25.28 583 ARG A CA 1
ATOM 4606 C C . ARG A 1 583 ? 5.201 18.088 51.909 1.00 25.28 583 ARG A C 1
ATOM 4608 O O . ARG A 1 583 ? 5.803 18.358 52.945 1.00 25.28 583 ARG A O 1
ATOM 4615 N N . LEU A 1 584 ? 5.420 18.706 50.755 1.00 25.14 584 LEU A N 1
ATOM 4616 C CA . LEU A 1 584 ? 6.150 19.967 50.662 1.00 25.14 584 LEU A CA 1
ATOM 4617 C C . LEU A 1 584 ? 5.229 21.030 50.058 1.00 25.14 584 LEU A C 1
ATOM 4619 O O . LEU A 1 584 ? 4.742 20.916 48.939 1.00 25.14 584 LEU A O 1
ATOM 4623 N N . ARG A 1 585 ? 4.948 22.035 50.893 1.00 23.73 585 ARG A N 1
ATOM 4624 C CA . ARG A 1 585 ? 4.328 23.320 50.565 1.00 23.73 585 ARG A CA 1
ATOM 4625 C C . ARG A 1 585 ? 5.409 24.249 50.008 1.00 23.73 585 ARG A C 1
ATOM 4627 O O . ARG A 1 585 ? 6.401 24.456 50.696 1.00 23.73 585 ARG A O 1
ATOM 4634 N N . VAL A 1 586 ? 5.129 24.930 48.900 1.00 24.92 586 VAL A N 1
ATOM 4635 C CA . VAL A 1 586 ? 5.668 26.267 48.574 1.00 24.92 586 VAL A CA 1
ATOM 4636 C C . VAL A 1 586 ? 4.508 27.034 47.923 1.00 24.92 586 VAL A C 1
ATOM 4638 O O . VAL A 1 586 ? 4.023 26.640 46.874 1.00 24.92 586 VAL A O 1
ATOM 4641 N N . ARG A 1 587 ? 3.751 27.811 48.707 1.00 23.95 587 ARG A N 1
ATOM 4642 C CA . ARG A 1 587 ? 3.820 29.282 48.864 1.00 23.95 587 ARG A CA 1
ATOM 4643 C C . ARG A 1 587 ? 3.600 30.063 47.561 1.00 23.95 587 ARG A C 1
ATOM 4645 O O . ARG A 1 587 ? 4.535 30.355 46.831 1.00 23.95 587 ARG A O 1
ATOM 4652 N N . ALA A 1 588 ? 2.347 30.478 47.382 1.00 23.80 588 ALA A N 1
ATOM 4653 C CA . ALA A 1 588 ? 1.939 31.621 46.580 1.00 23.80 588 ALA A CA 1
ATOM 4654 C C . ALA A 1 588 ? 2.260 32.941 47.311 1.00 23.80 588 ALA A C 1
ATOM 4656 O O . ALA A 1 588 ? 2.073 33.029 48.530 1.00 23.80 588 ALA A O 1
ATOM 4657 N N . ARG A 1 589 ? 2.675 33.964 46.556 1.00 24.16 589 ARG A N 1
ATOM 4658 C CA . ARG A 1 589 ? 2.480 35.386 46.875 1.00 24.16 589 ARG A CA 1
ATOM 4659 C C . ARG A 1 589 ? 2.260 36.188 45.585 1.00 24.16 589 ARG A C 1
ATOM 4661 O O . ARG A 1 589 ? 3.018 36.066 44.631 1.00 24.16 589 ARG A O 1
ATOM 4668 N N . THR A 1 590 ? 1.184 36.961 45.643 1.00 24.70 590 THR A N 1
ATOM 4669 C CA . THR A 1 590 ? 0.778 38.182 44.920 1.00 24.70 590 THR A CA 1
ATOM 4670 C C . THR A 1 590 ? 1.825 39.314 45.109 1.00 24.70 590 THR A C 1
ATOM 4672 O O . THR A 1 590 ? 2.723 39.139 45.931 1.00 24.70 590 THR A O 1
ATOM 4675 N N . ALA A 1 591 ? 1.843 40.487 44.453 1.00 25.48 591 ALA A N 1
ATOM 4676 C CA . ALA A 1 591 ? 0.808 41.357 43.871 1.00 25.48 591 ALA A CA 1
ATOM 4677 C C . ALA A 1 591 ? 1.450 42.496 43.009 1.00 25.48 591 ALA A C 1
ATOM 4679 O O . ALA A 1 591 ? 2.628 42.766 43.216 1.00 25.48 591 ALA A O 1
ATOM 4680 N N . GLU A 1 592 ? 0.646 43.139 42.132 1.00 27.30 592 GLU A N 1
ATOM 4681 C CA . GLU A 1 592 ? 0.445 44.612 41.902 1.00 27.30 592 GLU A CA 1
ATOM 4682 C C . GLU A 1 592 ? 1.641 45.597 41.741 1.00 27.30 592 GLU A C 1
ATOM 4684 O O . GLU A 1 592 ? 2.688 45.407 42.335 1.00 27.30 592 GLU A O 1
ATOM 4689 N N . ALA A 1 593 ? 1.587 46.767 41.074 1.00 28.31 593 ALA A N 1
ATOM 4690 C CA . ALA A 1 593 ? 0.680 47.486 40.156 1.00 28.31 593 ALA A CA 1
ATOM 4691 C C . ALA A 1 593 ? 1.360 48.830 39.732 1.00 28.31 593 ALA A C 1
ATOM 4693 O O . ALA A 1 593 ? 2.285 49.281 40.406 1.00 28.31 593 ALA A O 1
ATOM 4694 N N . GLY A 1 594 ? 0.842 49.498 38.685 1.00 24.61 594 GLY A N 1
ATOM 4695 C CA . GLY A 1 594 ? 1.066 50.923 38.325 1.00 24.61 594 GLY A CA 1
ATOM 4696 C C . GLY A 1 594 ? 1.335 51.117 36.817 1.00 24.61 594 GLY A C 1
ATOM 4697 O O . GLY A 1 594 ? 2.204 50.443 36.289 1.00 24.61 594 GLY A O 1
ATOM 4698 N N . ASP A 1 595 ? 0.662 51.961 36.023 1.00 24.69 595 ASP A N 1
ATOM 4699 C CA . ASP A 1 595 ? -0.090 53.188 36.319 1.00 24.69 595 ASP A CA 1
ATOM 4700 C C . ASP A 1 595 ? -1.096 53.560 35.179 1.00 24.69 595 ASP A C 1
ATOM 4702 O O . ASP A 1 595 ? -1.232 52.857 34.180 1.00 24.69 595 ASP A O 1
ATOM 4706 N N . ARG A 1 596 ? -1.851 54.646 35.388 1.00 27.09 596 ARG A N 1
ATOM 4707 C CA . ARG A 1 596 ? -3.203 55.022 34.901 1.00 27.09 596 ARG A CA 1
ATOM 4708 C C . ARG A 1 596 ? -3.372 55.619 33.465 1.00 27.09 596 ARG A C 1
ATOM 4710 O O . ARG A 1 596 ? -2.592 56.454 33.038 1.00 27.09 596 ARG A O 1
ATOM 4717 N N . ARG A 1 597 ? -4.489 55.219 32.806 1.00 24.50 597 ARG A N 1
ATOM 4718 C CA . ARG A 1 597 ? -5.585 55.906 32.012 1.00 24.50 597 ARG A CA 1
ATOM 4719 C C . ARG A 1 597 ? -5.563 57.450 31.724 1.00 24.50 597 ARG A C 1
ATOM 4721 O O . ARG A 1 597 ? -4.944 58.144 32.521 1.00 24.50 597 ARG A O 1
ATOM 4728 N N . PRO A 1 598 ? -6.501 58.056 30.909 1.00 43.31 598 PRO A N 1
ATOM 4729 C CA . PRO A 1 598 ? -7.263 57.709 29.651 1.00 43.31 598 PRO A CA 1
ATOM 4730 C C . PRO A 1 598 ? -7.525 58.987 28.727 1.00 43.31 598 PRO A C 1
ATOM 4732 O O . PRO A 1 598 ? -6.680 59.873 28.815 1.00 43.31 598 PRO A O 1
ATOM 4735 N N . PRO A 1 599 ? -8.673 59.287 28.011 1.00 49.66 599 PRO A N 1
ATOM 4736 C CA . PRO A 1 599 ? -9.674 58.582 27.134 1.00 49.66 599 PRO A CA 1
ATOM 4737 C C . PRO A 1 599 ? -10.073 59.313 25.777 1.00 49.66 599 PRO A C 1
ATOM 4739 O O . PRO A 1 599 ? -9.606 60.418 25.522 1.00 49.66 599 PRO A O 1
ATOM 4742 N N . ARG A 1 600 ? -11.075 58.739 25.040 1.00 28.36 600 ARG A N 1
ATOM 4743 C CA . ARG A 1 600 ? -12.176 59.312 24.163 1.00 28.36 600 ARG A CA 1
ATOM 4744 C C . ARG A 1 600 ? -12.099 59.161 22.617 1.00 28.36 600 ARG A C 1
ATOM 4746 O O . ARG A 1 600 ? -11.069 59.465 22.041 1.00 28.36 600 ARG A O 1
ATOM 4753 N N . GLU A 1 601 ? -13.069 58.449 21.990 1.00 28.23 601 GLU A N 1
ATOM 4754 C CA . GLU A 1 601 ? -14.281 58.889 21.195 1.00 28.23 601 GLU A CA 1
ATOM 4755 C C . GLU A 1 601 ? -13.920 59.416 19.774 1.00 28.23 601 GLU A C 1
ATOM 4757 O O . GLU A 1 601 ? -12.902 60.074 19.655 1.00 28.23 601 GLU A O 1
ATOM 4762 N N . SER A 1 602 ? -14.607 59.223 18.631 1.00 27.55 602 SER A N 1
ATOM 4763 C CA . SER A 1 602 ? -15.923 58.698 18.201 1.00 27.55 602 SER A CA 1
ATOM 4764 C C . SER A 1 602 ? -15.985 58.579 16.645 1.00 27.55 602 SER A C 1
ATOM 4766 O O . SER A 1 602 ? -15.136 59.145 15.965 1.00 27.55 602 SER A O 1
ATOM 4768 N N . SER A 1 603 ? -17.062 57.954 16.115 1.00 27.61 603 SER A N 1
ATOM 4769 C CA . SER A 1 603 ? -17.767 58.206 14.812 1.00 27.61 603 SER A CA 1
ATOM 4770 C C . SER A 1 603 ? -17.010 58.035 13.470 1.00 27.61 603 SER A C 1
ATOM 4772 O O . SER A 1 603 ? -16.053 58.745 13.202 1.00 27.61 603 SER A O 1
ATOM 4774 N N . SER A 1 604 ? -17.325 57.045 12.615 1.00 26.44 604 SER A N 1
ATOM 4775 C CA . SER A 1 604 ? -18.468 56.888 11.669 1.00 26.44 604 SER A CA 1
ATOM 4776 C C . SER A 1 604 ? -18.327 57.640 10.336 1.00 26.44 604 SER A C 1
ATOM 4778 O O . SER A 1 604 ? -18.175 58.855 10.364 1.00 26.44 604 SER A O 1
ATOM 4780 N N . CYS A 1 605 ? -18.493 56.918 9.212 1.00 24.38 605 CYS A N 1
ATOM 4781 C CA . CYS A 1 605 ? -19.399 57.209 8.075 1.00 24.38 605 CYS A CA 1
ATOM 4782 C C . CYS A 1 605 ? -18.862 56.748 6.698 1.00 24.38 605 CYS A C 1
ATOM 4784 O O . CYS A 1 605 ? -17.772 57.140 6.304 1.00 24.38 605 CYS A O 1
ATOM 4786 N N . SER A 1 606 ? -19.693 55.930 6.016 1.00 26.80 606 SER A N 1
ATOM 4787 C CA . SER A 1 606 ? -20.114 55.953 4.586 1.00 26.80 606 SER A CA 1
ATOM 4788 C C . SER A 1 606 ? -19.098 56.321 3.489 1.00 26.80 606 SER A C 1
ATOM 4790 O O . SER A 1 606 ? -18.401 57.314 3.601 1.00 26.80 606 SER A O 1
ATOM 4792 N N . GLY A 1 607 ? -19.043 55.685 2.319 1.00 24.03 607 GLY A N 1
ATOM 4793 C CA . GLY A 1 607 ? -20.038 54.923 1.561 1.00 24.03 607 GLY A CA 1
ATOM 4794 C C . GLY A 1 607 ? -19.821 55.209 0.061 1.00 24.03 607 GLY A C 1
ATOM 4795 O O . GLY A 1 607 ? -19.231 56.235 -0.264 1.00 24.03 607 GLY A O 1
ATOM 4796 N N . CYS A 1 608 ? -20.347 54.328 -0.805 1.00 24.75 608 CYS A N 1
ATOM 4797 C CA . CYS A 1 608 ? -20.523 54.499 -2.263 1.00 24.75 608 CYS A CA 1
ATOM 4798 C C . CYS A 1 608 ? -19.230 54.563 -3.113 1.00 24.75 608 CYS A C 1
ATOM 4800 O O . CYS A 1 608 ? -18.200 55.046 -2.675 1.00 24.75 608 CYS A O 1
ATOM 4802 N N . GLU A 1 609 ? -19.156 54.115 -4.363 1.00 26.12 609 GLU A N 1
ATOM 4803 C CA . GLU A 1 609 ? -20.079 53.475 -5.304 1.00 26.12 609 GLU A CA 1
ATOM 4804 C C . GLU A 1 609 ? -19.249 53.133 -6.553 1.00 26.12 609 GLU A C 1
ATOM 4806 O O . GLU A 1 609 ? -18.439 53.960 -6.960 1.00 26.12 609 GLU A O 1
ATOM 4811 N N . SER A 1 610 ? -19.597 52.035 -7.243 1.00 27.03 610 SER A N 1
ATOM 4812 C CA . SER A 1 610 ? -19.582 51.912 -8.721 1.00 27.03 610 SER A CA 1
ATOM 4813 C C . SER A 1 610 ? -18.217 51.988 -9.446 1.00 27.03 610 SER A C 1
ATOM 4815 O O . SER A 1 610 ? -17.260 52.560 -8.960 1.00 27.03 610 SER A O 1
ATOM 4817 N N . LYS A 1 611 ? -17.983 51.487 -10.657 1.00 26.89 611 LYS A N 1
ATOM 4818 C CA . LYS A 1 611 ? -18.579 50.548 -11.618 1.00 26.89 611 LYS A CA 1
ATOM 4819 C C . LYS A 1 611 ? -17.496 50.393 -12.713 1.00 26.89 611 LYS A C 1
ATOM 4821 O O . LYS A 1 611 ? -16.639 51.259 -12.855 1.00 26.89 611 LYS A O 1
ATOM 4826 N N . SER A 1 612 ? -17.642 49.348 -13.532 1.00 28.62 612 SER A N 1
ATOM 4827 C CA . SER A 1 612 ? -17.170 49.214 -14.931 1.00 28.62 612 SER A CA 1
ATOM 4828 C C . SER A 1 612 ? -15.658 49.171 -15.239 1.00 28.62 612 SER A C 1
ATOM 4830 O O . SER A 1 612 ? -14.945 50.153 -15.085 1.00 28.62 612 SER A O 1
ATOM 4832 N N . GLY A 1 613 ? -15.213 48.029 -15.794 1.00 25.91 613 GLY A N 1
ATOM 4833 C CA . GLY A 1 613 ? -13.980 47.898 -16.598 1.00 25.91 613 GLY A CA 1
ATOM 4834 C C . GLY A 1 613 ? -14.153 48.465 -18.021 1.00 25.91 613 GLY A C 1
ATOM 4835 O O . GLY A 1 613 ? -14.970 49.367 -18.188 1.00 25.91 613 GLY A O 1
ATOM 4836 N N . PRO A 1 614 ? -13.545 47.896 -19.085 1.00 42.84 614 PRO A N 1
ATOM 4837 C CA . PRO A 1 614 ? -12.344 47.055 -19.162 1.00 42.84 614 PRO A CA 1
ATOM 4838 C C . PRO A 1 614 ? -11.337 47.493 -20.274 1.00 42.84 614 PRO A C 1
ATOM 4840 O O . PRO A 1 614 ? -11.687 48.210 -21.205 1.00 42.84 614 PRO A O 1
ATOM 4843 N N . ALA A 1 615 ? -10.132 46.902 -20.232 1.00 26.95 615 ALA A N 1
ATOM 4844 C CA . ALA A 1 615 ? -9.268 46.548 -21.384 1.00 26.95 615 ALA A CA 1
ATOM 4845 C C . ALA A 1 615 ? -8.563 47.695 -22.192 1.00 26.95 615 ALA A C 1
ATOM 4847 O O . ALA A 1 615 ? -8.665 48.858 -21.822 1.00 26.95 615 ALA A O 1
ATOM 4848 N N . PRO A 1 616 ? -7.741 47.394 -23.229 1.00 46.78 616 PRO A N 1
ATOM 4849 C CA . PRO A 1 616 ? -6.317 47.035 -23.104 1.00 46.78 616 PRO A CA 1
ATOM 4850 C C . PRO A 1 616 ? -5.399 47.758 -24.134 1.00 46.78 616 PRO A C 1
ATOM 4852 O O . PRO A 1 616 ? -5.861 48.473 -25.016 1.00 46.78 616 PRO A O 1
ATOM 4855 N N . GLY A 1 617 ? -4.086 47.502 -24.083 1.00 24.34 617 GLY A N 1
ATOM 4856 C CA . GLY A 1 617 ? -3.096 47.905 -25.104 1.00 24.34 617 GLY A CA 1
ATOM 4857 C C . GLY A 1 617 ? -1.777 48.297 -24.431 1.00 24.34 617 GLY A C 1
ATOM 4858 O O . GLY A 1 617 ? -1.792 49.043 -23.466 1.00 24.34 617 GLY A O 1
ATOM 4859 N N . GLY A 1 618 ? -0.602 47.772 -24.771 1.00 23.59 618 GLY A N 1
ATOM 4860 C CA . GLY A 1 6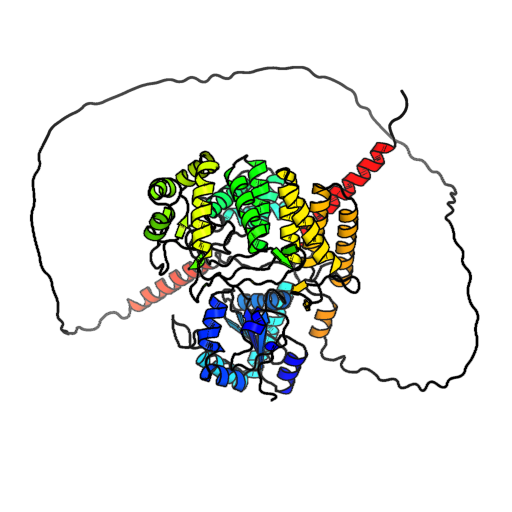18 ? -0.088 47.467 -26.101 1.00 23.59 618 GLY A CA 1
ATOM 4861 C C . GLY A 1 618 ? 0.944 48.541 -26.476 1.00 23.59 618 GLY A C 1
ATOM 4862 O O . GLY A 1 618 ? 0.616 49.718 -26.428 1.00 23.59 618 GLY A O 1
ATOM 4863 N N . TYR A 1 619 ? 2.139 48.098 -26.887 1.00 24.23 619 TYR A N 1
ATOM 4864 C CA . TYR A 1 619 ? 3.264 48.832 -27.507 1.00 24.23 619 TYR A CA 1
ATOM 4865 C C . TYR A 1 619 ? 4.507 49.186 -26.666 1.00 24.23 619 TYR A C 1
ATOM 4867 O O . TYR A 1 619 ? 4.567 50.146 -25.909 1.00 24.23 619 TYR A O 1
ATOM 4875 N N . CYS A 1 620 ? 5.535 48.362 -26.906 1.00 23.11 620 CYS A N 1
ATOM 4876 C CA . CYS A 1 620 ? 6.869 48.696 -27.422 1.00 23.11 620 CYS A CA 1
ATOM 4877 C C . CYS A 1 620 ? 7.372 50.152 -27.385 1.00 23.11 620 CYS A C 1
ATOM 4879 O O . CYS A 1 620 ? 6.792 51.027 -28.016 1.00 23.11 620 CYS A O 1
ATOM 4881 N N . CYS A 1 621 ? 8.572 50.321 -26.816 1.00 22.03 621 CYS A N 1
ATOM 4882 C CA . CYS A 1 621 ? 9.786 50.980 -27.353 1.00 22.03 621 CYS A CA 1
ATOM 4883 C C . CYS A 1 621 ? 10.786 51.054 -26.175 1.00 22.03 621 CYS A C 1
ATOM 4885 O O . CYS A 1 621 ? 10.381 51.341 -25.060 1.00 22.03 621 CYS A O 1
ATOM 4887 N N . GLY A 1 622 ? 12.077 50.733 -26.250 1.00 22.20 622 GLY A N 1
ATOM 4888 C CA . GLY A 1 622 ? 13.027 50.841 -27.348 1.00 22.20 622 GLY A CA 1
ATOM 4889 C C . GLY A 1 622 ? 14.036 51.951 -27.019 1.00 22.20 622 GLY A C 1
ATOM 4890 O O . GLY A 1 622 ? 13.663 53.112 -27.113 1.00 22.20 622 GLY A O 1
ATOM 4891 N N . ASN A 1 623 ? 15.273 51.568 -26.647 1.00 24.83 623 ASN A N 1
ATOM 4892 C CA . ASN A 1 623 ? 16.586 52.256 -26.786 1.00 24.83 623 ASN A CA 1
ATOM 4893 C C . ASN A 1 623 ? 17.473 52.136 -25.531 1.00 24.83 623 ASN A C 1
ATOM 4895 O O . ASN A 1 623 ? 17.084 52.518 -24.438 1.00 24.83 623 ASN A O 1
ATOM 4899 N N . ARG A 1 624 ? 18.591 51.400 -25.636 1.00 24.19 624 ARG A N 1
ATOM 4900 C CA . ARG A 1 624 ? 19.966 51.852 -25.979 1.00 24.19 624 ARG A CA 1
ATOM 4901 C C . ARG A 1 624 ? 20.610 52.728 -24.901 1.00 24.19 624 ARG A C 1
ATOM 4903 O O . ARG A 1 624 ? 20.273 53.892 -24.818 1.00 24.19 624 ARG A O 1
ATOM 4910 N N . TYR A 1 625 ? 21.592 52.156 -24.204 1.00 25.23 625 TYR A N 1
ATOM 4911 C CA . TYR A 1 625 ? 22.972 52.618 -23.938 1.00 25.23 625 TYR A CA 1
ATOM 4912 C C . TYR A 1 625 ? 23.653 51.388 -23.288 1.00 25.23 625 TYR A C 1
ATOM 4914 O O . TYR A 1 625 ? 23.042 50.721 -22.464 1.00 25.23 625 TYR A O 1
ATOM 4922 N N . GLY A 1 626 ? 24.794 50.867 -23.734 1.00 22.14 626 GLY A N 1
ATOM 4923 C CA . GLY A 1 626 ? 26.067 51.560 -23.886 1.00 22.14 626 GLY A CA 1
ATOM 4924 C C . GLY A 1 626 ? 26.985 51.091 -22.753 1.00 22.14 626 GLY A C 1
ATOM 4925 O O . GLY A 1 626 ? 26.945 51.647 -21.669 1.00 22.14 626 GLY A O 1
ATOM 4926 N N . SER A 1 627 ? 27.705 50.001 -23.030 1.00 25.11 627 SER A N 1
ATOM 4927 C CA . SER A 1 627 ? 28.875 49.422 -22.350 1.00 25.11 627 SER A CA 1
ATOM 4928 C C . SER A 1 627 ? 29.451 50.125 -21.112 1.00 25.11 627 SER A C 1
ATOM 4930 O O . SER A 1 627 ? 30.001 51.210 -21.242 1.00 25.11 627 SER A O 1
ATOM 4932 N N . GLU A 1 628 ? 29.522 49.400 -19.990 1.00 23.62 628 GLU A N 1
ATOM 4933 C CA . GLU A 1 628 ? 30.738 49.277 -19.170 1.00 23.62 628 GLU A CA 1
ATOM 4934 C C . GLU A 1 628 ? 30.588 48.167 -18.112 1.00 23.62 628 GLU A C 1
ATOM 4936 O O . GLU A 1 628 ? 29.498 47.884 -17.625 1.00 23.62 628 GLU A O 1
ATOM 4941 N N . SER A 1 629 ? 31.721 47.559 -17.749 1.00 26.97 629 SER A N 1
ATOM 4942 C CA . SER A 1 629 ? 31.928 46.628 -16.628 1.00 26.97 629 SER A CA 1
ATOM 4943 C C . SER A 1 629 ? 31.605 45.139 -16.842 1.00 26.97 629 SER A C 1
ATOM 4945 O O . SER A 1 629 ? 30.667 44.553 -16.300 1.00 26.97 629 SER A O 1
ATOM 4947 N N . ALA A 1 630 ? 32.543 44.477 -17.524 1.00 28.86 630 ALA A N 1
ATOM 4948 C CA . ALA A 1 630 ? 32.750 43.028 -17.526 1.00 28.86 630 ALA A CA 1
ATOM 4949 C C . ALA A 1 630 ? 33.274 42.453 -16.181 1.00 28.86 630 ALA A C 1
ATOM 4951 O O . ALA A 1 630 ? 33.722 41.306 -16.141 1.00 28.86 630 ALA A O 1
ATOM 4952 N N . ASP A 1 631 ? 33.179 43.196 -15.071 1.00 30.67 631 ASP A N 1
ATOM 4953 C CA . ASP A 1 631 ? 33.610 42.757 -13.732 1.00 30.67 631 ASP A CA 1
ATOM 4954 C C . ASP A 1 631 ? 32.449 42.433 -12.772 1.00 30.67 631 ASP A C 1
ATOM 4956 O O . ASP A 1 631 ? 32.647 41.779 -11.741 1.00 30.67 631 ASP A O 1
ATOM 4960 N N . ALA A 1 632 ? 31.208 42.774 -13.137 1.00 27.94 632 ALA A N 1
ATOM 4961 C CA . ALA A 1 632 ? 30.015 42.377 -12.383 1.00 27.94 632 ALA A CA 1
ATOM 4962 C C . ALA A 1 632 ? 29.621 40.903 -12.630 1.00 27.94 632 ALA A C 1
ATOM 4964 O O . ALA A 1 632 ? 29.123 40.221 -11.731 1.00 27.94 632 ALA A O 1
ATOM 4965 N N . THR A 1 633 ? 29.934 40.352 -13.807 1.00 32.00 633 THR A N 1
ATOM 4966 C CA . THR A 1 633 ? 29.523 38.990 -14.198 1.00 32.00 633 THR A CA 1
ATOM 4967 C C . THR A 1 633 ? 30.387 37.893 -13.557 1.00 32.00 633 THR A C 1
ATOM 4969 O O . THR A 1 633 ? 29.900 36.788 -13.320 1.00 32.00 633 THR A O 1
ATOM 4972 N N . ARG A 1 634 ? 31.643 38.177 -13.169 1.00 32.03 634 ARG A N 1
ATOM 4973 C CA . ARG A 1 634 ? 32.493 37.190 -12.463 1.00 32.03 634 ARG A CA 1
ATOM 4974 C C . ARG A 1 634 ? 32.154 37.046 -10.980 1.00 32.03 634 ARG A C 1
ATOM 4976 O O . ARG A 1 634 ? 32.212 35.932 -10.461 1.00 32.03 634 ARG A O 1
ATOM 4983 N N . ARG A 1 635 ? 31.729 38.121 -10.304 1.00 31.05 635 ARG A N 1
ATOM 4984 C CA . ARG A 1 635 ? 31.306 38.052 -8.890 1.00 31.05 635 ARG A CA 1
ATOM 4985 C C . ARG A 1 635 ? 29.915 37.427 -8.733 1.00 31.05 635 ARG A C 1
ATOM 4987 O O . ARG A 1 635 ? 29.696 36.680 -7.783 1.00 31.05 635 ARG A O 1
ATOM 4994 N N . HIS A 1 636 ? 29.023 37.615 -9.709 1.00 28.77 636 HIS A N 1
ATOM 4995 C CA . HIS A 1 636 ? 27.696 36.986 -9.706 1.00 28.77 636 HIS A CA 1
ATOM 4996 C C . HIS A 1 636 ? 27.733 35.476 -10.026 1.00 28.77 636 HIS A C 1
ATOM 4998 O O . HIS A 1 636 ? 26.958 34.707 -9.458 1.00 28.77 636 HIS A O 1
ATOM 5004 N N . LEU A 1 637 ? 28.680 35.010 -10.854 1.00 30.47 637 LEU A N 1
ATOM 5005 C CA . LEU A 1 637 ? 28.876 33.578 -11.140 1.00 30.47 637 LEU A CA 1
ATOM 5006 C C . LEU A 1 637 ? 29.597 32.815 -10.011 1.00 30.47 637 LEU A C 1
ATOM 5008 O O . LEU A 1 637 ? 29.350 31.619 -9.835 1.00 30.47 637 LEU A O 1
ATOM 5012 N N . ALA A 1 638 ? 30.441 33.481 -9.216 1.00 32.12 638 ALA A N 1
ATOM 5013 C CA . ALA A 1 638 ? 31.077 32.881 -8.039 1.00 32.12 638 ALA A CA 1
ATOM 5014 C C . ALA A 1 638 ? 30.094 32.733 -6.861 1.00 32.12 638 ALA A C 1
ATOM 5016 O O . ALA A 1 638 ? 30.021 31.661 -6.257 1.00 32.12 638 ALA A O 1
ATOM 5017 N N . ALA A 1 639 ? 29.256 33.748 -6.610 1.00 29.20 639 ALA A N 1
ATOM 5018 C CA . ALA A 1 639 ? 28.208 33.692 -5.587 1.00 29.20 639 ALA A CA 1
ATOM 5019 C C . ALA A 1 639 ? 27.130 32.634 -5.905 1.00 29.20 639 ALA A C 1
ATOM 5021 O O . ALA A 1 639 ? 26.711 31.897 -5.014 1.00 29.20 639 ALA A O 1
ATOM 5022 N N . ASN A 1 640 ? 26.762 32.453 -7.183 1.00 29.62 640 ASN A N 1
ATOM 5023 C CA . ASN A 1 640 ? 25.817 31.406 -7.601 1.00 29.62 640 ASN A CA 1
ATOM 5024 C C . ASN A 1 640 ? 26.394 29.980 -7.519 1.00 29.62 640 ASN A C 1
ATOM 5026 O O . ASN A 1 640 ? 25.657 29.030 -7.260 1.00 29.62 640 ASN A O 1
ATOM 5030 N N . ARG A 1 641 ? 27.712 29.795 -7.692 1.00 31.23 641 ARG A N 1
ATOM 5031 C CA . ARG A 1 641 ? 28.361 28.483 -7.488 1.00 31.23 641 ARG A CA 1
ATOM 5032 C C . ARG A 1 641 ? 28.489 28.117 -6.010 1.00 31.23 641 ARG A C 1
ATOM 5034 O O . ARG A 1 641 ? 28.408 26.936 -5.680 1.00 31.23 641 ARG A O 1
ATOM 5041 N N . GLN A 1 642 ? 28.646 29.102 -5.127 1.00 28.19 642 GLN A N 1
ATOM 5042 C CA . GLN A 1 642 ? 28.734 28.880 -3.682 1.00 28.19 642 GLN A CA 1
ATOM 5043 C C . GLN A 1 642 ? 27.345 28.696 -3.045 1.00 28.19 642 GLN A C 1
ATOM 5045 O O . GLN A 1 642 ? 27.180 27.800 -2.222 1.00 28.19 642 GLN A O 1
ATOM 5050 N N . ALA A 1 643 ? 26.321 29.411 -3.530 1.00 27.89 643 ALA A N 1
ATOM 5051 C CA . ALA A 1 643 ? 24.918 29.168 -3.179 1.00 27.89 643 ALA A CA 1
ATOM 5052 C C . ALA A 1 643 ? 24.409 27.806 -3.695 1.00 27.89 643 ALA A C 1
ATOM 5054 O O . ALA A 1 643 ? 23.742 27.087 -2.956 1.00 27.89 643 ALA A O 1
ATOM 5055 N N . ARG A 1 644 ? 24.803 27.373 -4.907 1.00 30.14 644 ARG A N 1
ATOM 5056 C CA . ARG A 1 644 ? 24.513 26.009 -5.395 1.00 30.14 644 ARG A CA 1
ATOM 5057 C C . ARG A 1 644 ? 25.272 24.920 -4.630 1.00 30.14 644 ARG A C 1
ATOM 5059 O O . ARG A 1 644 ? 24.706 23.860 -4.412 1.00 30.14 644 ARG A O 1
ATOM 5066 N N . ARG A 1 645 ? 26.508 25.155 -4.169 1.00 26.95 645 ARG A N 1
ATOM 5067 C CA . ARG A 1 645 ? 27.235 24.185 -3.320 1.00 26.95 645 ARG A CA 1
ATOM 5068 C C . ARG A 1 645 ? 26.652 24.061 -1.908 1.00 26.95 645 ARG A C 1
ATOM 5070 O O . ARG A 1 645 ? 26.653 22.961 -1.368 1.00 26.95 645 ARG A O 1
ATOM 5077 N N . LEU A 1 646 ? 26.120 25.141 -1.334 1.00 26.02 646 LEU A N 1
ATOM 5078 C CA . LEU A 1 646 ? 25.432 25.105 -0.036 1.00 26.02 646 LEU A CA 1
ATOM 5079 C C . LEU A 1 646 ? 24.008 24.530 -0.142 1.00 26.02 646 LEU A C 1
ATOM 5081 O O . LEU A 1 646 ? 23.603 23.772 0.734 1.00 26.02 646 LEU A O 1
ATOM 5085 N N . ALA A 1 647 ? 23.291 24.776 -1.244 1.00 27.39 647 ALA A N 1
ATOM 5086 C CA . ALA A 1 647 ? 21.999 24.136 -1.511 1.00 27.39 647 ALA A CA 1
ATOM 5087 C C . ALA A 1 647 ? 22.131 22.624 -1.790 1.00 27.39 647 ALA A C 1
ATOM 5089 O O . ALA A 1 647 ? 21.297 21.843 -1.344 1.00 27.39 647 ALA A O 1
ATOM 5090 N N . VAL A 1 648 ? 23.212 22.185 -2.448 1.00 27.14 648 VAL A N 1
ATOM 5091 C CA . VAL A 1 648 ? 23.491 20.756 -2.700 1.00 27.14 648 VAL A CA 1
ATOM 5092 C C . VAL A 1 648 ? 23.938 20.015 -1.431 1.00 27.14 648 VAL A C 1
ATOM 5094 O O . VAL A 1 648 ? 23.608 18.843 -1.271 1.00 27.14 648 VAL A O 1
ATOM 5097 N N . HIS A 1 649 ? 24.605 20.680 -0.480 1.00 25.48 649 HIS A N 1
ATOM 5098 C CA . HIS A 1 649 ? 24.929 20.066 0.817 1.00 25.48 649 HIS A CA 1
ATOM 5099 C C . HIS A 1 649 ? 23.782 20.107 1.839 1.00 25.48 649 HIS A C 1
ATOM 5101 O O . HIS A 1 649 ? 23.733 19.239 2.705 1.00 25.48 649 HIS A O 1
ATOM 5107 N N . GLY A 1 650 ? 22.839 21.047 1.717 1.00 24.06 650 GLY A N 1
ATOM 5108 C CA . GLY A 1 650 ? 21.614 21.074 2.523 1.00 24.06 650 GLY A CA 1
ATOM 5109 C C . GLY A 1 650 ? 20.521 20.120 2.029 1.00 24.06 650 GLY A C 1
ATOM 5110 O O . GLY A 1 650 ? 19.789 19.578 2.844 1.00 24.06 650 GLY A O 1
ATOM 5111 N N . ALA A 1 651 ? 20.431 19.864 0.718 1.00 24.66 651 ALA A N 1
ATOM 5112 C CA . ALA A 1 651 ? 19.439 18.957 0.126 1.00 24.66 651 ALA A CA 1
ATOM 5113 C C . ALA A 1 651 ? 19.880 17.478 0.096 1.00 24.66 651 ALA A C 1
ATOM 5115 O O . ALA A 1 651 ? 19.042 16.587 0.010 1.00 24.66 651 ALA A O 1
ATOM 5116 N N . GLY A 1 652 ? 21.182 17.196 0.228 1.00 23.39 652 GLY A N 1
ATOM 5117 C CA . GLY A 1 652 ? 21.733 15.831 0.261 1.00 23.39 652 GLY A CA 1
ATOM 5118 C C . GLY A 1 652 ? 21.459 15.034 1.546 1.00 23.39 652 GLY A C 1
ATOM 5119 O O . GLY A 1 652 ? 21.883 13.887 1.643 1.00 23.39 652 GLY A O 1
ATOM 5120 N N . LEU A 1 653 ? 20.763 15.623 2.524 1.00 23.98 653 LEU A N 1
ATOM 5121 C CA . LEU A 1 653 ? 20.337 14.975 3.775 1.00 23.98 653 LEU A CA 1
ATOM 5122 C C . LEU A 1 653 ? 18.818 14.713 3.832 1.00 23.98 653 LEU A C 1
ATOM 5124 O O . LEU A 1 653 ? 18.335 14.164 4.817 1.00 23.98 653 LEU A O 1
ATOM 5128 N N . PHE A 1 654 ? 18.072 15.055 2.774 1.00 29.12 654 PHE A N 1
ATOM 5129 C CA . PHE A 1 654 ? 16.613 14.896 2.680 1.00 29.12 654 PHE A CA 1
ATOM 5130 C C . PHE A 1 654 ? 16.207 13.815 1.664 1.00 29.12 654 PHE A C 1
ATOM 5132 O O .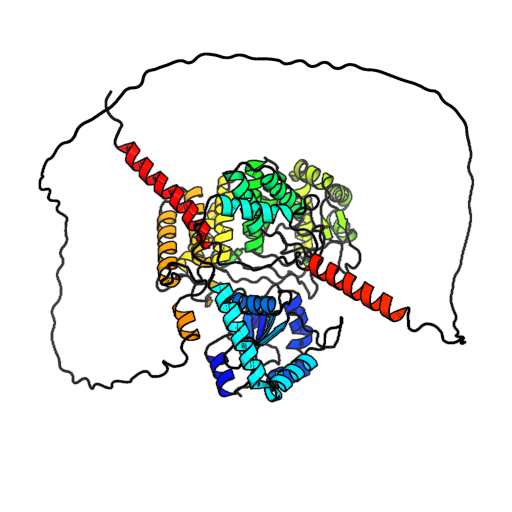 PHE A 1 654 ? 15.307 14.011 0.851 1.00 29.12 654 PHE A O 1
ATOM 5139 N N . ALA A 1 655 ? 16.881 12.664 1.697 1.00 26.48 655 ALA A N 1
ATOM 5140 C CA . ALA A 1 655 ? 16.515 11.492 0.906 1.00 26.48 655 ALA A CA 1
ATOM 5141 C C . ALA A 1 655 ? 15.823 10.459 1.809 1.00 26.48 655 ALA A C 1
ATOM 5143 O O . ALA A 1 655 ? 16.471 9.649 2.472 1.00 26.48 655 ALA A O 1
ATOM 5144 N N . GLY A 1 656 ? 14.492 10.514 1.866 1.00 27.08 656 GLY A N 1
ATOM 5145 C CA . GLY A 1 656 ? 13.684 9.415 2.384 1.00 27.08 656 GLY A CA 1
ATOM 5146 C C . GLY A 1 656 ? 13.678 8.273 1.372 1.00 27.08 656 GLY A C 1
ATOM 5147 O O . GLY A 1 656 ? 12.871 8.274 0.449 1.00 27.08 656 GLY A O 1
ATOM 5148 N N . ASP A 1 657 ? 14.594 7.318 1.534 1.00 29.27 657 ASP A N 1
ATOM 5149 C CA . ASP A 1 657 ? 14.620 6.045 0.805 1.00 29.27 657 ASP A CA 1
ATOM 5150 C C . ASP A 1 657 ? 13.330 5.250 1.112 1.00 29.27 657 ASP A C 1
ATOM 5152 O O . ASP A 1 657 ? 13.251 4.522 2.105 1.00 29.27 657 ASP A O 1
ATOM 5156 N N . TYR A 1 658 ? 12.302 5.370 0.268 1.00 37.59 658 TYR A N 1
ATOM 5157 C CA . TYR A 1 658 ? 11.109 4.525 0.343 1.00 37.59 658 TYR A CA 1
ATOM 5158 C C . TYR A 1 658 ? 11.354 3.225 -0.436 1.00 37.59 658 TYR A C 1
ATOM 5160 O O . TYR A 1 658 ? 11.242 3.165 -1.658 1.00 37.59 658 TYR A O 1
ATOM 5168 N N . GLN A 1 659 ? 11.712 2.165 0.292 1.00 33.59 659 GLN A N 1
ATOM 5169 C CA . GLN A 1 659 ? 11.635 0.785 -0.188 1.00 33.59 659 GLN A CA 1
ATOM 5170 C C . GLN A 1 659 ? 10.532 0.051 0.590 1.00 33.59 659 GLN A C 1
ATOM 5172 O O . GLN A 1 659 ? 10.573 0.057 1.823 1.00 33.59 659 GLN A O 1
ATOM 5177 N N . PRO A 1 660 ? 9.599 -0.658 -0.067 1.00 31.81 660 PRO A N 1
ATOM 5178 C CA . PRO A 1 660 ? 8.792 -1.668 0.605 1.00 31.81 660 PRO A CA 1
ATOM 5179 C C . PRO A 1 660 ? 9.718 -2.841 0.961 1.00 31.81 660 PRO A C 1
ATOM 5181 O O . PRO A 1 660 ? 10.068 -3.673 0.126 1.00 31.81 660 PRO A O 1
ATOM 5184 N N . GLN A 1 661 ? 10.221 -2.857 2.197 1.00 37.34 661 GLN A N 1
ATOM 5185 C CA . GLN A 1 661 ? 11.226 -3.824 2.635 1.00 37.34 661 GLN A CA 1
ATOM 5186 C C . GLN A 1 661 ? 10.585 -5.138 3.092 1.00 37.34 661 GLN A C 1
ATOM 5188 O O . GLN A 1 661 ? 10.314 -5.330 4.274 1.00 37.34 661 GLN A O 1
ATOM 5193 N N . GLY A 1 662 ? 10.466 -6.097 2.170 1.00 29.62 662 GLY A N 1
ATOM 5194 C CA . GLY A 1 662 ? 10.215 -7.509 2.496 1.00 29.62 662 GLY A CA 1
ATOM 5195 C C . GLY A 1 662 ? 11.351 -8.185 3.289 1.00 29.62 662 GLY A C 1
ATOM 5196 O O . GLY A 1 662 ? 11.195 -9.303 3.769 1.00 29.62 662 GLY A O 1
ATOM 5197 N N . THR A 1 663 ? 12.499 -7.525 3.472 1.00 32.34 663 THR A N 1
ATOM 5198 C CA . THR A 1 663 ? 13.690 -8.102 4.120 1.00 32.34 663 THR A CA 1
ATOM 5199 C C . THR A 1 663 ? 13.785 -7.861 5.631 1.00 32.34 663 THR A C 1
ATOM 5201 O O . THR A 1 663 ? 14.541 -8.568 6.298 1.00 32.34 663 THR A O 1
ATOM 5204 N N . ARG A 1 664 ? 13.015 -6.929 6.219 1.00 36.44 664 ARG A N 1
ATOM 5205 C CA . ARG A 1 664 ? 13.079 -6.650 7.674 1.00 36.44 664 ARG A CA 1
ATOM 5206 C C . ARG A 1 664 ? 12.062 -7.420 8.524 1.00 36.44 664 ARG A C 1
ATOM 5208 O O . ARG A 1 664 ? 12.278 -7.555 9.725 1.00 36.44 664 ARG A O 1
ATOM 5215 N N . THR A 1 665 ? 11.046 -8.036 7.918 1.00 35.88 665 THR A N 1
ATOM 5216 C CA . THR A 1 665 ? 10.047 -8.889 8.602 1.00 35.88 665 THR A CA 1
ATOM 5217 C C . THR A 1 665 ? 10.671 -10.138 9.246 1.00 35.88 665 THR A C 1
ATOM 5219 O O . THR A 1 665 ? 10.172 -10.668 10.236 1.00 35.88 665 THR A O 1
ATOM 5222 N N . VAL A 1 666 ? 11.814 -10.590 8.722 1.00 32.59 666 VAL A N 1
ATOM 5223 C CA . VAL A 1 666 ? 12.520 -11.813 9.139 1.00 32.59 666 VAL A CA 1
ATOM 5224 C C . VAL A 1 666 ? 13.127 -11.719 10.550 1.00 32.59 666 VAL A C 1
ATOM 5226 O O . VAL A 1 666 ? 13.277 -12.742 11.222 1.00 32.59 666 VAL A O 1
ATOM 5229 N N . ALA A 1 667 ? 13.497 -10.519 11.012 1.00 29.94 667 ALA A N 1
ATOM 5230 C CA . ALA A 1 667 ? 14.108 -10.337 12.332 1.00 29.94 667 ALA A CA 1
ATOM 5231 C C . ALA A 1 667 ? 13.066 -10.373 13.466 1.00 29.94 667 ALA A C 1
ATOM 5233 O O . ALA A 1 667 ? 13.338 -10.928 14.531 1.00 29.94 667 ALA A O 1
ATOM 5234 N N . THR A 1 668 ? 11.861 -9.853 13.219 1.00 36.41 668 THR A N 1
ATOM 5235 C CA . THR A 1 668 ? 10.786 -9.721 14.214 1.00 36.41 668 THR A CA 1
ATOM 5236 C C . THR A 1 668 ? 10.226 -11.081 14.642 1.00 36.41 668 THR A C 1
ATOM 5238 O O . THR A 1 668 ? 10.104 -11.337 15.838 1.00 36.41 668 THR A O 1
ATOM 5241 N N . ALA A 1 669 ? 10.039 -12.008 13.692 1.00 32.78 669 ALA A N 1
ATOM 5242 C CA . ALA A 1 669 ? 9.501 -13.349 13.957 1.00 32.78 669 ALA A CA 1
ATOM 5243 C C . ALA A 1 669 ? 10.376 -14.192 14.909 1.00 32.78 669 ALA A C 1
ATOM 5245 O O . ALA A 1 669 ? 9.877 -15.018 15.671 1.00 32.78 669 ALA A O 1
ATOM 5246 N N . LYS A 1 670 ? 11.703 -13.984 14.905 1.00 28.89 670 LYS A N 1
ATOM 5247 C CA . LYS A 1 670 ? 12.621 -14.699 15.811 1.00 28.89 670 LYS A CA 1
ATOM 5248 C C . LYS A 1 670 ? 12.714 -14.065 17.200 1.00 28.89 670 LYS A C 1
ATOM 5250 O O . LYS A 1 670 ? 12.992 -14.789 18.153 1.00 28.89 670 LYS A O 1
ATOM 5255 N N . ILE A 1 671 ? 12.492 -12.756 17.333 1.00 33.53 671 ILE A N 1
ATOM 5256 C CA . ILE A 1 671 ? 12.542 -12.070 18.635 1.00 33.53 671 ILE A CA 1
ATOM 5257 C C . ILE A 1 671 ? 11.338 -12.481 19.494 1.00 33.53 671 ILE A C 1
ATOM 5259 O O . ILE A 1 671 ? 11.528 -12.844 20.654 1.00 33.53 671 ILE A O 1
ATOM 5263 N N . GLU A 1 672 ? 10.139 -12.543 18.910 1.00 33.22 672 GLU A N 1
ATOM 5264 C CA . GLU A 1 672 ? 8.931 -13.028 19.597 1.00 33.22 672 GLU A CA 1
ATOM 5265 C C . GLU A 1 672 ? 9.060 -14.522 19.981 1.00 33.22 672 GLU A C 1
ATOM 5267 O O . GLU A 1 672 ? 8.760 -14.910 21.113 1.00 33.22 672 GLU A O 1
ATOM 5272 N N . PHE A 1 673 ? 9.654 -15.356 19.113 1.00 34.06 673 PHE A N 1
ATOM 5273 C CA . PHE A 1 673 ? 9.872 -16.784 19.393 1.00 34.06 673 PHE A CA 1
ATOM 5274 C C . PHE A 1 673 ? 10.915 -17.057 20.498 1.00 34.06 673 PHE A C 1
ATOM 5276 O O . PHE A 1 673 ? 10.739 -17.974 21.300 1.00 34.06 673 PHE A O 1
ATOM 5283 N N . VAL A 1 674 ? 11.996 -16.269 20.595 1.00 30.45 674 VAL A N 1
ATOM 5284 C CA . VAL A 1 674 ? 13.011 -16.430 21.663 1.00 30.45 674 VAL A CA 1
ATOM 5285 C C . VAL A 1 674 ? 12.455 -16.037 23.038 1.00 30.45 674 VAL A C 1
ATOM 5287 O O . VAL A 1 674 ? 12.848 -16.631 24.048 1.00 30.45 674 VAL A O 1
ATOM 5290 N N . ILE A 1 675 ? 11.512 -15.092 23.088 1.00 34.66 675 ILE A N 1
ATOM 5291 C CA . ILE A 1 675 ? 10.797 -14.730 24.319 1.00 34.66 675 ILE A CA 1
ATOM 5292 C C . ILE A 1 675 ? 9.866 -15.878 24.757 1.00 34.66 675 ILE A C 1
ATOM 5294 O O . ILE A 1 675 ? 9.867 -16.252 25.932 1.00 34.66 675 ILE A O 1
ATOM 5298 N N . LEU A 1 676 ? 9.153 -16.512 23.819 1.00 36.53 676 LEU A N 1
ATOM 5299 C CA . LEU A 1 676 ? 8.227 -17.619 24.100 1.00 36.53 676 LEU A CA 1
ATOM 5300 C C . LEU A 1 676 ? 8.932 -18.948 24.427 1.00 36.53 676 LEU A C 1
ATOM 5302 O O . LEU A 1 676 ? 8.517 -19.657 25.345 1.00 36.53 676 LEU A O 1
ATOM 5306 N N . TRP A 1 677 ? 10.042 -19.276 23.760 1.00 29.00 677 TRP A N 1
ATOM 5307 C CA . TRP A 1 677 ? 10.787 -20.513 24.034 1.00 29.00 677 TRP A CA 1
ATOM 5308 C C . TRP A 1 677 ? 11.431 -20.504 25.432 1.00 29.00 677 TRP A C 1
ATOM 5310 O O . TRP A 1 677 ? 11.366 -21.500 26.153 1.00 29.00 677 TRP A O 1
ATOM 5320 N N . ARG A 1 678 ? 11.935 -19.344 25.889 1.00 29.67 678 ARG A N 1
ATOM 5321 C CA . ARG A 1 678 ? 12.426 -19.172 27.272 1.00 29.67 678 ARG A CA 1
ATOM 5322 C C . ARG A 1 678 ? 11.312 -19.170 28.324 1.00 29.67 678 ARG A C 1
ATOM 5324 O O . ARG A 1 678 ? 11.594 -19.440 29.490 1.00 29.67 678 ARG A O 1
ATOM 5331 N N . SER A 1 679 ? 10.070 -18.871 27.937 1.00 31.69 679 SER A N 1
ATOM 5332 C CA . SER A 1 679 ? 8.891 -18.988 28.807 1.00 31.69 679 SER A CA 1
ATOM 5333 C C . SER A 1 679 ? 8.486 -20.455 29.006 1.00 31.69 679 SER A C 1
ATOM 5335 O O . SER A 1 679 ? 8.257 -20.883 30.138 1.00 31.69 679 SER A O 1
ATOM 5337 N N . LYS A 1 680 ? 8.521 -21.267 27.938 1.00 31.19 680 LYS A N 1
ATOM 5338 C CA . LYS A 1 680 ? 8.214 -22.707 27.996 1.00 31.19 680 LYS A CA 1
ATOM 5339 C C . LYS A 1 680 ? 9.233 -23.497 28.830 1.00 31.19 680 LYS A C 1
ATOM 5341 O O . LYS A 1 680 ? 8.829 -24.275 29.686 1.00 31.19 680 LYS A O 1
ATOM 5346 N N . GLU A 1 681 ? 10.532 -23.206 28.705 1.00 33.78 681 GLU A N 1
ATOM 5347 C CA . GLU A 1 681 ? 11.559 -23.820 29.570 1.00 33.78 681 GLU A CA 1
ATOM 5348 C C . GLU A 1 681 ? 11.411 -23.441 31.059 1.00 33.78 681 GLU A C 1
ATOM 5350 O O . GLU A 1 681 ? 11.772 -24.227 31.935 1.00 33.78 681 GLU A O 1
ATOM 5355 N N . ARG A 1 682 ? 10.850 -22.262 31.379 1.00 34.53 682 ARG A N 1
ATOM 5356 C CA . ARG A 1 682 ? 10.562 -21.859 32.770 1.00 34.53 682 ARG A CA 1
ATOM 5357 C C . ARG A 1 682 ? 9.271 -22.472 33.315 1.00 34.53 682 ARG A C 1
ATOM 5359 O O . ARG A 1 682 ? 9.225 -22.781 34.502 1.00 34.53 682 ARG A O 1
ATOM 5366 N N . SER A 1 683 ? 8.263 -22.676 32.469 1.00 33.56 683 SER A N 1
ATOM 5367 C CA . SER A 1 683 ? 7.022 -23.383 32.817 1.00 33.56 683 SER A CA 1
ATOM 5368 C C . SER A 1 683 ? 7.284 -24.861 33.129 1.00 33.56 683 SER A C 1
ATOM 5370 O O . SER A 1 683 ? 6.821 -25.367 34.151 1.00 33.56 683 SER A O 1
ATOM 5372 N N . ASP A 1 684 ? 8.106 -25.529 32.317 1.00 33.81 684 ASP A N 1
ATOM 5373 C CA . ASP A 1 684 ? 8.429 -26.950 32.506 1.00 33.81 684 ASP A CA 1
ATOM 5374 C C . ASP A 1 684 ? 9.362 -27.177 33.717 1.00 33.81 684 ASP A C 1
ATOM 5376 O O . ASP A 1 684 ? 9.284 -28.205 34.391 1.00 33.81 684 ASP A O 1
ATOM 5380 N N . ALA A 1 685 ? 10.187 -26.184 34.078 1.00 33.81 685 ALA A N 1
ATOM 5381 C CA . ALA A 1 685 ? 10.981 -26.205 35.310 1.00 33.81 685 ALA A CA 1
ATOM 5382 C C . ALA A 1 685 ? 10.147 -25.930 36.582 1.00 33.81 685 ALA A C 1
ATOM 5384 O O . ALA A 1 685 ? 10.486 -26.429 37.656 1.00 33.81 685 ALA A O 1
ATOM 5385 N N . ALA A 1 686 ? 9.047 -25.175 36.476 1.00 32.25 686 ALA A N 1
ATOM 5386 C CA . ALA A 1 686 ? 8.180 -24.832 37.607 1.00 32.25 686 ALA A CA 1
ATOM 5387 C C . ALA A 1 686 ? 7.194 -25.953 37.993 1.00 32.25 686 ALA A C 1
ATOM 5389 O O . ALA A 1 686 ? 6.761 -26.009 39.141 1.00 32.25 686 ALA A O 1
ATOM 5390 N N . GLN A 1 687 ? 6.889 -26.895 37.092 1.00 32.03 687 GLN A N 1
ATOM 5391 C CA . GLN A 1 687 ? 6.006 -28.036 37.389 1.00 32.03 687 GLN A CA 1
ATOM 5392 C C . GLN A 1 687 ? 6.684 -29.208 38.127 1.00 32.03 687 GLN A C 1
ATOM 5394 O O . GLN A 1 687 ? 6.011 -30.175 38.473 1.00 32.03 687 GLN A O 1
ATOM 5399 N N . THR A 1 688 ? 7.988 -29.132 38.426 1.00 32.94 688 THR A N 1
ATOM 5400 C CA . THR A 1 688 ? 8.716 -30.226 39.112 1.00 32.94 688 THR A CA 1
ATOM 5401 C C . THR A 1 688 ? 9.003 -29.944 40.597 1.00 32.94 688 THR A C 1
ATOM 5403 O O . THR A 1 688 ? 9.639 -30.754 41.268 1.00 32.94 688 THR A O 1
ATOM 5406 N N . ILE A 1 689 ? 8.539 -28.819 41.156 1.00 36.09 689 ILE A N 1
ATOM 5407 C CA . ILE A 1 689 ? 8.763 -28.468 42.569 1.00 36.09 689 ILE A CA 1
ATOM 5408 C C . ILE A 1 689 ? 7.449 -27.969 43.174 1.00 36.09 689 ILE A C 1
ATOM 5410 O O . ILE A 1 689 ? 7.152 -26.780 43.153 1.00 36.09 689 ILE A O 1
ATOM 5414 N N . GLY A 1 690 ? 6.642 -28.889 43.702 1.00 28.86 690 GLY A N 1
ATOM 5415 C CA . GLY A 1 690 ? 5.375 -28.530 44.334 1.00 28.86 690 GLY A CA 1
ATOM 5416 C C . GLY A 1 690 ? 4.589 -29.721 44.863 1.00 28.86 690 GLY A C 1
ATOM 5417 O O . GLY A 1 690 ? 3.486 -29.979 44.396 1.00 28.86 690 GLY A O 1
ATOM 5418 N N . SER A 1 691 ? 5.138 -30.447 45.839 1.00 28.44 691 SER A N 1
ATOM 5419 C CA . SER A 1 691 ? 4.336 -31.317 46.707 1.00 28.44 691 SER A CA 1
ATOM 5420 C C . SER A 1 691 ? 5.050 -31.600 48.032 1.00 28.44 691 SER A C 1
ATOM 5422 O O . SER A 1 691 ? 6.170 -32.110 48.008 1.00 28.44 691 SER A O 1
ATOM 5424 N N . MET A 1 692 ? 4.311 -31.366 49.128 1.00 24.89 692 MET A N 1
ATOM 5425 C CA . MET A 1 692 ? 4.541 -31.700 50.552 1.00 24.89 692 MET A CA 1
ATOM 5426 C C . MET A 1 692 ? 5.119 -30.589 51.453 1.00 24.89 692 MET A C 1
ATOM 5428 O O . MET A 1 692 ? 6.070 -29.922 51.056 1.00 24.89 692 MET A O 1
ATOM 5432 N N . PRO A 1 693 ? 4.655 -30.513 52.718 1.00 35.09 693 PRO A N 1
ATOM 5433 C CA . PRO A 1 693 ? 3.375 -29.950 53.167 1.00 35.09 693 PRO A CA 1
ATOM 5434 C C . PRO A 1 693 ? 3.516 -28.521 53.706 1.00 35.09 693 PRO A C 1
ATOM 5436 O O . PRO A 1 693 ? 4.595 -28.197 54.255 1.00 35.09 693 PRO A O 1
#

Mean predicted aligned error: 14.81 Å

Secondary structure (DSSP, 8-state):
---S--GGG-S-HHHHHTTTSSS--EES-HHHHHHHHHHT--EEEEEE-TT-HHHHHHIIIIIT-HHHHHHHHHH-EEEEEETTT-HHHHHHHHHHHHHTTPPP-SSEEEEE-TTS-EEEEES---SSSBTTBPPHHHHHHHHHHHHHHSHHHHHHHHHHHHHHHHHHHTT-S------HHHHHHHHHHHHHHB-TTT-SBSSSSB---HHHHHHHHHHHHHH--HHHHHHHHHHHHHHTTSTTB-TTT--B-SEESSSSS-SEE--EEHHHHHHHHHHHHHHHHHH--HHHHHHHHHHHHHIIIIIB-GGG-B-SEE-SEETTEETTTT---HHHHHHHHGGGHHHHTTT-EEE--TT--SSPEEE--HHHHHHHHHTHHHHHHHHHHHHHHHTTSPPPPEE--EEHHHHHHHHHHHHHHHHHHT-HHHHHHHHHHHHHHHHT-BTTB--SEEETTEEE-PPPHHHHHHHHHHHHHHHHHH--HHHHHHHHHHHHHHHHHHB-TTS-B-SS-HHHHHHHH-S----------------------------------------------------------------------------------------------------------TTHHHHHHHHHHHHHHHHHHHHTT--------TTSHHHHHHHHHHHHHHHHHHHHHHTTS----

Radius of gyration: 32.73 Å; Cα contacts (8 Å, |Δi|>4): 978; chains: 1; bounding box: 71×121×92 Å

InterPro domains:
  IPR004879 Spermatogenesis-associated protein 20-like, TRX domain [PF03190] (5-164)
  IPR004879 Spermatogenesis-associated protein 20-like, TRX domain [cd02955] (28-149)
  IPR008928 Six-hairpin glycosidase superfamily [SSF48208] (192-507)
  IPR012341 Six-hairpin glycosidase-like superfamily [G3DSA:1.50.10.10] (367-531)
  IPR024705 Spermatogenesis-associated protein 20 [PTHR42899] (4-507)
  IPR036249 Thioredoxin-like superfamily [SSF52833] (3-130)

Nearest PDB structures (foldseek):
  7tkv-assembly1_A  TM=9.385E-01  e=1.424E-55  Brucella abortus 2308
  7tkv-assembly1_B  TM=9.323E-01  e=1.209E-54  Brucella abortus 2308
  3ira-assembly1_A  TM=8.879E-01  e=8.300E-16  Methanosarcina mazei Go1
  6y8f-assembly1_A  TM=6.524E-01  e=4.084E-05  Salegentibacter sp. Hel_I_6
  4mu9-assembly2_B  TM=3.803E-01  e=1.816E-04  Bacteroides thetaiotaomicron VPI-5482

Sequence (693 aa):
MPAQNLLAEEASPYLQQHSGNPVHWRGWSPAALAEARTLDRPILLSVGYAACHWCHVMAHESFENDDVAAVMNRLFVNIKVDREERPDIDQIYMAALSSMGEQGGWPLTMFLTPDGKPFWGGTYFPREARYGRPGFIQVMEAVDKAWRDKRPSLNQSADGLATHVERRLAGGHAKAALDRDTLENLANGIDGIIDRELGGLRGAPKFPNAPFMQTLWLSWLRDGATSHRDAVLTSLQKMLAGGIYDHVGGGLSRYSTDAEWLVPHFEKMLYDNAQSIRLCNWAYTASGNDLFRLRIEETIGWLLREMRADGGAFAASLDADSDGEEGLFYTWGRDEVEAVLGDESALFFNYFTLSSPHGWEGKPVLHQTAAQQVQSVADRDRLIPLKERLLAAREKRVRPGRDGKALTDWNGLMIAALAEAGRSFGRADWIEAAEIAFAHIANAAQNNRLPHSMLGAKKLFPALSSDYAAMTNAAIALFEATGDSQYVDRAGQFIEQLDHWHRDGEKNRLLSDRIGQHRRADPHQGRCRRSYSFGHRPDHRSLGPTVFRYRRSRTAGAGLENRRTRGRPRCPPDLWPGRHRQRLRVRARTAEAGDRRPPRESSSCSGCESKSGPAPGGYCCGNRYGSESADATRRHLAANRQARRLAVHGAGLFAGDYQPQGTRTVATAKIEFVILWRSKERSDAAQTIGSMP